Protein AF-A0A8X8ZEY7-F1 (afdb_monomer_lite)

InterPro domains:
  IPR014782 Peptidase M1, membrane alanine aminopeptidase [PF01433] (184-231)
  IPR015211 Peptidase M1, leukotriene A4 hydrolase/aminopeptidase C-terminal [PF09127] (335-440)
  IPR015211 Peptidase M1, leukotriene A4 hydrolase/aminopeptidase C-terminal [SM01263] (309-440)
  IPR016024 Armadillo-type fold [SSF48371] (321-440)
  IPR027268 Peptidase M4/M1, CTD superfamily [G3DSA:1.10.390.10] (186-238)
  IPR034015 Aminopeptidase, leukotriene A4 hydrolase-like [PTHR45726] (267-440)
  IPR038502 Peptidase M1, LTA-4 hydrolase/aminopeptidase, C-terminal domain superfamily [G3DSA:1.25.40.320] (308-440)

Radius of gyration: 26.18 Å; chains: 1; bounding box: 66×63×63 Å

pLDDT: mean 72.23, std 15.52, range [30.25, 96.12]

Organism: Salvia splendens (NCBI:txid180675)

Foldseek 3Di:
DDDLEPQWPWDPPFFDFPDKDKAQPDDPPLVQQKGWIKIKTAGPDWDAFWGKDKDFQKQFPFKFLVVVGHTFDFPHDDPDGDHGIDIRGTGHDPDISHRRMMMTGIIIHRCPDPHDRDDDFDKDWDFLADPPDDDPDPPDDQQAGTEIDGPDVVVNNVNSVVRNCVSVLQVQLCVVQNHQPDSHDHDDALLVVLLSRACNVDNDSYPLLCLSRQQSSLQSSLSSCCVSVNDLVSLLVLLVPPDQPPVVGCCSNNLSVQVCVVVVVADDDLVVRVVRCCVNPPCVVVVDVSCCSSVNPDRDPPGDDRDHPLLVLLLVQLACVVVVDHDDCVSCVPPDQSSLLSNLQSHDLPRAQVSLVVNCVVVVQCVDPPLSSNLSSLLSNLLNVVPVCLVSLLVVLQPDADCVRNVSSLVSLVVSPPDPVSVVSSVVSCVVRVVVYGPD

Sequence (440 aa):
MAPIDPHTYTDSTHPLTTHISLSFYFYFDFPSSTISSSSLLSLSAPHSGPLTLDTRSLSISAAIDPDPLLPLPFPGPHPRPIPHPHPLKPINPPPPLQNGAVRLRPAVAPAASDAQRVPPVRLHPVPGRPRAVHLPLPGHAGRADQVYSEDVPEVLDAAAREFAETEEMIEVGEGLFGPYEWERFHTCIAHELAHSWTGNLITNKSNDHAWLNEGFTTYAERRIVEVVQGKERANLNIGIGVDPDDISSRVPYEKGFQFLWRIERGSINTDMFLDFLKANIPGIEDQIDLNVWTEGTGIPPDAMEPVSDIYTNIVSLANEFKSGRIPNEDEVAQWGGQEWELCLENLPKSVEAPQLVALDKRYRLAESRDYEVKVAFLQRAVVSRCTSYYNEVEKTLKEVGRMKYLRPLYTALVQGAGRDGEKMFTRRIFSEACVGYHPI

Secondary structure (DSSP, 8-state):
--BSSTT--SBTTSPPEEEEEEE--S-EETTTTEEEEEEEEEESS---S-B--EESS-EEEEEEETTTTEEEP-PPPPSS--SS-EEPPPB--SS--TTSEEEEEEEEEES-SS--------EEEEESS-TTS-PPPTT---SS-EEEEES-HHHHHHHHHHTTTHHHHHHHHHHHH----SS------HHHHHTTTBTTTB--SSGGGTHHHHHHHHHHHHHHHHHHH-HHHHHHHHTT---TTSTT-SHHHHHHHHHHHHHTT----HHHHHHHHHHHSTTGGGT--HHHHHTSSS--TTPPPPP-HHHHHHHHHHHHGGGT----TTTTTT--HHHHHHHHHT--TT--HHHHHHHHHHH-GGG-S-HHHHHHHHHHHHHTT-GGGHHHHHHHHHH---HHHHHHHHHHHHHH--SHHHHHHHHHHHHHHGGGS---

Structure (mmCIF, N/CA/C/O backbone):
data_AF-A0A8X8ZEY7-F1
#
_entry.id   AF-A0A8X8ZEY7-F1
#
loop_
_atom_site.group_PDB
_atom_site.id
_atom_site.type_symbol
_atom_site.label_atom_id
_atom_site.label_alt_id
_atom_site.label_comp_id
_atom_site.label_asym_id
_atom_site.label_entity_id
_atom_site.label_seq_id
_atom_site.pdbx_PDB_ins_code
_atom_site.Cartn_x
_atom_site.Cartn_y
_atom_site.Cartn_z
_atom_site.occupancy
_atom_site.B_iso_or_equiv
_atom_site.auth_seq_id
_atom_site.auth_comp_id
_atom_site.auth_asym_id
_atom_site.auth_atom_id
_atom_site.pdbx_PDB_model_num
ATOM 1 N N . MET A 1 1 ? 11.678 12.995 -34.077 1.00 48.09 1 MET A N 1
ATOM 2 C CA . MET A 1 1 ? 12.256 12.737 -32.748 1.00 48.09 1 MET A CA 1
ATOM 3 C C . MET A 1 1 ? 11.151 12.965 -31.741 1.00 48.09 1 MET A C 1
ATOM 5 O O . MET A 1 1 ? 10.835 14.108 -31.440 1.00 48.09 1 MET A O 1
ATOM 9 N N . ALA A 1 2 ? 10.472 11.892 -31.357 1.00 46.69 2 ALA A N 1
ATOM 10 C CA . ALA A 1 2 ? 9.497 11.903 -30.276 1.00 46.69 2 ALA A CA 1
ATOM 11 C C . ALA A 1 2 ? 10.000 10.889 -29.244 1.00 46.69 2 ALA A C 1
ATOM 13 O O . ALA A 1 2 ? 10.453 9.815 -29.657 1.00 46.69 2 ALA A O 1
ATOM 14 N N . PRO A 1 3 ? 10.006 11.220 -27.950 1.00 53.78 3 PRO A N 1
ATOM 15 C CA . PRO A 1 3 ? 10.364 10.244 -26.935 1.00 53.78 3 PRO A CA 1
ATOM 16 C C . PRO A 1 3 ? 9.335 9.098 -26.935 1.00 53.78 3 PRO A C 1
ATOM 18 O O . PRO A 1 3 ? 8.176 9.304 -27.300 1.00 53.78 3 PRO A O 1
ATOM 21 N N . ILE A 1 4 ? 9.770 7.876 -26.598 1.00 56.59 4 ILE A N 1
ATOM 22 C CA . ILE A 1 4 ? 8.880 6.692 -26.523 1.00 56.59 4 ILE A CA 1
ATOM 23 C C . ILE A 1 4 ? 7.788 6.898 -25.461 1.00 56.59 4 ILE A C 1
ATOM 25 O O . ILE A 1 4 ? 6.681 6.379 -25.598 1.00 56.59 4 ILE A O 1
ATOM 29 N N . ASP A 1 5 ? 8.124 7.676 -24.437 1.00 59.47 5 ASP A N 1
ATOM 30 C CA . ASP A 1 5 ? 7.327 8.039 -23.274 1.00 59.47 5 ASP A CA 1
ATOM 31 C C . ASP A 1 5 ? 7.595 9.535 -22.987 1.00 59.47 5 ASP A C 1
ATOM 33 O O . ASP A 1 5 ? 8.754 9.953 -23.026 1.00 59.47 5 ASP A O 1
ATOM 37 N N . PRO A 1 6 ? 6.586 10.384 -22.719 1.00 57.28 6 PRO A N 1
ATOM 38 C CA . PRO A 1 6 ? 6.804 11.788 -22.344 1.00 57.28 6 PRO A CA 1
ATOM 39 C C . PRO A 1 6 ? 7.757 11.997 -21.147 1.00 57.28 6 PRO A C 1
ATOM 41 O O . PRO A 1 6 ? 8.264 13.106 -20.963 1.00 57.28 6 PRO A O 1
ATOM 44 N N . HIS A 1 7 ? 8.017 10.956 -20.352 1.00 62.44 7 HIS A N 1
ATOM 45 C CA . HIS A 1 7 ? 8.914 10.961 -19.199 1.00 62.44 7 HIS A CA 1
ATOM 46 C C . HIS A 1 7 ? 10.345 10.473 -19.483 1.00 62.44 7 HIS A C 1
ATOM 48 O O . HIS A 1 7 ? 11.192 10.592 -18.596 1.00 62.44 7 HIS A O 1
ATOM 54 N N . THR A 1 8 ? 10.646 9.977 -20.690 1.00 65.00 8 THR A N 1
ATOM 55 C CA . THR A 1 8 ? 12.018 9.641 -21.110 1.00 65.00 8 THR A CA 1
ATOM 56 C C . THR A 1 8 ? 12.572 10.693 -22.064 1.00 65.00 8 THR A C 1
ATOM 58 O O . THR A 1 8 ? 11.876 11.211 -22.938 1.00 65.00 8 THR A O 1
ATOM 61 N N . TYR A 1 9 ? 13.859 11.000 -21.933 1.00 67.62 9 TYR A N 1
ATOM 62 C CA . TYR A 1 9 ? 14.598 11.784 -22.917 1.00 67.62 9 TYR A CA 1
ATOM 63 C C . TYR A 1 9 ? 15.397 10.910 -23.896 1.00 67.62 9 TYR A C 1
ATOM 65 O O . TYR A 1 9 ? 16.088 11.439 -24.779 1.00 67.62 9 TYR A O 1
ATOM 73 N N . THR A 1 10 ? 15.335 9.583 -23.760 1.00 69.12 10 THR A N 1
ATOM 74 C CA . THR A 1 10 ? 15.914 8.657 -24.733 1.00 69.12 10 THR A CA 1
ATOM 75 C C . THR A 1 10 ? 15.130 8.726 -26.044 1.00 69.12 10 THR A C 1
ATOM 77 O O . THR A 1 10 ? 13.904 8.600 -26.078 1.00 69.12 10 THR A O 1
ATOM 80 N N . ASP A 1 11 ? 15.846 8.963 -27.147 1.00 71.69 11 ASP A N 1
ATOM 81 C CA . ASP A 1 11 ? 15.233 9.034 -28.473 1.00 71.69 11 ASP A CA 1
ATOM 82 C C . ASP A 1 11 ? 14.722 7.653 -28.906 1.00 71.69 11 ASP A C 1
ATOM 84 O O . ASP A 1 11 ? 15.451 6.662 -28.855 1.00 71.69 11 ASP A O 1
ATOM 88 N N . SER A 1 12 ? 13.477 7.602 -29.382 1.00 69.50 12 SER A N 1
ATOM 89 C CA . SER A 1 12 ? 12.836 6.383 -29.889 1.00 69.50 12 SER A CA 1
ATOM 90 C C . SER A 1 12 ? 13.524 5.761 -31.103 1.00 69.50 12 SER A C 1
ATOM 92 O O . SER A 1 12 ? 13.263 4.607 -31.435 1.00 69.50 12 SER A O 1
ATOM 94 N N . THR A 1 13 ? 14.396 6.510 -31.776 1.00 73.12 13 THR A N 1
ATOM 95 C CA . THR A 1 13 ? 15.186 6.030 -32.915 1.00 73.12 13 THR A CA 1
ATOM 96 C C . THR A 1 13 ? 16.502 5.364 -32.509 1.00 73.12 13 THR A C 1
ATOM 98 O O . THR A 1 13 ? 17.173 4.786 -33.365 1.00 73.12 13 THR A O 1
ATOM 101 N N . HIS A 1 14 ? 16.885 5.419 -31.228 1.00 80.56 14 HIS A N 1
ATOM 102 C CA . HIS A 1 14 ? 18.074 4.731 -30.730 1.00 80.56 14 HIS A CA 1
ATOM 103 C C . HIS A 1 14 ? 17.871 3.208 -30.692 1.00 80.56 14 HIS A C 1
ATOM 105 O O . HIS A 1 14 ? 16.766 2.738 -30.411 1.00 80.56 14 HIS A O 1
ATOM 111 N N . PRO A 1 15 ? 18.928 2.410 -30.939 1.00 79.31 15 PRO A N 1
ATOM 112 C CA . PRO A 1 15 ? 18.849 0.967 -30.749 1.00 79.31 15 PRO A CA 1
ATOM 113 C C . PRO A 1 15 ? 18.578 0.630 -29.278 1.00 79.31 15 PRO A C 1
ATOM 115 O O . PRO A 1 15 ? 19.085 1.290 -28.369 1.00 79.31 15 PRO A O 1
ATOM 118 N N . LEU A 1 16 ? 17.788 -0.419 -29.052 1.00 80.06 16 LEU A N 1
ATOM 119 C CA . LEU A 1 16 ? 17.366 -0.829 -27.715 1.00 80.06 16 LEU A CA 1
ATOM 120 C C . LEU A 1 16 ? 18.543 -1.382 -26.912 1.00 80.06 16 LEU A C 1
ATOM 122 O O . LEU A 1 16 ? 19.371 -2.129 -27.434 1.00 80.06 16 LEU A O 1
ATOM 126 N N . THR A 1 17 ? 18.581 -1.075 -25.618 1.00 80.06 17 THR A N 1
ATOM 127 C CA . THR A 1 17 ? 19.497 -1.741 -24.689 1.00 80.06 17 THR A CA 1
ATOM 128 C C . THR A 1 17 ? 19.018 -3.172 -24.459 1.00 80.06 17 THR A C 1
ATOM 130 O O . THR A 1 17 ? 17.895 -3.386 -24.017 1.00 80.06 17 THR A O 1
ATOM 133 N N . THR A 1 18 ? 19.868 -4.152 -24.753 1.00 80.19 18 THR A N 1
ATOM 134 C CA . THR A 1 18 ? 19.579 -5.584 -24.561 1.00 80.19 18 THR A CA 1
ATOM 135 C C . THR A 1 18 ? 20.146 -6.119 -23.254 1.00 80.19 18 THR A C 1
ATOM 137 O O . THR A 1 18 ? 19.588 -7.049 -22.685 1.00 80.19 18 THR A O 1
ATOM 140 N N . HIS A 1 19 ? 21.255 -5.544 -22.779 1.00 77.06 19 HIS A N 1
ATOM 141 C CA . HIS A 1 19 ? 21.913 -5.960 -21.545 1.00 77.06 19 HIS A CA 1
ATOM 142 C C . HIS A 1 19 ? 22.507 -4.756 -20.817 1.00 77.06 19 HIS A C 1
ATOM 144 O O . HIS A 1 19 ? 23.060 -3.843 -21.438 1.00 77.06 19 HIS A O 1
ATOM 150 N N . ILE A 1 20 ? 22.438 -4.790 -19.486 1.00 78.31 20 ILE A N 1
ATOM 151 C CA . ILE A 1 20 ? 23.094 -3.833 -18.597 1.00 78.31 20 ILE A CA 1
ATOM 152 C C . ILE A 1 20 ? 23.955 -4.624 -17.617 1.00 78.31 20 ILE A C 1
ATOM 154 O O . ILE A 1 20 ? 23.461 -5.500 -16.914 1.00 78.31 20 ILE A O 1
ATOM 158 N N . SER A 1 21 ? 25.246 -4.305 -17.548 1.00 78.31 21 SER A N 1
ATOM 159 C CA . SER A 1 21 ? 26.145 -4.835 -16.522 1.00 78.31 21 SER A CA 1
ATOM 160 C C . SER A 1 21 ? 26.595 -3.708 -15.605 1.00 78.31 21 SER A C 1
ATOM 162 O O . SER A 1 21 ? 27.191 -2.727 -16.055 1.00 78.31 21 SER A O 1
ATOM 164 N N . LEU A 1 22 ? 26.311 -3.853 -14.312 1.00 75.81 22 LEU A N 1
ATOM 165 C CA . LEU A 1 22 ? 26.754 -2.933 -13.272 1.00 75.81 22 LEU A CA 1
ATOM 166 C C . LEU A 1 22 ? 27.962 -3.533 -12.555 1.00 75.81 22 LEU A C 1
ATOM 168 O O . LEU A 1 22 ? 27.894 -4.606 -11.963 1.00 75.81 22 LEU A O 1
ATOM 172 N N . SER A 1 23 ? 29.089 -2.835 -12.620 1.00 72.06 23 SER A N 1
ATOM 173 C CA . SER A 1 23 ? 30.307 -3.170 -11.890 1.00 72.06 23 SER A CA 1
ATOM 174 C C . SER A 1 23 ? 30.497 -2.165 -10.759 1.00 72.06 23 SER A C 1
ATOM 176 O O . SER A 1 23 ? 30.914 -1.021 -10.977 1.00 72.06 23 SER A O 1
ATOM 178 N N . PHE A 1 24 ? 30.191 -2.596 -9.540 1.00 64.62 24 PHE A N 1
ATOM 179 C CA . PHE A 1 24 ? 30.462 -1.836 -8.324 1.00 64.62 24 PHE A CA 1
ATOM 180 C C . PHE A 1 24 ? 31.924 -2.052 -7.959 1.00 64.62 24 PHE A C 1
ATOM 182 O O . PHE A 1 24 ? 32.278 -3.047 -7.334 1.00 64.62 24 PHE A O 1
ATOM 189 N N . TYR A 1 25 ? 32.792 -1.165 -8.445 1.00 52.59 25 TYR A N 1
ATOM 190 C CA . TYR A 1 25 ? 34.224 -1.369 -8.279 1.00 52.59 25 TYR A CA 1
ATOM 191 C C . TYR A 1 25 ? 34.636 -1.229 -6.816 1.00 52.59 25 TYR A C 1
ATOM 193 O O . TYR A 1 25 ? 35.340 -2.108 -6.352 1.00 52.59 25 TYR A O 1
ATOM 201 N N . PHE A 1 26 ? 34.150 -0.232 -6.072 1.00 48.62 26 PHE A N 1
ATOM 202 C CA . PHE A 1 26 ? 34.348 -0.119 -4.624 1.00 48.62 26 PHE A CA 1
ATOM 203 C C . PHE A 1 26 ? 33.326 0.868 -4.025 1.00 48.62 26 PHE A C 1
ATOM 205 O O . PHE A 1 26 ? 33.120 1.942 -4.582 1.00 48.62 26 PHE A O 1
ATOM 212 N N . TYR A 1 27 ? 32.787 0.516 -2.852 1.00 55.97 27 TYR A N 1
ATOM 213 C CA . TYR A 1 27 ? 32.111 1.375 -1.863 1.00 55.97 27 TYR A CA 1
ATOM 214 C C . TYR A 1 27 ? 30.654 1.834 -2.102 1.00 55.97 27 TYR A C 1
ATOM 216 O O . TYR A 1 27 ? 30.353 2.659 -2.961 1.00 55.97 27 TYR A O 1
ATOM 224 N N . PHE A 1 28 ? 29.778 1.401 -1.185 1.00 60.16 28 PHE A N 1
ATOM 225 C CA . PHE A 1 28 ? 28.787 2.298 -0.588 1.00 60.16 28 PHE A CA 1
ATOM 226 C C . PHE A 1 28 ? 29.537 3.189 0.404 1.00 60.16 28 PHE A C 1
ATOM 228 O O . PHE A 1 28 ? 29.973 2.721 1.459 1.00 60.16 28 PHE A O 1
ATOM 235 N N . ASP A 1 29 ? 29.738 4.458 0.072 1.00 65.06 29 ASP A N 1
ATOM 236 C CA . ASP A 1 29 ? 30.292 5.409 1.031 1.00 65.06 29 ASP A CA 1
ATOM 237 C C . ASP A 1 29 ? 29.160 5.909 1.922 1.00 65.06 29 ASP A C 1
ATOM 239 O O . ASP A 1 29 ? 28.493 6.889 1.614 1.00 65.06 29 ASP A O 1
ATOM 243 N N . PHE A 1 30 ? 28.906 5.193 3.019 1.00 66.19 30 PHE A N 1
ATOM 244 C CA . PHE A 1 30 ? 27.883 5.564 3.997 1.00 66.19 30 PHE A CA 1
ATOM 245 C C . PHE A 1 30 ? 28.080 6.985 4.567 1.00 66.19 30 PHE A C 1
ATOM 247 O O . PHE A 1 30 ? 27.086 7.711 4.659 1.00 66.19 30 PHE A O 1
ATOM 254 N N . PRO A 1 31 ? 29.310 7.428 4.918 1.00 68.06 31 PRO A N 1
ATOM 255 C CA . PRO A 1 31 ? 29.575 8.819 5.287 1.00 68.06 31 PRO A CA 1
ATOM 256 C C . PRO A 1 31 ? 29.115 9.859 4.260 1.00 68.06 31 PRO A C 1
ATOM 258 O O . PRO A 1 31 ? 28.473 10.833 4.653 1.00 68.06 31 PRO A O 1
ATOM 261 N N . SER A 1 32 ? 29.419 9.673 2.969 1.00 65.44 32 SER A N 1
ATOM 262 C CA . SER A 1 32 ? 29.000 10.624 1.922 1.00 65.44 32 SER A CA 1
ATOM 263 C C . SER A 1 32 ? 27.638 10.309 1.300 1.00 65.44 32 SER A C 1
ATOM 265 O O . SER A 1 32 ? 27.112 11.117 0.539 1.00 65.44 32 SER A O 1
ATOM 267 N N . SER A 1 33 ? 27.047 9.164 1.651 1.00 67.69 33 SER A N 1
ATOM 268 C CA . SER A 1 33 ? 25.838 8.605 1.043 1.00 67.69 33 SER A CA 1
ATOM 269 C C . SER A 1 33 ? 25.936 8.548 -0.483 1.00 67.69 33 SER A C 1
ATOM 271 O O . SER A 1 33 ? 25.025 8.986 -1.180 1.00 67.69 33 SER A O 1
ATOM 273 N N . THR A 1 34 ? 27.055 8.043 -1.012 1.00 67.12 34 THR A N 1
ATOM 274 C CA . THR A 1 34 ? 27.260 7.913 -2.460 1.00 67.12 34 THR A CA 1
ATOM 275 C C . THR A 1 34 ? 27.511 6.475 -2.889 1.00 67.12 34 THR A C 1
ATOM 277 O O . THR A 1 34 ? 28.138 5.683 -2.180 1.00 67.12 34 THR A O 1
ATOM 280 N N . ILE A 1 35 ? 27.013 6.146 -4.082 1.00 69.06 35 ILE A N 1
ATOM 281 C CA . ILE A 1 35 ? 27.281 4.879 -4.763 1.00 69.06 35 ILE A CA 1
ATOM 282 C C . ILE A 1 35 ? 28.175 5.185 -5.958 1.00 69.06 35 ILE A C 1
ATOM 284 O O . ILE A 1 35 ? 27.822 6.012 -6.800 1.00 69.06 35 ILE A O 1
ATOM 288 N N . SER A 1 36 ? 29.324 4.510 -6.029 1.00 70.56 36 SER A N 1
ATOM 289 C CA . SER A 1 36 ? 30.241 4.589 -7.168 1.00 70.56 36 SER A CA 1
ATOM 290 C C . SER A 1 36 ? 30.167 3.309 -7.993 1.00 70.56 36 SER A C 1
ATOM 292 O O . SER A 1 36 ? 30.508 2.224 -7.520 1.00 70.56 36 SER A O 1
ATOM 294 N N . SER A 1 37 ? 29.742 3.424 -9.251 1.00 72.25 37 SER A N 1
ATOM 295 C CA . SER A 1 37 ? 29.611 2.269 -10.148 1.00 72.25 37 SER A CA 1
ATOM 296 C C . SER A 1 37 ? 30.071 2.574 -11.571 1.00 72.25 37 SER A C 1
ATOM 298 O O . SER A 1 37 ? 30.125 3.729 -12.000 1.00 72.25 37 SER A O 1
ATOM 300 N N . SER A 1 38 ? 30.432 1.524 -12.310 1.00 78.38 38 SER A N 1
ATOM 301 C CA . SER A 1 38 ? 30.568 1.569 -13.765 1.00 78.38 38 SER A CA 1
ATOM 302 C C . SER A 1 38 ? 29.454 0.747 -14.393 1.00 78.38 38 SER A C 1
ATOM 304 O O . SER A 1 38 ? 29.240 -0.396 -13.994 1.00 78.38 38 SER A O 1
ATOM 306 N N . SER A 1 39 ? 28.803 1.310 -15.405 1.00 80.00 39 SER A N 1
ATOM 307 C CA . SER A 1 39 ? 27.713 0.653 -16.128 1.00 80.00 39 SER A CA 1
ATOM 308 C C . SER A 1 39 ? 28.146 0.379 -17.560 1.00 80.00 39 SER A C 1
ATOM 310 O O . SER A 1 39 ? 28.664 1.272 -18.232 1.00 80.00 39 SER A O 1
ATOM 312 N N . LEU A 1 40 ? 27.955 -0.848 -18.030 1.00 82.06 40 LEU A N 1
ATOM 313 C CA . LEU A 1 40 ? 28.111 -1.234 -19.428 1.00 82.06 40 LEU A CA 1
ATOM 314 C C . LEU A 1 40 ? 26.720 -1.476 -20.015 1.00 82.06 40 LEU A C 1
ATOM 316 O O . LEU A 1 40 ? 26.004 -2.351 -19.538 1.00 82.06 40 LEU A O 1
ATOM 320 N N . LEU A 1 41 ? 26.366 -0.699 -21.034 1.00 82.88 41 LEU A N 1
ATOM 321 C CA . LEU A 1 41 ? 25.126 -0.815 -21.795 1.00 82.88 41 LEU A CA 1
ATOM 322 C C . LEU A 1 41 ? 25.437 -1.493 -23.130 1.00 82.88 41 LEU A C 1
ATOM 324 O O . LEU A 1 41 ? 26.279 -0.995 -23.881 1.00 82.88 41 LEU A O 1
ATOM 328 N N . SER A 1 42 ? 24.770 -2.603 -23.430 1.00 82.38 42 SER A N 1
ATOM 329 C CA . SER A 1 42 ? 24.856 -3.291 -24.723 1.00 82.38 42 SER A CA 1
ATOM 330 C C . SER A 1 42 ? 23.598 -3.009 -25.539 1.00 82.38 42 SER A C 1
ATOM 332 O O . SER A 1 42 ? 22.491 -3.295 -25.092 1.00 82.38 42 SER A O 1
ATOM 334 N N . LEU A 1 43 ? 23.766 -2.463 -26.736 1.00 82.88 43 LEU A N 1
ATOM 335 C CA . LEU A 1 43 ? 22.714 -2.076 -27.671 1.00 82.88 43 LEU A CA 1
ATOM 336 C C . LEU A 1 43 ? 22.438 -3.213 -28.662 1.00 82.88 43 LEU A C 1
ATOM 338 O O . LEU A 1 43 ? 23.315 -4.012 -28.982 1.00 82.88 43 LEU A O 1
ATOM 342 N N . SER A 1 44 ? 21.213 -3.274 -29.176 1.00 82.38 44 SER A N 1
ATOM 343 C CA . SER A 1 44 ? 20.767 -4.294 -30.131 1.00 82.38 44 SER A CA 1
ATOM 344 C C . SER A 1 44 ? 21.432 -4.178 -31.506 1.00 82.38 44 SER A C 1
ATOM 346 O O . SER A 1 44 ? 21.426 -5.135 -32.276 1.00 82.38 44 SER A O 1
ATOM 348 N N . ALA A 1 45 ? 21.970 -3.003 -31.834 1.00 80.69 45 ALA A N 1
ATOM 349 C CA . ALA A 1 45 ? 22.681 -2.732 -33.074 1.00 80.69 45 ALA A CA 1
ATOM 350 C C . ALA A 1 45 ? 23.716 -1.608 -32.875 1.00 80.69 45 ALA A C 1
ATOM 352 O O . ALA A 1 45 ? 23.554 -0.777 -31.975 1.00 80.69 45 ALA A O 1
ATOM 353 N N . PRO A 1 46 ? 24.759 -1.541 -33.724 1.00 78.88 46 PRO A N 1
ATOM 354 C CA . PRO A 1 46 ? 25.662 -0.395 -33.787 1.00 78.88 46 PRO A CA 1
ATOM 355 C C . PRO A 1 46 ? 24.904 0.925 -33.976 1.00 78.88 46 PRO A C 1
ATOM 357 O O . PRO A 1 46 ? 24.012 1.017 -34.818 1.00 78.88 46 PRO A O 1
ATOM 360 N N . HIS A 1 47 ? 25.298 1.962 -33.232 1.00 78.50 47 HIS A N 1
ATOM 361 C CA . HIS A 1 47 ? 24.744 3.317 -33.354 1.00 78.50 47 HIS A CA 1
ATOM 362 C C . HIS A 1 47 ? 25.811 4.300 -33.826 1.00 78.50 47 HIS A C 1
ATOM 364 O O . HIS A 1 47 ? 26.996 4.140 -33.527 1.00 78.50 47 HIS A O 1
ATOM 370 N N . SER A 1 48 ? 25.391 5.328 -34.559 1.00 73.31 48 SER A N 1
ATOM 371 C CA . SER A 1 48 ? 26.240 6.442 -34.993 1.00 73.31 48 SER A CA 1
ATOM 372 C C . SER A 1 48 ? 25.518 7.761 -34.763 1.00 73.31 48 SER A C 1
ATOM 374 O O . SER A 1 48 ? 24.325 7.874 -35.033 1.00 73.31 48 SER A O 1
ATOM 376 N N . GLY A 1 49 ? 26.259 8.779 -34.330 1.00 72.75 49 GLY A N 1
ATOM 377 C CA . GLY A 1 49 ? 25.675 10.067 -33.967 1.00 72.75 49 GLY A CA 1
ATOM 378 C C . GLY A 1 49 ? 25.189 10.108 -32.514 1.00 72.75 49 GLY A C 1
ATOM 379 O O . GLY A 1 49 ? 25.459 9.180 -31.754 1.00 72.75 49 GLY A O 1
ATOM 380 N N . PRO A 1 50 ? 24.532 11.206 -32.106 1.00 74.19 50 PRO A N 1
ATOM 381 C CA . PRO A 1 50 ? 24.191 11.468 -30.712 1.00 74.19 50 PRO A CA 1
ATOM 382 C C . PRO A 1 50 ? 23.405 10.314 -30.074 1.00 74.19 50 PRO A C 1
ATOM 384 O O . PRO A 1 50 ? 22.446 9.825 -30.664 1.00 74.19 50 PRO A O 1
ATOM 387 N N . LEU A 1 51 ? 23.796 9.909 -28.863 1.00 76.12 51 LEU A N 1
ATOM 388 C CA . LEU A 1 51 ? 23.059 8.986 -27.996 1.00 76.12 51 LEU A CA 1
ATOM 389 C C . LEU A 1 51 ? 22.593 9.739 -26.743 1.00 76.12 51 LEU A C 1
ATOM 391 O O . LEU A 1 51 ? 23.399 10.390 -26.071 1.00 76.12 51 LEU A O 1
ATOM 395 N N . THR A 1 52 ? 21.303 9.641 -26.426 1.00 75.19 52 THR A N 1
ATOM 396 C CA . THR A 1 52 ? 20.685 10.240 -25.236 1.00 75.19 52 THR A CA 1
ATOM 397 C C . THR A 1 52 ? 20.280 9.153 -24.251 1.00 75.19 52 THR A C 1
ATOM 399 O O . THR A 1 52 ? 19.711 8.125 -24.620 1.00 75.19 52 THR A O 1
ATOM 402 N N . LEU A 1 53 ? 20.602 9.392 -22.985 1.00 75.56 53 LEU A N 1
ATOM 403 C CA . LEU A 1 53 ? 20.333 8.506 -21.860 1.00 75.56 53 LEU A CA 1
ATOM 404 C C . LEU A 1 53 ? 19.727 9.344 -20.732 1.00 75.56 53 LEU A C 1
ATOM 406 O O . LEU A 1 53 ? 20.141 10.490 -20.526 1.00 75.56 53 LEU A O 1
ATOM 410 N N . ASP A 1 54 ? 18.779 8.775 -19.998 1.00 70.94 54 ASP A N 1
ATOM 411 C CA . ASP A 1 54 ? 18.175 9.442 -18.849 1.00 70.94 54 ASP A CA 1
ATOM 412 C C . ASP A 1 54 ? 19.114 9.438 -17.645 1.00 70.94 54 ASP A C 1
ATOM 414 O O . ASP A 1 54 ? 19.732 8.427 -17.305 1.00 70.94 54 ASP A O 1
ATOM 418 N N . THR A 1 55 ? 19.220 10.588 -16.977 1.00 70.25 55 THR A N 1
ATOM 419 C CA . THR A 1 55 ? 19.922 10.692 -15.695 1.00 70.25 55 THR A CA 1
ATOM 420 C C . THR A 1 55 ? 19.199 11.614 -14.734 1.00 70.25 55 THR A C 1
ATOM 422 O O . THR A 1 55 ? 18.532 12.572 -15.130 1.00 70.25 55 THR A O 1
ATOM 425 N N . ARG A 1 56 ? 19.395 11.356 -13.442 1.00 64.50 56 ARG A N 1
ATOM 426 C CA . ARG A 1 56 ? 18.957 12.224 -12.354 1.00 64.50 56 ARG A CA 1
ATOM 427 C C . ARG A 1 56 ? 20.041 12.249 -11.289 1.00 64.50 56 ARG A C 1
ATOM 429 O O . ARG A 1 56 ? 20.453 11.200 -10.814 1.00 64.50 56 ARG A O 1
ATOM 436 N N . SER A 1 57 ? 20.552 13.434 -10.958 1.00 66.06 57 SER A N 1
ATOM 437 C CA . SER A 1 57 ? 21.606 13.608 -9.941 1.00 66.06 57 SER A CA 1
ATOM 438 C C . SER A 1 57 ? 22.882 12.754 -10.126 1.00 66.06 57 SER A C 1
ATOM 440 O O . SER A 1 57 ? 23.645 12.594 -9.179 1.00 66.06 57 SER A O 1
ATOM 442 N N . LEU A 1 58 ? 23.167 12.238 -11.330 1.00 70.31 58 LEU A N 1
ATOM 443 C CA . LEU A 1 58 ? 24.341 11.400 -11.609 1.00 70.31 58 LEU A CA 1
ATOM 444 C C . LEU A 1 58 ? 25.539 12.236 -12.078 1.00 70.31 58 LEU A C 1
ATOM 446 O O . LEU A 1 58 ? 25.443 13.005 -13.033 1.00 70.31 58 LEU A O 1
ATOM 450 N N . SER A 1 59 ? 26.695 12.037 -11.446 1.00 71.50 59 SER A N 1
ATOM 451 C CA . SER A 1 59 ? 27.973 12.610 -11.885 1.00 71.50 59 SER A CA 1
ATOM 452 C C . SER A 1 59 ? 28.760 11.578 -12.682 1.00 71.50 59 SER A C 1
ATOM 454 O O . SER A 1 59 ? 29.307 10.653 -12.093 1.00 71.50 59 SER A O 1
ATOM 456 N N . ILE A 1 60 ? 28.827 11.730 -14.005 1.00 75.00 60 ILE A N 1
ATOM 457 C CA . ILE A 1 60 ? 29.556 10.818 -14.900 1.00 75.00 60 ILE A CA 1
ATOM 458 C C . ILE A 1 60 ? 30.936 11.391 -15.199 1.00 75.00 60 ILE A C 1
ATOM 460 O O . ILE A 1 60 ? 31.053 12.514 -15.691 1.00 75.00 60 ILE A O 1
ATOM 464 N N . SER A 1 61 ? 31.984 10.613 -14.928 1.00 76.25 61 SER A N 1
ATOM 465 C CA . SER A 1 61 ? 33.360 11.055 -15.187 1.00 76.25 61 SER A CA 1
ATOM 466 C C . SER A 1 61 ? 33.869 10.711 -16.592 1.00 76.25 61 SER A C 1
ATOM 468 O O . SER A 1 61 ? 34.715 11.431 -17.116 1.00 76.25 61 SER A O 1
ATOM 470 N N . ALA A 1 62 ? 33.358 9.643 -17.218 1.00 78.19 62 ALA A N 1
ATOM 471 C CA . ALA A 1 62 ? 33.725 9.252 -18.578 1.00 78.19 62 ALA A CA 1
ATOM 472 C C . ALA A 1 62 ? 32.662 8.376 -19.262 1.00 78.19 62 ALA A C 1
ATOM 474 O O . ALA A 1 62 ? 32.032 7.537 -18.615 1.00 78.19 62 ALA A O 1
ATOM 475 N N . ALA A 1 63 ? 32.552 8.514 -20.586 1.00 82.06 63 ALA A N 1
ATOM 476 C CA . ALA A 1 63 ? 31.882 7.576 -21.487 1.00 82.06 63 ALA A CA 1
ATOM 477 C C . ALA A 1 63 ? 32.921 6.967 -22.443 1.00 82.06 63 ALA A C 1
ATOM 479 O O . ALA A 1 63 ? 33.811 7.673 -22.917 1.00 82.06 63 ALA A O 1
ATOM 480 N N . ILE A 1 64 ? 32.858 5.657 -22.680 1.00 82.75 64 ILE A N 1
ATOM 481 C CA . ILE A 1 64 ? 33.885 4.901 -23.409 1.00 82.75 64 ILE A CA 1
ATOM 482 C C . ILE A 1 64 ? 33.207 3.868 -24.315 1.00 82.75 64 ILE A C 1
ATOM 484 O O . ILE A 1 64 ? 32.315 3.152 -23.859 1.00 82.75 64 ILE A O 1
ATOM 488 N N . ASP A 1 65 ? 33.657 3.751 -25.562 1.00 81.44 65 ASP A N 1
ATOM 489 C CA . ASP A 1 65 ? 33.396 2.582 -26.402 1.00 81.44 65 ASP A CA 1
ATOM 490 C C . ASP A 1 65 ? 34.263 1.432 -25.869 1.00 81.44 65 ASP A C 1
ATOM 492 O O . ASP A 1 65 ? 35.487 1.544 -25.929 1.00 81.44 65 ASP A O 1
ATOM 496 N N . PRO A 1 66 ? 33.694 0.367 -25.276 1.00 76.75 66 PRO A N 1
ATOM 497 C CA . PRO A 1 66 ? 34.456 -0.662 -24.576 1.00 76.75 66 PRO A CA 1
ATOM 498 C C . PRO A 1 66 ? 35.415 -1.448 -25.478 1.00 76.75 66 PRO A C 1
ATOM 500 O O . PRO A 1 66 ? 36.305 -2.107 -24.943 1.00 76.75 66 PRO A O 1
ATOM 503 N N . ASP A 1 67 ? 35.261 -1.370 -26.798 1.00 73.69 67 ASP A N 1
ATOM 504 C CA . ASP A 1 67 ? 36.147 -2.011 -27.761 1.00 73.69 67 ASP A CA 1
ATOM 505 C C . ASP A 1 67 ? 36.215 -1.147 -29.037 1.00 73.69 67 ASP A C 1
ATOM 507 O O . ASP A 1 67 ? 35.271 -1.166 -29.826 1.00 73.69 67 ASP A O 1
ATOM 511 N N . PRO A 1 68 ? 37.278 -0.334 -29.224 1.00 70.19 68 PRO A N 1
ATOM 512 C CA . PRO A 1 68 ? 38.631 -0.557 -28.706 1.00 70.19 68 PRO A CA 1
ATOM 513 C C . PRO A 1 68 ? 39.028 0.319 -27.497 1.00 70.19 68 PRO A C 1
ATOM 515 O O . PRO A 1 68 ? 40.169 0.769 -27.413 1.00 70.19 68 PRO A O 1
ATOM 518 N N . LEU A 1 69 ? 38.126 0.566 -26.537 1.00 80.06 69 LEU A N 1
ATOM 519 C CA . LEU A 1 69 ? 38.358 1.435 -25.359 1.00 80.06 69 LEU A CA 1
ATOM 520 C C . LEU A 1 69 ? 38.546 2.921 -25.711 1.00 80.06 69 LEU A C 1
ATOM 522 O O . LEU A 1 69 ? 39.357 3.621 -25.098 1.00 80.06 69 LEU A O 1
ATOM 526 N N . LEU A 1 70 ? 37.779 3.424 -26.681 1.00 79.75 70 LEU A N 1
ATOM 527 C CA . LEU A 1 70 ? 37.871 4.819 -27.115 1.00 79.75 70 LEU A CA 1
ATOM 528 C C . LEU A 1 70 ? 37.031 5.747 -26.230 1.00 79.75 70 LEU A C 1
ATOM 530 O O . LEU A 1 70 ? 35.858 5.460 -25.992 1.00 79.75 70 LEU A O 1
ATOM 534 N N . PRO A 1 71 ? 37.580 6.883 -25.762 1.00 78.56 71 PRO A N 1
ATOM 535 C CA . PRO A 1 71 ? 36.791 7.872 -25.045 1.00 78.56 71 PRO A CA 1
ATOM 536 C C . PRO A 1 71 ? 35.744 8.478 -25.983 1.00 78.56 71 PRO A C 1
ATOM 538 O O . PRO A 1 71 ? 36.070 8.986 -27.058 1.00 78.56 71 PRO A O 1
ATOM 541 N N . LEU A 1 72 ? 34.486 8.449 -25.555 1.00 78.75 72 LEU A N 1
ATOM 542 C CA . LEU A 1 72 ? 33.386 9.068 -26.274 1.00 78.75 72 LEU A CA 1
ATOM 543 C C . LEU A 1 72 ? 33.210 10.498 -25.758 1.00 78.75 72 LEU A C 1
ATOM 545 O O . LEU A 1 72 ? 33.102 10.698 -24.543 1.00 78.75 72 LEU A O 1
ATOM 549 N N . PRO A 1 73 ? 33.175 11.510 -26.641 1.00 73.12 73 PRO A N 1
ATOM 550 C CA . PRO A 1 73 ? 32.904 12.868 -26.221 1.00 73.12 73 PRO A CA 1
ATOM 551 C C . PRO A 1 73 ? 31.474 12.937 -25.687 1.00 73.12 73 PRO A C 1
ATOM 553 O O . PRO A 1 73 ? 30.497 12.693 -26.397 1.00 73.12 73 PRO A O 1
ATOM 556 N N . PHE A 1 74 ? 31.372 13.291 -24.415 1.00 71.81 74 PHE A N 1
ATOM 557 C CA . PHE A 1 74 ? 30.135 13.654 -23.752 1.00 71.81 74 PHE A CA 1
ATOM 558 C C . PHE A 1 74 ? 30.337 15.055 -23.164 1.00 71.81 74 PHE A C 1
ATOM 560 O O . PHE A 1 74 ? 31.454 15.401 -22.761 1.00 71.81 74 PHE A O 1
ATOM 567 N N . PRO A 1 75 ? 29.311 15.912 -23.138 1.00 61.19 75 PRO A N 1
ATOM 568 C CA . PRO A 1 75 ? 29.434 17.211 -22.497 1.00 61.19 75 PRO A CA 1
ATOM 569 C C . PRO A 1 75 ? 29.707 16.984 -21.012 1.00 61.19 75 PRO A C 1
ATOM 571 O O . PRO A 1 75 ? 28.963 16.254 -20.362 1.00 61.19 75 PRO A O 1
ATOM 574 N N . GLY A 1 76 ? 30.798 17.566 -20.505 1.00 51.88 76 GLY A N 1
ATOM 575 C CA . GLY A 1 76 ? 31.240 17.379 -19.122 1.00 51.88 76 GLY A CA 1
ATOM 576 C C . GLY A 1 76 ? 30.137 17.654 -18.087 1.00 51.88 76 GLY A C 1
ATOM 577 O O . GLY A 1 76 ? 29.120 18.278 -18.414 1.00 51.88 76 GLY A O 1
ATOM 578 N N . PRO A 1 77 ? 30.331 17.196 -16.837 1.00 49.41 77 PRO A N 1
ATOM 579 C CA . PRO A 1 77 ? 29.296 17.200 -15.809 1.00 49.41 77 PRO A CA 1
ATOM 580 C C . PRO A 1 77 ? 28.659 18.583 -15.660 1.00 49.41 77 PRO A C 1
ATOM 582 O O . PRO A 1 77 ? 29.345 19.610 -15.651 1.00 49.41 77 PRO A O 1
ATOM 585 N N . HIS A 1 78 ? 27.332 18.619 -15.525 1.00 48.44 78 HIS A N 1
ATOM 586 C CA . HIS A 1 78 ? 26.659 19.842 -15.110 1.00 48.44 78 HIS A CA 1
ATOM 587 C C . HIS A 1 78 ? 27.242 20.277 -13.751 1.00 48.44 78 HIS A C 1
ATOM 589 O O . HIS A 1 78 ? 27.348 19.448 -12.849 1.00 48.44 78 HIS A O 1
ATOM 595 N N . PRO A 1 79 ? 27.612 21.559 -13.561 1.00 41.44 79 PRO A N 1
ATOM 596 C CA . PRO A 1 79 ? 28.304 22.022 -12.352 1.00 41.44 79 PRO A CA 1
ATOM 597 C C . PRO A 1 79 ? 27.467 21.909 -11.065 1.00 41.44 79 PRO A C 1
ATOM 599 O O . PRO A 1 79 ? 27.966 22.212 -9.984 1.00 41.44 79 PRO A O 1
ATOM 602 N N . ARG A 1 80 ? 26.195 21.501 -11.168 1.00 42.28 80 ARG A N 1
ATOM 603 C CA . ARG A 1 80 ? 25.300 21.196 -10.051 1.00 42.28 80 ARG A CA 1
ATOM 604 C C . ARG A 1 80 ? 24.417 19.988 -10.400 1.00 42.28 80 ARG A C 1
ATOM 606 O O . ARG A 1 80 ? 23.965 19.921 -11.546 1.00 42.28 80 ARG A O 1
ATOM 613 N N . PRO A 1 81 ? 24.128 19.090 -9.436 1.00 46.16 81 PRO A N 1
ATOM 614 C CA . PRO A 1 81 ? 23.090 18.073 -9.580 1.00 46.16 81 PRO A CA 1
ATOM 615 C C . PRO A 1 81 ? 21.777 18.743 -9.974 1.00 46.16 81 PRO A C 1
ATOM 617 O O . PRO A 1 81 ? 21.407 19.765 -9.389 1.00 46.16 81 PRO A O 1
ATOM 620 N N . ILE A 1 82 ? 21.094 18.200 -10.978 1.00 50.69 82 ILE A N 1
ATOM 621 C CA . ILE A 1 82 ? 19.804 18.728 -11.404 1.00 50.69 82 ILE A CA 1
ATOM 622 C C . ILE A 1 82 ? 18.700 17.884 -10.739 1.00 50.69 82 ILE A C 1
ATOM 624 O O . ILE A 1 82 ? 18.751 16.659 -10.848 1.00 50.69 82 ILE A O 1
ATOM 628 N N . PRO A 1 83 ? 17.742 18.499 -10.016 1.00 43.41 83 PRO A N 1
ATOM 629 C CA . PRO A 1 83 ? 16.796 17.771 -9.159 1.00 43.41 83 PRO A CA 1
ATOM 630 C C . PRO A 1 83 ? 15.706 16.977 -9.905 1.00 43.41 83 PRO A C 1
ATOM 632 O O . PRO A 1 83 ? 15.079 16.096 -9.307 1.00 43.41 83 PRO A O 1
ATOM 635 N N . HIS A 1 84 ? 15.490 17.250 -11.194 1.00 50.53 84 HIS A N 1
ATOM 636 C CA . HIS A 1 84 ? 14.526 16.545 -12.046 1.00 50.53 84 HIS A CA 1
ATOM 637 C C . HIS A 1 84 ? 15.249 15.606 -13.030 1.00 50.53 84 HIS A C 1
ATOM 639 O O . HIS A 1 84 ? 16.449 15.786 -13.254 1.00 50.53 84 HIS A O 1
ATOM 645 N N . PRO A 1 85 ? 14.570 14.592 -13.601 1.00 50.78 85 PRO A N 1
ATOM 646 C CA . PRO A 1 85 ? 15.117 13.832 -14.720 1.00 50.78 85 PRO A CA 1
ATOM 647 C C . PRO A 1 85 ? 15.501 14.791 -15.846 1.00 50.78 85 PRO A C 1
ATOM 649 O O . PRO A 1 85 ? 14.735 15.697 -16.178 1.00 50.78 85 PRO A O 1
ATOM 652 N N . HIS A 1 86 ? 16.689 14.619 -16.413 1.00 51.19 86 HIS A N 1
ATOM 653 C CA . HIS A 1 86 ? 17.150 15.415 -17.543 1.00 51.19 86 HIS A CA 1
ATOM 654 C C . HIS A 1 86 ? 17.949 14.545 -18.513 1.00 51.19 86 HIS A C 1
ATOM 656 O O . HIS A 1 86 ? 18.606 13.587 -18.085 1.00 51.19 86 HIS A O 1
ATOM 662 N N . PRO A 1 87 ? 17.949 14.894 -19.813 1.00 49.38 87 PRO A N 1
ATOM 663 C CA . PRO A 1 87 ? 18.777 14.189 -20.772 1.00 49.38 87 PRO A CA 1
ATOM 664 C C . PRO A 1 87 ? 20.238 14.342 -20.369 1.00 49.38 87 PRO A C 1
ATOM 666 O O . PRO A 1 87 ? 20.711 15.464 -20.141 1.00 49.38 87 PRO A O 1
ATOM 669 N N . LEU A 1 88 ? 20.997 13.247 -20.402 1.00 53.50 88 LEU A N 1
ATOM 670 C CA . LEU A 1 88 ? 22.412 13.397 -20.701 1.00 53.50 88 LEU A CA 1
ATOM 671 C C . LEU A 1 88 ? 22.512 14.120 -22.035 1.00 53.50 88 LEU A C 1
ATOM 673 O O . LEU A 1 88 ? 21.959 13.675 -23.046 1.00 53.50 88 LEU A O 1
ATOM 677 N N . LYS A 1 89 ? 23.205 15.262 -22.036 1.00 57.16 89 LYS A N 1
ATOM 678 C CA . LYS A 1 89 ? 23.535 15.920 -23.295 1.00 57.16 89 LYS A CA 1
ATOM 679 C C . LYS A 1 89 ? 24.269 14.908 -24.186 1.00 57.16 89 LYS A C 1
ATOM 681 O O . LYS A 1 89 ? 25.033 14.099 -23.655 1.00 57.16 89 LYS A O 1
ATOM 686 N N . PRO A 1 90 ? 24.057 14.948 -25.508 1.00 57.12 90 PRO A N 1
ATOM 687 C CA . PRO A 1 90 ? 24.299 13.784 -26.340 1.00 57.12 90 PRO A CA 1
ATOM 688 C C . PRO A 1 90 ? 25.738 13.281 -26.259 1.00 57.12 90 PRO A C 1
ATOM 690 O O . PRO A 1 90 ? 26.682 14.059 -26.423 1.00 57.12 90 PRO A O 1
ATOM 693 N N . ILE A 1 91 ? 25.897 11.979 -26.027 1.00 58.03 91 ILE A N 1
ATOM 694 C CA . ILE A 1 91 ? 27.175 11.298 -26.229 1.00 58.03 91 ILE A CA 1
ATOM 695 C C . ILE A 1 91 ? 27.355 11.216 -27.742 1.00 58.03 91 ILE A C 1
ATOM 697 O O . ILE A 1 91 ? 26.486 10.679 -28.420 1.00 58.03 91 ILE A O 1
ATOM 701 N N . ASN A 1 92 ? 28.442 11.769 -28.279 1.00 60.16 92 ASN A N 1
ATOM 702 C CA . ASN A 1 92 ? 28.704 11.799 -29.719 1.00 60.16 92 ASN A CA 1
ATOM 703 C C . ASN A 1 92 ? 29.762 10.742 -30.084 1.00 60.16 92 ASN A C 1
ATOM 705 O O . ASN A 1 92 ? 30.932 11.098 -30.224 1.00 60.16 92 ASN A O 1
ATOM 709 N N . PRO A 1 93 ? 29.412 9.451 -30.222 1.00 54.72 93 PRO A N 1
ATOM 710 C CA . PRO A 1 93 ? 30.354 8.431 -30.661 1.00 54.72 93 PRO A CA 1
ATOM 711 C C . PRO A 1 93 ? 30.948 8.794 -32.035 1.00 54.72 93 PRO A C 1
ATOM 713 O O . PRO A 1 93 ? 30.188 9.031 -32.981 1.00 54.72 93 PRO A O 1
ATOM 716 N N . PRO A 1 94 ? 32.285 8.883 -32.174 1.00 52.56 94 PRO A N 1
ATOM 717 C CA . PRO A 1 94 ? 32.938 8.964 -33.470 1.00 52.56 94 PRO A CA 1
ATOM 718 C C . PRO A 1 94 ? 33.272 7.546 -33.978 1.00 52.56 94 PRO A C 1
ATOM 720 O O . PRO A 1 94 ? 33.675 6.687 -33.196 1.00 52.56 94 PRO A O 1
ATOM 723 N N . PRO A 1 95 ? 33.306 7.361 -35.311 1.00 53.34 95 PRO A N 1
ATOM 724 C CA . PRO A 1 95 ? 32.679 6.236 -36.058 1.00 53.34 95 PRO A CA 1
ATOM 725 C C . PRO A 1 95 ? 31.570 5.404 -35.356 1.00 53.34 95 PRO A C 1
ATOM 727 O O . PRO A 1 95 ? 31.231 5.676 -34.209 1.00 53.34 95 PRO A O 1
ATOM 730 N N . PRO A 1 96 ? 30.929 4.420 -36.032 1.00 57.62 96 PRO A N 1
ATOM 731 C CA . PRO A 1 96 ? 29.908 3.592 -35.389 1.00 57.62 96 PRO A CA 1
ATOM 732 C C . PRO A 1 96 ? 30.500 2.861 -34.188 1.00 57.62 96 PRO A C 1
ATOM 734 O O . PRO A 1 96 ? 31.607 2.332 -34.305 1.00 57.62 96 PRO A O 1
ATOM 737 N N . LEU A 1 97 ? 29.743 2.773 -33.089 1.00 59.19 97 LEU A N 1
ATOM 738 C CA . LEU A 1 97 ? 30.051 1.855 -31.988 1.00 59.19 97 LEU A CA 1
ATOM 739 C C . LEU A 1 97 ? 30.128 0.441 -32.576 1.00 59.19 97 LEU A C 1
ATOM 741 O O . LEU A 1 97 ? 29.085 -0.164 -32.828 1.00 59.19 97 LEU A O 1
ATOM 745 N N . GLN A 1 98 ? 31.330 -0.070 -32.861 1.00 53.56 98 GLN A N 1
ATOM 746 C CA . GLN A 1 98 ? 31.492 -1.268 -33.701 1.00 53.56 98 GLN A CA 1
ATOM 747 C C . GLN A 1 98 ? 30.807 -2.494 -33.090 1.00 53.56 98 GLN A C 1
ATOM 749 O O . GLN A 1 98 ? 30.210 -3.287 -33.814 1.00 53.56 98 GLN A O 1
ATOM 754 N N . ASN A 1 99 ? 30.807 -2.578 -31.758 1.00 57.56 99 ASN A N 1
ATOM 755 C CA . ASN A 1 99 ? 30.160 -3.646 -30.997 1.00 57.56 99 ASN A CA 1
ATOM 756 C C . ASN A 1 99 ? 28.832 -3.217 -30.353 1.00 57.56 99 ASN A C 1
ATOM 758 O O . ASN A 1 99 ? 28.290 -3.947 -29.526 1.00 57.56 99 ASN A O 1
ATOM 762 N N . GLY A 1 100 ? 28.323 -2.024 -30.688 1.00 65.50 100 GLY A N 1
ATOM 763 C CA . GLY A 1 100 ? 27.060 -1.514 -30.161 1.00 65.50 100 GLY A CA 1
ATOM 764 C C . GLY A 1 100 ? 27.033 -1.415 -28.636 1.00 65.50 100 GLY A C 1
ATOM 765 O O . GLY A 1 100 ? 26.016 -1.723 -28.042 1.00 65.50 100 GLY A O 1
ATOM 766 N N . ALA A 1 101 ? 28.122 -1.036 -27.967 1.00 73.19 101 ALA A N 1
ATOM 767 C CA . ALA A 1 101 ? 28.147 -0.955 -26.507 1.00 73.19 101 ALA A CA 1
ATOM 768 C C . ALA A 1 101 ? 28.721 0.375 -26.013 1.00 73.19 101 ALA A C 1
ATOM 770 O O . ALA A 1 101 ? 29.575 0.976 -26.657 1.00 73.19 101 ALA A O 1
ATOM 771 N N . VAL A 1 102 ? 28.261 0.831 -24.848 1.00 73.50 102 VAL A N 1
ATOM 772 C CA . VAL A 1 102 ? 28.730 2.063 -24.200 1.00 73.50 102 VAL A CA 1
ATOM 773 C C . VAL A 1 102 ? 29.020 1.777 -22.736 1.00 73.50 102 VAL A C 1
ATOM 775 O O . VAL A 1 102 ? 28.172 1.262 -22.008 1.00 73.50 102 VAL A O 1
ATOM 778 N N . ARG A 1 103 ? 30.220 2.134 -22.275 1.00 76.94 103 ARG A N 1
ATOM 779 C CA . ARG A 1 103 ? 30.607 2.048 -20.866 1.00 76.94 103 ARG A CA 1
ATOM 780 C C . ARG A 1 103 ? 30.661 3.432 -20.228 1.00 76.94 103 ARG A C 1
ATOM 782 O O . ARG A 1 103 ? 31.399 4.300 -20.685 1.00 76.94 103 ARG A O 1
ATOM 789 N N . LEU A 1 104 ? 29.967 3.594 -19.108 1.00 74.75 104 LEU A N 1
ATOM 790 C CA . LEU A 1 104 ? 30.024 4.767 -18.236 1.00 74.75 104 LEU A CA 1
ATOM 791 C C . LEU A 1 104 ? 30.955 4.469 -17.043 1.00 74.75 104 LEU A C 1
ATOM 793 O O . LEU A 1 104 ? 30.856 3.404 -16.424 1.00 74.75 104 LEU A O 1
ATOM 797 N N . ARG A 1 105 ? 31.900 5.369 -16.733 1.00 68.12 105 ARG A N 1
ATOM 798 C CA . ARG A 1 105 ? 32.876 5.234 -15.625 1.00 68.12 105 ARG A CA 1
ATOM 799 C C . ARG A 1 105 ? 32.901 6.472 -14.723 1.00 68.12 105 ARG A C 1
ATOM 801 O O . ARG A 1 105 ? 32.659 7.582 -15.200 1.00 68.12 105 ARG A O 1
ATOM 808 N N . PRO A 1 106 ? 33.256 6.270 -13.441 1.00 59.88 106 PRO A N 1
ATOM 809 C CA . PRO A 1 106 ? 32.306 6.169 -12.340 1.00 59.88 106 PRO A CA 1
ATOM 810 C C . PRO A 1 106 ? 31.158 7.171 -12.446 1.00 59.88 106 PRO A C 1
ATOM 812 O O . PRO A 1 106 ? 31.384 8.371 -12.608 1.00 59.88 106 PRO A O 1
ATOM 815 N N . ALA A 1 107 ? 29.937 6.653 -12.342 1.00 57.19 107 ALA A N 1
ATOM 816 C CA . ALA A 1 107 ? 28.771 7.451 -12.021 1.00 57.19 107 ALA A CA 1
ATOM 817 C C . ALA A 1 107 ? 28.686 7.552 -10.490 1.00 57.19 107 ALA A C 1
ATOM 819 O O . ALA A 1 107 ? 28.570 6.525 -9.821 1.00 57.19 107 ALA A O 1
ATOM 820 N N . VAL A 1 108 ? 28.804 8.765 -9.947 1.00 55.28 108 VAL A N 1
ATOM 821 C CA . VAL A 1 108 ? 28.584 9.049 -8.520 1.00 55.28 108 VAL A CA 1
ATOM 822 C C . VAL A 1 108 ? 27.214 9.697 -8.382 1.00 55.28 108 VAL A C 1
ATOM 824 O O . VAL A 1 108 ? 27.000 10.798 -8.894 1.00 55.28 108 VAL A O 1
ATOM 827 N N . ALA A 1 109 ? 26.289 9.019 -7.711 1.00 53.28 109 ALA A N 1
ATOM 828 C CA . ALA A 1 109 ? 25.017 9.601 -7.294 1.00 53.28 109 ALA A CA 1
ATOM 829 C C . ALA A 1 109 ? 25.095 9.956 -5.801 1.00 53.28 109 ALA A C 1
ATOM 831 O O . ALA A 1 109 ? 25.515 9.095 -5.021 1.00 53.28 109 ALA A O 1
ATOM 832 N N . PRO A 1 110 ? 24.682 11.162 -5.364 1.00 53.66 110 PRO A N 1
ATOM 833 C CA . PRO A 1 110 ? 24.201 11.304 -3.999 1.00 53.66 110 PRO A CA 1
ATOM 834 C C . PRO A 1 110 ? 22.983 10.385 -3.840 1.00 53.66 110 PRO A C 1
ATOM 836 O O . PRO A 1 110 ? 22.182 10.269 -4.767 1.00 53.66 110 PRO A O 1
ATOM 839 N N . ALA A 1 111 ? 22.831 9.740 -2.686 1.00 50.47 111 ALA A N 1
ATOM 840 C CA . ALA A 1 111 ? 21.598 9.060 -2.310 1.00 50.47 111 ALA A CA 1
ATOM 841 C C . ALA A 1 111 ? 20.488 10.120 -2.230 1.00 50.47 111 ALA A C 1
ATOM 843 O O . ALA A 1 111 ? 20.311 10.789 -1.215 1.00 50.47 111 ALA A O 1
ATOM 844 N N . ALA A 1 112 ? 19.823 10.377 -3.349 1.00 46.78 112 ALA A N 1
ATOM 845 C CA . ALA A 1 112 ? 18.777 11.373 -3.483 1.00 46.78 112 ALA A CA 1
ATOM 846 C C . ALA A 1 112 ? 17.617 10.770 -4.279 1.00 46.78 112 ALA A C 1
ATOM 848 O O . ALA A 1 112 ? 17.848 10.062 -5.255 1.00 46.78 112 ALA A O 1
ATOM 849 N N . SER A 1 113 ? 16.406 11.071 -3.795 1.00 44.47 113 SER A N 1
ATOM 850 C CA . SER A 1 113 ? 15.057 10.585 -4.152 1.00 44.47 113 SER A CA 1
ATOM 851 C C . SER A 1 113 ? 14.813 9.075 -4.186 1.00 44.47 113 SER A C 1
ATOM 853 O O . SER A 1 113 ? 13.761 8.656 -3.715 1.00 44.47 113 SER A O 1
ATOM 855 N N . ASP A 1 114 ? 15.758 8.280 -4.682 1.00 45.19 114 ASP A N 1
ATOM 856 C CA . ASP A 1 114 ? 15.513 6.876 -5.051 1.00 45.19 114 ASP A CA 1
ATOM 857 C C . ASP A 1 114 ? 16.201 5.884 -4.088 1.00 45.19 114 ASP A C 1
ATOM 859 O O . ASP A 1 114 ? 16.152 4.673 -4.279 1.00 45.19 114 ASP A O 1
ATOM 863 N N . ALA A 1 115 ? 16.863 6.395 -3.042 1.00 47.91 115 ALA A N 1
ATOM 864 C CA . ALA A 1 115 ? 17.517 5.600 -2.007 1.00 47.91 115 ALA A CA 1
ATOM 865 C C . ALA A 1 115 ? 17.307 6.223 -0.619 1.00 47.91 115 ALA A C 1
ATOM 867 O O . ALA A 1 115 ? 17.548 7.418 -0.423 1.00 47.91 115 ALA A O 1
ATOM 868 N N . GLN A 1 116 ? 16.910 5.402 0.357 1.00 48.62 116 GLN A N 1
ATOM 869 C CA . GLN A 1 116 ? 16.775 5.809 1.755 1.00 48.62 116 GLN A CA 1
ATOM 870 C C . GLN A 1 116 ? 18.057 5.522 2.538 1.00 48.62 116 GLN A C 1
ATOM 872 O O . GLN A 1 116 ? 18.625 4.432 2.470 1.00 48.62 116 GLN A O 1
ATOM 877 N N . ARG A 1 117 ? 18.489 6.491 3.349 1.00 56.03 117 ARG A N 1
ATOM 878 C CA . ARG A 1 117 ? 19.545 6.265 4.335 1.00 56.03 117 ARG A CA 1
ATOM 879 C C . ARG A 1 117 ? 18.970 5.524 5.539 1.00 56.03 117 ARG A C 1
ATOM 881 O O . ARG A 1 117 ? 18.181 6.092 6.287 1.00 56.03 117 ARG A O 1
ATOM 888 N N . VAL A 1 118 ? 19.457 4.313 5.775 1.00 54.25 118 VAL A N 1
ATOM 889 C CA . VAL A 1 118 ? 19.266 3.578 7.032 1.00 54.25 118 VAL A CA 1
ATOM 890 C C . VAL A 1 118 ? 20.632 3.276 7.662 1.00 54.25 118 VAL A C 1
ATOM 892 O O . VAL A 1 118 ? 21.629 3.183 6.936 1.00 54.25 118 VAL A O 1
ATOM 895 N N . PRO A 1 119 ? 20.746 3.184 9.000 1.00 48.56 119 PRO A N 1
ATOM 896 C CA . PRO A 1 119 ? 21.951 2.667 9.646 1.00 48.56 119 PRO A CA 1
ATOM 897 C C . PRO A 1 119 ? 22.324 1.289 9.073 1.00 48.56 119 PRO A C 1
ATOM 899 O O . PRO A 1 119 ? 21.439 0.572 8.617 1.00 48.56 119 PRO A O 1
ATOM 902 N N . PRO A 1 120 ? 23.606 0.889 9.074 1.00 48.97 120 PRO A N 1
ATOM 903 C CA . PRO A 1 120 ? 23.985 -0.436 8.598 1.00 48.97 120 PRO A CA 1
ATOM 904 C C . PRO A 1 120 ? 23.314 -1.517 9.455 1.00 48.97 120 PRO A C 1
ATOM 906 O O . PRO A 1 120 ? 23.627 -1.662 10.636 1.00 48.97 120 PRO A O 1
ATOM 909 N N . VAL A 1 121 ? 22.414 -2.281 8.838 1.00 52.06 121 VAL A N 1
ATOM 910 C CA . VAL A 1 121 ? 21.738 -3.436 9.437 1.00 52.06 121 VAL A CA 1
ATOM 911 C C . VAL A 1 121 ? 22.330 -4.711 8.835 1.00 52.06 121 VAL A C 1
ATOM 913 O O . VAL A 1 121 ? 22.548 -4.794 7.625 1.00 52.06 121 VAL A O 1
ATOM 916 N N . ARG A 1 122 ? 22.602 -5.723 9.668 1.00 46.78 122 ARG A N 1
ATOM 917 C CA . ARG A 1 122 ? 22.825 -7.087 9.171 1.00 46.78 122 ARG A CA 1
ATOM 918 C C . ARG A 1 122 ? 21.477 -7.735 8.892 1.00 46.78 122 ARG A C 1
ATOM 920 O O . ARG A 1 122 ? 20.647 -7.820 9.791 1.00 46.78 122 ARG A O 1
ATOM 927 N N . LEU A 1 123 ? 21.297 -8.202 7.663 1.00 46.53 123 LEU A N 1
ATOM 928 C CA . LEU A 1 123 ? 20.137 -8.993 7.272 1.00 46.53 123 LEU A CA 1
ATOM 929 C C . LEU A 1 123 ? 20.461 -10.477 7.417 1.00 46.53 123 LEU A C 1
ATOM 931 O O . LEU A 1 123 ? 21.534 -10.917 6.994 1.00 46.53 123 LEU A O 1
ATOM 935 N N . HIS A 1 124 ? 19.543 -11.237 8.010 1.00 49.44 124 HIS A N 1
ATOM 936 C CA . HIS A 1 124 ? 19.683 -12.679 8.199 1.00 49.44 124 HIS A CA 1
ATOM 937 C C . HIS A 1 124 ? 18.530 -13.418 7.505 1.00 49.44 124 HIS A C 1
ATOM 939 O O . HIS A 1 124 ? 17.380 -13.007 7.659 1.00 49.44 124 HIS A O 1
ATOM 945 N N . PRO A 1 125 ? 18.813 -14.489 6.742 1.00 48.81 125 PRO A N 1
ATOM 946 C CA . PRO A 1 125 ? 17.772 -15.317 6.148 1.00 48.81 125 PRO A CA 1
ATOM 947 C C . PRO A 1 125 ? 17.165 -16.257 7.194 1.00 48.81 125 PRO A C 1
ATOM 949 O O . PRO A 1 125 ? 17.896 -16.913 7.943 1.00 48.81 125 PRO A O 1
ATOM 952 N N . VAL A 1 126 ? 15.840 -16.400 7.188 1.00 50.19 126 VAL A N 1
ATOM 953 C CA . VAL A 1 126 ? 15.119 -17.452 7.929 1.00 50.19 126 VAL A CA 1
ATOM 954 C C . VAL A 1 126 ? 14.250 -18.254 6.969 1.00 50.19 126 VAL A C 1
ATOM 956 O O . VAL A 1 126 ? 13.684 -17.661 6.048 1.00 50.19 126 VAL A O 1
ATOM 959 N N . PRO A 1 127 ? 14.126 -19.584 7.161 1.00 52.53 127 PRO A N 1
ATOM 960 C CA . PRO A 1 127 ? 13.203 -20.390 6.382 1.00 52.53 127 PRO A CA 1
ATOM 961 C C . PRO A 1 127 ? 11.790 -19.805 6.429 1.00 52.53 127 PRO A C 1
ATOM 963 O O . PRO A 1 127 ? 11.256 -19.606 7.517 1.00 52.53 127 PRO A O 1
ATOM 966 N N . GLY A 1 128 ? 11.161 -19.607 5.270 1.00 47.34 128 GLY A N 1
ATOM 967 C CA . GLY A 1 128 ? 9.765 -19.159 5.164 1.00 47.34 128 GLY A CA 1
ATOM 968 C C . GLY A 1 128 ? 8.737 -20.146 5.737 1.00 47.34 128 GLY A C 1
ATOM 969 O O . GLY A 1 128 ? 7.548 -19.886 5.672 1.00 47.34 128 GLY A O 1
ATOM 970 N N . ARG A 1 129 ? 9.168 -21.287 6.299 1.00 50.25 129 ARG A N 1
ATOM 971 C CA . ARG A 1 129 ? 8.313 -22.264 6.988 1.00 50.25 129 ARG A CA 1
ATOM 972 C C . ARG A 1 129 ? 8.787 -22.471 8.434 1.00 50.25 129 ARG A C 1
ATOM 974 O O . ARG A 1 129 ? 9.985 -22.679 8.652 1.00 50.25 129 ARG A O 1
ATOM 981 N N . PRO A 1 130 ? 7.886 -22.481 9.436 1.00 41.62 130 PRO A N 1
ATOM 982 C CA . PRO A 1 130 ? 8.273 -22.694 10.826 1.00 41.62 130 PRO A CA 1
ATOM 983 C C . PRO A 1 130 ? 8.905 -24.079 11.040 1.00 41.62 130 PRO A C 1
ATOM 985 O O . PRO A 1 130 ? 8.371 -25.094 10.596 1.00 41.62 130 PRO A O 1
ATOM 988 N N . ARG A 1 131 ? 10.004 -24.137 11.813 1.00 35.75 131 ARG A N 1
ATOM 989 C CA . ARG A 1 131 ? 10.776 -25.359 12.162 1.00 35.75 131 ARG A CA 1
ATOM 990 C C . ARG A 1 131 ? 9.954 -26.533 12.729 1.00 35.75 131 ARG A C 1
ATOM 992 O O . ARG A 1 131 ? 10.493 -27.628 12.857 1.00 35.75 131 ARG A O 1
ATOM 999 N N . ALA A 1 132 ? 8.696 -26.317 13.113 1.00 31.05 132 ALA A N 1
ATOM 1000 C CA . ALA A 1 132 ? 7.869 -27.285 13.828 1.00 31.05 132 ALA A CA 1
ATOM 1001 C C . ALA A 1 132 ? 6.860 -28.056 12.954 1.00 31.05 132 ALA A C 1
ATOM 1003 O O . ALA A 1 132 ? 6.267 -29.012 13.453 1.00 31.05 132 ALA A O 1
ATOM 1004 N N . VAL A 1 133 ? 6.662 -27.705 11.676 1.00 34.03 133 VAL A N 1
ATOM 1005 C CA . VAL A 1 133 ? 5.664 -28.378 10.824 1.00 34.03 133 VAL A CA 1
ATOM 1006 C C . VAL A 1 133 ? 6.327 -28.982 9.584 1.00 34.03 133 VAL A C 1
ATOM 1008 O O . VAL A 1 133 ? 6.554 -28.314 8.586 1.00 34.03 133 VAL A O 1
ATOM 1011 N N . HIS A 1 134 ? 6.584 -30.288 9.689 1.00 31.31 134 HIS A N 1
ATOM 1012 C CA . HIS A 1 134 ? 6.951 -31.237 8.630 1.00 31.31 134 HIS A CA 1
ATOM 1013 C C . HIS A 1 134 ? 8.341 -31.128 7.975 1.00 31.31 134 HIS A C 1
ATOM 1015 O O . HIS A 1 134 ? 8.775 -30.092 7.482 1.00 31.31 134 HIS A O 1
ATOM 1021 N N . LEU A 1 135 ? 9.015 -32.288 7.923 1.00 30.25 135 LEU A N 1
ATOM 1022 C CA . LEU A 1 135 ? 10.120 -32.547 7.001 1.00 30.25 135 LEU A CA 1
ATOM 1023 C C . LEU A 1 135 ? 9.658 -32.207 5.572 1.00 30.25 135 LEU A C 1
ATOM 1025 O O . LEU A 1 135 ? 8.575 -32.659 5.188 1.00 30.25 135 LEU A O 1
ATOM 1029 N N . PRO A 1 136 ? 10.463 -31.497 4.762 1.00 34.06 136 PRO A N 1
ATOM 1030 C CA . PRO A 1 136 ? 10.189 -31.407 3.336 1.00 34.06 136 PRO A CA 1
ATOM 1031 C C . PRO A 1 136 ? 10.135 -32.823 2.752 1.00 34.06 136 PRO A C 1
ATOM 1033 O O . PRO A 1 136 ? 10.952 -33.683 3.104 1.00 34.06 136 PRO A O 1
ATOM 1036 N N . LEU A 1 137 ? 9.175 -33.071 1.856 1.00 34.41 137 LEU A N 1
ATOM 1037 C CA . LEU A 1 137 ? 9.226 -34.240 0.982 1.00 34.41 137 LEU A CA 1
ATOM 1038 C C . LEU A 1 137 ? 10.622 -34.276 0.326 1.00 34.41 137 LEU A C 1
ATOM 1040 O O . LEU A 1 137 ? 11.102 -33.227 -0.119 1.00 34.41 137 LEU A O 1
ATOM 1044 N N . PRO A 1 138 ? 11.311 -35.430 0.274 1.00 30.34 138 PRO A N 1
ATOM 1045 C CA . PRO A 1 138 ? 12.656 -35.484 -0.283 1.00 30.34 138 PRO A CA 1
ATOM 1046 C C . PRO A 1 138 ? 12.637 -35.006 -1.744 1.00 30.34 138 PRO A C 1
ATOM 1048 O O . PRO A 1 138 ? 12.010 -35.640 -2.589 1.00 30.34 138 PRO A O 1
ATOM 1051 N N . GLY A 1 139 ? 13.317 -33.891 -2.034 1.00 35.03 139 GLY A N 1
ATOM 1052 C CA . GLY A 1 139 ? 13.548 -33.399 -3.399 1.00 35.03 139 GLY A CA 1
ATOM 1053 C C . GLY A 1 139 ? 12.926 -32.050 -3.779 1.00 35.03 139 GLY A C 1
ATOM 1054 O O . GLY A 1 139 ? 13.162 -31.618 -4.899 1.00 35.03 139 GLY A O 1
ATOM 1055 N N . HIS A 1 140 ? 12.180 -31.373 -2.898 1.00 37.75 140 HIS A N 1
ATOM 1056 C CA . HIS A 1 140 ? 11.637 -30.031 -3.176 1.00 37.75 140 HIS A CA 1
ATOM 1057 C C . HIS A 1 140 ? 12.162 -29.022 -2.145 1.00 37.75 140 HIS A C 1
ATOM 1059 O O . HIS A 1 140 ? 11.724 -29.012 -0.995 1.00 37.75 140 HIS A O 1
ATOM 1065 N N . ALA A 1 141 ? 13.122 -28.181 -2.539 1.00 44.62 141 ALA A N 1
ATOM 1066 C CA . ALA A 1 141 ? 13.332 -26.904 -1.862 1.00 44.62 141 ALA A CA 1
ATOM 1067 C C . ALA A 1 141 ? 12.232 -25.957 -2.370 1.00 44.62 141 ALA A C 1
ATOM 1069 O O . ALA A 1 141 ? 12.128 -25.775 -3.580 1.00 44.62 141 ALA A O 1
ATOM 1070 N N . GLY A 1 142 ? 11.375 -25.442 -1.482 1.00 50.78 142 GLY A N 1
ATOM 1071 C CA . GLY A 1 142 ? 10.304 -24.507 -1.864 1.00 50.78 142 GLY A CA 1
ATOM 1072 C C . GLY A 1 142 ? 10.872 -23.229 -2.489 1.00 50.78 142 GLY A C 1
ATOM 1073 O O . GLY A 1 142 ? 11.996 -22.838 -2.175 1.00 50.78 142 GLY A O 1
ATOM 1074 N N . ARG A 1 143 ? 10.124 -22.592 -3.391 1.00 57.84 143 ARG A N 1
ATOM 1075 C CA . ARG A 1 143 ? 10.559 -21.384 -4.122 1.00 57.84 143 ARG A CA 1
ATOM 1076 C C . ARG A 1 143 ? 10.433 -20.106 -3.287 1.00 57.84 143 ARG A C 1
ATOM 1078 O O . ARG A 1 143 ? 11.115 -19.123 -3.581 1.00 57.84 143 ARG A O 1
ATOM 1085 N N . ALA A 1 144 ? 9.628 -20.143 -2.225 1.00 57.38 144 ALA A N 1
ATOM 1086 C CA . ALA A 1 144 ? 9.537 -19.132 -1.172 1.00 57.38 144 ALA A CA 1
ATOM 1087 C C . ALA A 1 144 ? 10.289 -19.583 0.097 1.00 57.38 144 ALA A C 1
ATOM 1089 O O . ALA A 1 144 ? 9.722 -19.673 1.188 1.00 57.38 144 ALA A O 1
ATOM 1090 N N . ASP A 1 145 ? 11.573 -19.938 -0.028 1.00 57.03 145 ASP A N 1
ATOM 1091 C CA . ASP A 1 145 ? 12.322 -20.536 1.081 1.00 57.03 145 ASP A CA 1
ATOM 1092 C C . ASP A 1 145 ? 12.849 -19.529 2.106 1.00 57.03 145 ASP A C 1
ATOM 1094 O O . ASP A 1 145 ? 13.233 -19.967 3.189 1.00 57.03 145 ASP A O 1
ATOM 1098 N N . GLN A 1 146 ? 12.896 -18.223 1.816 1.00 64.12 146 GLN A N 1
ATOM 1099 C CA . GLN A 1 146 ? 13.633 -17.270 2.654 1.00 64.12 146 GLN A CA 1
ATOM 1100 C C . GLN A 1 146 ? 12.935 -15.926 2.865 1.00 64.12 146 GLN A C 1
ATOM 1102 O O . GLN A 1 146 ? 12.576 -15.226 1.920 1.00 64.12 146 GLN A O 1
ATOM 1107 N N . VAL A 1 147 ? 12.857 -15.541 4.140 1.00 64.06 147 VAL A N 1
ATOM 1108 C CA . VAL A 1 147 ? 12.525 -14.192 4.603 1.00 64.06 147 VAL A CA 1
ATOM 1109 C C . VAL A 1 147 ? 13.801 -13.526 5.107 1.00 64.06 147 VAL A C 1
ATOM 1111 O O . VAL A 1 147 ? 14.557 -14.142 5.862 1.00 64.06 147 VAL A O 1
ATOM 1114 N N . TYR A 1 148 ? 14.030 -12.271 4.721 1.00 63.75 148 TYR A N 1
ATOM 1115 C CA . TYR A 1 148 ? 15.134 -11.461 5.233 1.00 63.75 148 TYR A CA 1
ATOM 1116 C C . TYR A 1 148 ? 14.595 -10.348 6.126 1.00 63.75 148 TYR A C 1
ATOM 1118 O O . TYR A 1 148 ? 13.704 -9.602 5.733 1.00 63.75 148 TYR A O 1
ATOM 1126 N N . SER A 1 149 ? 15.170 -10.209 7.316 1.00 69.19 149 SER A N 1
ATOM 1127 C CA . SER A 1 149 ? 14.914 -9.084 8.216 1.00 69.19 149 SER A CA 1
ATOM 1128 C C . SER A 1 149 ? 16.194 -8.729 8.973 1.00 69.19 149 SER A C 1
ATOM 1130 O O . SER A 1 149 ? 17.200 -9.443 8.879 1.00 69.19 149 SER A O 1
ATOM 1132 N N . GLU A 1 150 ? 16.166 -7.616 9.710 1.00 68.56 150 GLU A N 1
ATOM 1133 C CA . GLU A 1 150 ? 17.193 -7.280 10.698 1.00 68.56 150 GLU A CA 1
ATOM 1134 C C . GLU A 1 150 ? 17.468 -8.478 11.622 1.00 68.56 150 GLU A C 1
ATOM 1136 O O . GLU A 1 150 ? 16.548 -9.246 11.912 1.00 68.56 150 GLU A O 1
ATOM 1141 N N . ASP A 1 151 ? 18.718 -8.623 12.085 1.00 66.69 151 ASP A N 1
ATOM 1142 C CA . ASP A 1 151 ? 19.185 -9.691 12.992 1.00 66.69 151 ASP A CA 1
ATOM 1143 C C . ASP A 1 151 ? 18.581 -9.590 14.407 1.00 66.69 151 ASP A C 1
ATOM 1145 O O . ASP A 1 151 ? 19.267 -9.415 15.416 1.00 66.69 151 ASP A O 1
ATOM 1149 N N . VAL A 1 152 ? 17.256 -9.648 14.475 1.00 74.44 152 VAL A N 1
ATOM 1150 C CA . VAL A 1 152 ? 16.452 -9.642 15.686 1.00 74.44 152 VAL A CA 1
ATOM 1151 C C . VAL A 1 152 ? 15.656 -10.946 15.671 1.00 74.44 152 VAL A C 1
ATOM 1153 O O . VAL A 1 152 ? 14.687 -11.052 14.916 1.00 74.44 152 VAL A O 1
ATOM 1156 N N . PRO A 1 153 ? 16.039 -11.953 16.482 1.00 69.94 153 PRO A N 1
ATOM 1157 C CA . PRO A 1 153 ? 15.435 -13.287 16.439 1.00 69.94 153 PRO A CA 1
ATOM 1158 C C . PRO A 1 153 ? 13.906 -13.285 16.528 1.00 69.94 153 PRO A C 1
ATOM 1160 O O . PRO A 1 153 ? 13.241 -14.020 15.808 1.00 69.94 153 PRO A O 1
ATOM 1163 N N . GLU A 1 154 ? 13.338 -12.407 17.356 1.00 72.75 154 GLU A N 1
ATOM 1164 C CA . GLU A 1 154 ? 11.887 -12.275 17.518 1.00 72.75 154 GLU A CA 1
ATOM 1165 C C . GLU A 1 154 ? 11.190 -11.779 16.241 1.00 72.75 154 GLU A C 1
ATOM 1167 O O . GLU A 1 154 ? 10.099 -12.250 15.921 1.00 72.75 154 GLU A O 1
ATOM 1172 N N . VAL A 1 155 ? 11.822 -10.865 15.495 1.00 74.25 155 VAL A N 1
ATOM 1173 C CA . VAL A 1 155 ? 11.296 -10.336 14.225 1.00 74.25 155 VAL A CA 1
ATOM 1174 C C . VAL A 1 155 ? 11.424 -11.385 13.130 1.00 74.25 155 VAL A C 1
ATOM 1176 O O . VAL A 1 155 ? 10.488 -11.598 12.368 1.00 74.25 155 VAL A O 1
ATOM 1179 N N . LEU A 1 156 ? 12.554 -12.087 13.091 1.00 69.00 156 LEU A N 1
ATOM 1180 C CA . LEU A 1 156 ? 12.813 -13.166 12.146 1.00 69.00 156 LEU A CA 1
ATOM 1181 C C . LEU A 1 156 ? 11.807 -14.324 12.299 1.00 69.00 156 LEU A C 1
ATOM 1183 O O . LEU A 1 156 ? 11.206 -14.756 11.315 1.00 69.00 156 LEU A O 1
ATOM 1187 N N . ASP A 1 157 ? 11.564 -14.782 13.531 1.00 71.88 157 ASP A N 1
ATOM 1188 C CA . ASP A 1 157 ? 10.591 -15.843 13.826 1.00 71.88 157 ASP A CA 1
ATOM 1189 C C . ASP A 1 157 ? 9.135 -15.389 13.627 1.00 71.88 157 ASP A C 1
ATOM 1191 O O . ASP A 1 157 ? 8.254 -16.207 13.345 1.00 71.88 157 ASP A O 1
ATOM 1195 N N . ALA A 1 158 ? 8.840 -14.101 13.827 1.00 75.50 158 ALA A N 1
ATOM 1196 C CA . ALA A 1 158 ? 7.532 -13.535 13.512 1.00 75.50 158 ALA A CA 1
ATOM 1197 C C . ALA A 1 158 ? 7.314 -13.477 11.996 1.00 75.50 158 ALA A C 1
ATOM 1199 O O . ALA A 1 158 ? 6.307 -13.988 11.517 1.00 75.50 158 ALA A O 1
ATOM 1200 N N . ALA A 1 159 ? 8.283 -12.957 11.243 1.00 70.06 159 ALA A N 1
ATOM 1201 C CA . ALA A 1 159 ? 8.196 -12.832 9.794 1.00 70.06 159 ALA A CA 1
ATOM 1202 C C . ALA A 1 159 ? 8.089 -14.205 9.108 1.00 70.06 159 ALA A C 1
ATOM 1204 O O . ALA A 1 159 ? 7.240 -14.400 8.245 1.00 70.06 159 ALA A O 1
ATOM 1205 N N . ALA A 1 160 ? 8.864 -15.201 9.548 1.00 71.19 160 ALA A N 1
ATOM 1206 C CA . ALA A 1 160 ? 8.759 -16.565 9.025 1.00 71.19 160 ALA A CA 1
ATOM 1207 C C . ALA A 1 160 ? 7.380 -17.210 9.257 1.00 71.19 160 ALA A C 1
ATOM 1209 O O . ALA A 1 160 ? 6.946 -18.035 8.458 1.00 71.19 160 ALA A O 1
ATOM 1210 N N . ARG A 1 161 ? 6.690 -16.863 10.352 1.00 74.56 161 ARG A N 1
ATOM 1211 C CA . ARG A 1 161 ? 5.317 -17.327 10.603 1.00 74.56 161 ARG A CA 1
ATOM 1212 C C . ARG A 1 161 ? 4.301 -16.573 9.756 1.00 74.56 161 ARG A C 1
ATOM 1214 O O . ARG A 1 161 ? 3.416 -17.212 9.206 1.00 74.56 161 ARG A O 1
ATOM 1221 N N . GLU A 1 162 ? 4.456 -15.257 9.650 1.00 74.31 162 GLU A N 1
ATOM 1222 C CA . GLU A 1 162 ? 3.556 -14.388 8.887 1.00 74.31 162 GLU A CA 1
ATOM 1223 C C . GLU A 1 162 ? 3.525 -14.760 7.398 1.00 74.31 162 GLU A C 1
ATOM 1225 O O . GLU A 1 162 ? 2.473 -14.755 6.774 1.00 74.31 162 GLU A O 1
ATOM 1230 N N . PHE A 1 163 ? 4.671 -15.149 6.831 1.00 73.81 163 PHE A N 1
ATOM 1231 C CA . PHE A 1 163 ? 4.798 -15.458 5.403 1.00 73.81 163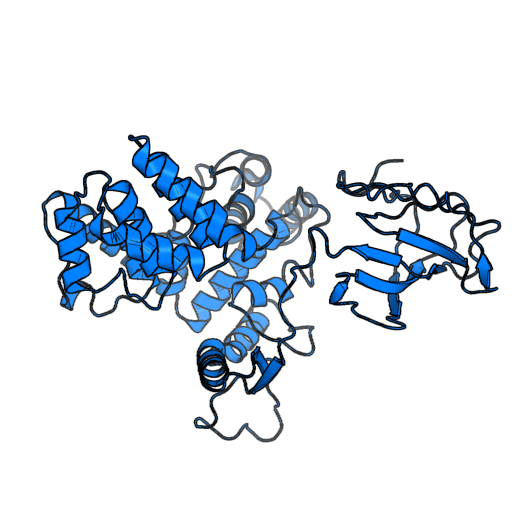 PHE A CA 1
ATOM 1232 C C . PHE A 1 163 ? 4.725 -16.956 5.070 1.00 73.81 163 PHE A C 1
ATOM 1234 O O . PHE A 1 163 ? 5.054 -17.350 3.948 1.00 73.81 163 PHE A O 1
ATOM 1241 N N . ALA A 1 164 ? 4.277 -17.802 6.003 1.00 75.75 164 ALA A N 1
ATOM 1242 C CA . ALA A 1 164 ? 4.269 -19.256 5.825 1.00 75.75 164 ALA A CA 1
ATOM 1243 C C . ALA A 1 164 ? 3.369 -19.753 4.676 1.00 75.75 164 ALA A C 1
ATOM 1245 O O . ALA A 1 164 ? 3.640 -20.808 4.101 1.00 75.75 164 ALA A O 1
ATOM 1246 N N . GLU A 1 165 ? 2.336 -18.986 4.318 1.00 74.06 165 GLU A N 1
ATOM 1247 C CA . GLU A 1 165 ? 1.373 -19.310 3.252 1.00 74.06 165 GLU A CA 1
ATOM 1248 C C . GLU A 1 165 ? 1.876 -18.942 1.841 1.00 74.06 165 GLU A C 1
ATOM 1250 O O . GLU A 1 165 ? 1.237 -19.269 0.844 1.00 74.06 165 GLU A O 1
ATOM 1255 N N . THR A 1 166 ? 3.045 -18.301 1.719 1.00 77.56 166 THR A N 1
ATOM 1256 C CA . THR A 1 166 ? 3.540 -17.770 0.434 1.00 77.56 166 THR A CA 1
ATOM 1257 C C . THR A 1 166 ? 3.744 -18.854 -0.631 1.00 77.56 166 THR A C 1
ATOM 1259 O O . THR A 1 166 ? 3.474 -18.612 -1.802 1.00 77.56 166 THR A O 1
ATOM 1262 N N . GLU A 1 167 ? 4.194 -20.060 -0.261 1.00 79.75 167 GLU A N 1
ATOM 1263 C CA . GLU A 1 167 ? 4.372 -21.139 -1.251 1.00 79.75 167 GLU A CA 1
ATOM 1264 C C . GLU A 1 167 ? 3.030 -21.601 -1.835 1.00 79.75 167 GLU A C 1
ATOM 1266 O O . GLU A 1 167 ? 2.933 -21.811 -3.039 1.00 79.75 167 GLU A O 1
ATOM 1271 N N . GLU A 1 168 ? 1.989 -21.709 -1.005 1.00 82.12 168 GLU A N 1
ATOM 1272 C CA . GLU A 1 168 ? 0.644 -22.063 -1.471 1.00 82.12 168 GLU A CA 1
ATOM 1273 C C . GLU A 1 168 ? 0.104 -20.989 -2.424 1.00 82.12 168 GLU A C 1
ATOM 1275 O O . GLU A 1 168 ? -0.449 -21.307 -3.475 1.00 82.12 168 GLU A O 1
ATOM 1280 N N . MET A 1 169 ? 0.351 -19.711 -2.118 1.00 81.44 169 MET A N 1
ATOM 1281 C CA . MET A 1 169 ? -0.001 -18.609 -3.015 1.00 81.44 169 MET A CA 1
ATOM 1282 C C . MET A 1 169 ? 0.729 -18.694 -4.365 1.00 81.44 169 MET A C 1
ATOM 1284 O O . MET A 1 169 ? 0.120 -18.392 -5.391 1.00 81.44 169 MET A O 1
ATOM 1288 N N . ILE A 1 170 ? 1.999 -19.123 -4.393 1.00 79.69 170 ILE A N 1
ATOM 1289 C CA . ILE A 1 170 ? 2.746 -19.349 -5.645 1.00 79.69 170 ILE A CA 1
ATOM 1290 C C . ILE A 1 170 ? 2.112 -20.490 -6.440 1.00 79.69 170 ILE A C 1
ATOM 1292 O O . ILE A 1 170 ? 1.829 -20.307 -7.619 1.00 79.69 170 ILE A O 1
ATOM 1296 N N . GLU A 1 171 ? 1.852 -21.640 -5.812 1.00 82.81 171 GLU A N 1
ATOM 1297 C CA . GLU A 1 171 ? 1.237 -22.801 -6.475 1.00 82.81 171 GLU A CA 1
ATOM 1298 C C . GLU A 1 171 ? -0.136 -22.452 -7.077 1.00 82.81 171 GLU A C 1
ATOM 1300 O O . GLU A 1 171 ? -0.439 -22.812 -8.219 1.00 82.81 171 GLU A O 1
ATOM 1305 N N . VAL A 1 172 ? -0.950 -21.693 -6.339 1.00 80.44 172 VAL A N 1
ATOM 1306 C CA . VAL A 1 172 ? -2.233 -21.167 -6.822 1.00 80.44 172 VAL A CA 1
ATOM 1307 C C . VAL A 1 172 ? -2.031 -20.183 -7.973 1.00 80.44 172 VAL A C 1
ATOM 1309 O O . VAL A 1 172 ? -2.706 -20.300 -8.998 1.00 80.44 172 VAL A O 1
ATOM 1312 N N . GLY A 1 173 ? -1.104 -19.233 -7.832 1.00 76.50 173 GLY A N 1
ATOM 1313 C CA . GLY A 1 173 ? -0.776 -18.263 -8.874 1.00 76.50 173 GLY A CA 1
ATOM 1314 C C . GLY A 1 173 ? -0.344 -18.940 -10.174 1.00 76.50 173 GLY A C 1
ATOM 1315 O O . GLY A 1 173 ? -0.820 -18.569 -11.243 1.00 76.50 173 GLY A O 1
ATOM 1316 N N . GLU A 1 174 ? 0.455 -20.004 -10.092 1.00 80.81 174 GLU A N 1
ATOM 1317 C CA . GLU A 1 174 ? 0.858 -20.792 -11.258 1.00 80.81 174 GLU A CA 1
ATOM 1318 C C . GLU A 1 174 ? -0.309 -21.500 -11.940 1.00 80.81 174 GLU A C 1
ATOM 1320 O O . GLU A 1 174 ? -0.404 -21.513 -13.170 1.00 80.81 174 GLU A O 1
ATOM 1325 N N . GLY A 1 175 ? -1.214 -22.076 -11.143 1.00 71.38 175 GLY A N 1
ATOM 1326 C CA . GLY A 1 175 ? -2.422 -22.716 -11.653 1.00 71.38 175 GLY A CA 1
ATOM 1327 C C . GLY A 1 175 ? -3.357 -21.743 -12.376 1.00 71.38 175 GLY A C 1
ATOM 1328 O O . GLY A 1 175 ? -4.055 -22.146 -13.307 1.00 71.38 175 GLY A O 1
ATOM 1329 N N . LEU A 1 176 ? -3.363 -20.471 -11.969 1.00 74.19 176 LEU A N 1
ATOM 1330 C CA . LEU A 1 176 ? -4.229 -19.433 -12.530 1.00 74.19 176 LEU A CA 1
ATOM 1331 C C . LEU A 1 176 ? -3.597 -18.687 -13.712 1.00 74.19 176 LEU A C 1
ATOM 1333 O O . LEU A 1 176 ? -4.289 -18.398 -14.687 1.00 74.19 176 LEU A O 1
ATOM 1337 N N . PHE A 1 177 ? -2.305 -18.365 -13.632 1.00 76.12 177 PHE A N 1
ATOM 1338 C CA . PHE A 1 177 ? -1.650 -17.403 -14.527 1.00 76.12 177 PHE A CA 1
ATOM 1339 C C . PHE A 1 177 ? -0.506 -17.999 -15.355 1.00 76.12 177 PHE A C 1
ATOM 1341 O O . PHE A 1 177 ? 0.068 -17.307 -16.195 1.00 76.12 177 PHE A O 1
ATOM 1348 N N . GLY A 1 178 ? -0.217 -19.291 -15.183 1.00 74.25 178 GLY A N 1
ATOM 1349 C CA . GLY A 1 178 ? 0.878 -19.978 -15.861 1.00 74.25 178 GLY A CA 1
ATOM 1350 C C . GLY A 1 178 ? 2.163 -20.009 -15.028 1.00 74.25 178 GLY A C 1
ATOM 1351 O O . GLY A 1 178 ? 2.206 -19.445 -13.936 1.00 74.25 178 GLY A O 1
ATOM 1352 N N . PRO A 1 179 ? 3.211 -20.690 -15.523 1.00 77.69 179 PRO A N 1
ATOM 1353 C CA . PRO A 1 179 ? 4.401 -21.008 -14.737 1.00 77.69 179 PRO A CA 1
ATOM 1354 C C . PRO A 1 179 ? 5.052 -19.765 -14.122 1.00 77.69 179 PRO A C 1
ATOM 1356 O O . PRO A 1 179 ? 5.106 -18.698 -14.735 1.00 77.69 179 PRO A O 1
ATOM 1359 N N . TYR A 1 180 ? 5.569 -19.915 -12.904 1.00 76.50 180 TYR A N 1
ATOM 1360 C CA . TYR A 1 180 ? 6.341 -18.874 -12.243 1.00 76.50 180 TYR A CA 1
ATOM 1361 C C . TYR A 1 180 ? 7.770 -18.887 -12.804 1.00 76.50 180 TYR A C 1
ATOM 1363 O O . TYR A 1 180 ? 8.572 -19.760 -12.476 1.00 76.50 180 TYR A O 1
ATOM 1371 N N . GLU A 1 181 ? 8.081 -17.925 -13.675 1.00 74.75 181 GLU A N 1
ATOM 1372 C CA . GLU A 1 181 ? 9.338 -17.872 -14.447 1.00 74.75 181 GLU A CA 1
ATOM 1373 C C . GLU A 1 181 ? 10.570 -17.435 -13.626 1.00 74.75 181 GLU A C 1
ATOM 1375 O O . GLU A 1 181 ? 11.688 -17.390 -14.142 1.00 74.75 181 GLU A O 1
ATOM 1380 N N . TRP A 1 182 ? 10.397 -17.101 -12.343 1.00 73.06 182 TRP A N 1
ATOM 1381 C CA . TRP A 1 182 ? 11.477 -16.605 -11.487 1.00 73.06 182 TRP A CA 1
ATOM 1382 C C . TRP A 1 182 ? 12.026 -17.713 -10.580 1.00 73.06 182 TRP A C 1
ATOM 1384 O O . TRP A 1 182 ? 11.284 -18.527 -10.039 1.00 73.06 182 TRP A O 1
ATOM 1394 N N . GLU A 1 183 ? 13.344 -17.735 -10.357 1.00 56.28 183 GLU A N 1
ATOM 1395 C CA . GLU A 1 183 ? 13.987 -18.816 -9.589 1.00 56.28 183 GLU A CA 1
ATOM 1396 C C . GLU A 1 183 ? 13.588 -18.839 -8.103 1.00 56.28 183 GLU A C 1
ATOM 1398 O O . GLU A 1 183 ? 13.552 -19.908 -7.490 1.00 56.28 183 GLU A O 1
ATOM 1403 N N . ARG A 1 184 ? 13.325 -17.668 -7.504 1.00 58.81 184 ARG A N 1
ATOM 1404 C CA . ARG A 1 184 ? 12.983 -17.506 -6.081 1.00 58.81 184 ARG A CA 1
ATOM 1405 C C . ARG A 1 184 ? 12.067 -16.307 -5.857 1.00 58.81 184 ARG A C 1
ATOM 1407 O O . ARG A 1 184 ? 12.169 -15.313 -6.575 1.00 58.81 184 ARG A O 1
ATOM 1414 N N . PHE A 1 185 ? 11.241 -16.373 -4.815 1.00 52.19 185 PHE A N 1
ATOM 1415 C CA . PHE A 1 185 ? 10.465 -15.240 -4.311 1.00 52.19 185 PHE A CA 1
ATOM 1416 C C . PHE A 1 185 ? 10.881 -14.926 -2.871 1.00 52.19 185 PHE A C 1
ATOM 1418 O O . PHE A 1 185 ? 10.753 -15.762 -1.978 1.00 52.19 185 PHE A O 1
ATOM 1425 N N . HIS A 1 186 ? 11.389 -13.715 -2.644 1.00 47.84 186 HIS A N 1
ATOM 14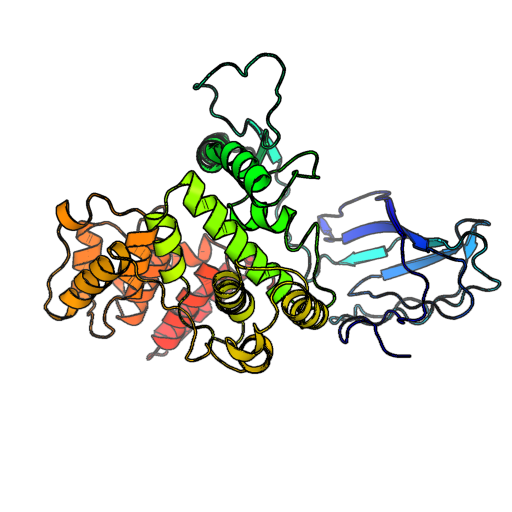26 C CA . HIS A 1 186 ? 11.864 -13.265 -1.336 1.00 47.84 186 HIS A CA 1
ATOM 1427 C C . HIS A 1 186 ? 10.908 -12.190 -0.800 1.00 47.84 186 HIS A C 1
ATOM 1429 O O . HIS A 1 186 ? 11.204 -11.002 -0.870 1.00 47.84 186 HIS A O 1
ATOM 1435 N N . THR A 1 187 ? 9.756 -12.646 -0.295 1.00 50.16 187 THR A N 1
ATOM 1436 C CA . THR A 1 187 ? 8.723 -11.908 0.468 1.00 50.16 187 THR A CA 1
ATOM 1437 C C . THR A 1 187 ? 8.117 -10.635 -0.129 1.00 50.16 187 THR A C 1
ATOM 1439 O O . THR A 1 187 ? 8.774 -9.605 -0.197 1.00 50.16 187 THR A O 1
ATOM 1442 N N . CYS A 1 188 ? 6.801 -10.662 -0.355 1.00 53.62 188 CYS A N 1
ATOM 1443 C CA . CYS A 1 188 ? 5.803 -9.817 0.318 1.00 53.62 188 CYS A CA 1
ATOM 1444 C C . CYS A 1 188 ? 4.384 -10.323 -0.043 1.00 53.62 188 CYS A C 1
ATOM 1446 O O . CYS A 1 188 ? 4.257 -11.315 -0.755 1.00 53.62 188 CYS A O 1
ATOM 1448 N N . ILE A 1 189 ? 3.353 -9.646 0.478 1.00 66.75 189 ILE A N 1
ATOM 1449 C CA . ILE A 1 189 ? 1.891 -9.854 0.330 1.00 66.75 189 ILE A CA 1
ATOM 1450 C C . ILE A 1 189 ? 1.478 -10.343 -1.079 1.00 66.75 189 ILE A C 1
ATOM 1452 O O . ILE A 1 189 ? 2.133 -10.004 -2.059 1.00 66.75 189 ILE A O 1
ATOM 1456 N N . ALA A 1 190 ? 0.361 -11.077 -1.199 1.00 71.19 190 ALA A N 1
ATOM 1457 C CA . ALA A 1 190 ? -0.187 -11.609 -2.461 1.00 71.19 190 ALA A CA 1
ATOM 1458 C C . ALA A 1 190 ? -0.172 -10.620 -3.652 1.00 71.19 190 ALA A C 1
ATOM 1460 O O . ALA A 1 190 ? 0.014 -11.045 -4.789 1.00 71.19 190 ALA A O 1
ATOM 1461 N N . HIS A 1 191 ? -0.300 -9.315 -3.392 1.00 78.25 191 HIS A N 1
ATOM 1462 C CA . HIS A 1 191 ? -0.127 -8.243 -4.376 1.00 78.25 191 HIS A CA 1
ATOM 1463 C C . HIS A 1 191 ? 1.269 -8.221 -5.028 1.00 78.25 191 HIS A C 1
ATOM 1465 O O . HIS A 1 191 ? 1.399 -8.252 -6.247 1.00 78.25 191 HIS A O 1
ATOM 1471 N N . GLU A 1 192 ? 2.335 -8.247 -4.230 1.00 78.25 192 GLU A N 1
ATOM 1472 C CA . GLU A 1 192 ? 3.713 -8.249 -4.739 1.00 78.25 192 GLU A CA 1
ATOM 1473 C C . GLU A 1 192 ? 4.053 -9.568 -5.442 1.00 78.25 192 GLU A C 1
ATOM 1475 O O . GLU A 1 192 ? 4.808 -9.593 -6.414 1.00 78.25 192 GLU A O 1
ATOM 1480 N N . LEU A 1 193 ? 3.454 -10.676 -4.991 1.00 79.62 193 LEU A N 1
ATOM 1481 C CA . LEU A 1 193 ? 3.536 -11.939 -5.717 1.00 79.62 193 LEU A CA 1
ATOM 1482 C C . LEU A 1 193 ? 2.865 -11.818 -7.093 1.00 79.62 193 LEU A C 1
ATOM 1484 O O . LEU A 1 193 ? 3.473 -12.198 -8.093 1.00 79.62 193 LEU A O 1
ATOM 1488 N N . ALA A 1 194 ? 1.655 -11.261 -7.163 1.00 80.25 194 ALA A N 1
ATOM 1489 C CA . ALA A 1 194 ? 0.923 -11.066 -8.412 1.00 80.25 194 ALA A CA 1
ATOM 1490 C C . ALA A 1 194 ? 1.704 -10.214 -9.432 1.00 80.25 194 ALA A C 1
ATOM 1492 O O . ALA A 1 194 ? 1.689 -10.531 -10.626 1.00 80.25 194 ALA A O 1
ATOM 1493 N N . HIS A 1 195 ? 2.492 -9.231 -8.974 1.00 79.94 195 HIS A N 1
ATOM 1494 C CA . HIS A 1 195 ? 3.371 -8.450 -9.852 1.00 79.94 195 HIS A CA 1
ATOM 1495 C C . HIS A 1 195 ? 4.359 -9.298 -10.663 1.00 79.94 195 HIS A C 1
ATOM 1497 O O . HIS A 1 195 ? 4.771 -8.895 -11.754 1.00 79.94 195 HIS A O 1
ATOM 1503 N N . SER A 1 196 ? 4.697 -10.499 -10.186 1.00 76.31 196 SER A N 1
ATOM 1504 C CA . SER A 1 196 ? 5.557 -11.451 -10.898 1.00 76.31 196 SER A CA 1
ATOM 1505 C C . SER A 1 196 ? 5.040 -11.790 -12.295 1.00 76.31 196 SER A C 1
ATOM 1507 O O . SER A 1 196 ? 5.854 -11.991 -13.197 1.00 76.31 196 SER A O 1
ATOM 1509 N N . TRP A 1 197 ? 3.717 -11.801 -12.490 1.00 75.38 197 TRP A N 1
ATOM 1510 C CA . TRP A 1 197 ? 3.084 -11.933 -13.805 1.00 75.38 197 TRP A CA 1
ATOM 1511 C C . TRP A 1 197 ? 2.749 -10.561 -14.408 1.00 75.38 197 TRP A C 1
ATOM 1513 O O . TRP A 1 197 ? 2.988 -10.332 -15.595 1.00 75.38 197 TRP A O 1
ATOM 1523 N N . THR A 1 198 ? 2.225 -9.629 -13.606 1.00 72.38 198 THR A N 1
ATOM 1524 C CA . THR A 1 198 ? 1.637 -8.369 -14.092 1.00 72.38 198 THR A CA 1
ATOM 1525 C C . THR A 1 198 ? 2.398 -7.157 -13.553 1.00 72.38 198 THR A C 1
ATOM 1527 O O . THR A 1 198 ? 2.227 -6.720 -12.423 1.00 72.38 198 THR A O 1
ATOM 1530 N N . GLY A 1 199 ? 3.288 -6.604 -14.367 1.00 63.69 199 GLY A N 1
ATOM 1531 C CA . GLY A 1 199 ? 4.220 -5.538 -13.995 1.00 63.69 199 GLY A CA 1
ATOM 1532 C C . GLY A 1 199 ? 5.683 -5.955 -14.111 1.00 63.69 199 GLY A C 1
ATOM 1533 O O . GLY A 1 199 ? 6.486 -5.149 -14.578 1.00 63.69 199 GLY A O 1
ATOM 1534 N N . ASN A 1 200 ? 6.017 -7.220 -13.817 1.00 72.69 200 ASN A N 1
ATOM 1535 C CA . ASN A 1 200 ? 7.372 -7.755 -14.008 1.00 72.69 200 ASN A CA 1
ATOM 1536 C C . ASN A 1 200 ? 7.521 -8.511 -15.335 1.00 72.69 200 ASN A C 1
ATOM 1538 O O . ASN A 1 200 ? 8.398 -8.181 -16.130 1.00 72.69 200 ASN A O 1
ATOM 1542 N N . LEU A 1 201 ? 6.683 -9.528 -15.584 1.00 66.56 201 LEU A N 1
ATOM 1543 C CA . LEU A 1 201 ? 6.744 -10.311 -16.827 1.00 66.56 201 LEU A CA 1
ATOM 1544 C C . LEU A 1 201 ? 6.121 -9.548 -18.004 1.00 66.56 201 LEU A C 1
ATOM 1546 O O . LEU A 1 201 ? 6.675 -9.525 -19.103 1.00 66.56 201 LEU A O 1
ATOM 1550 N N . ILE A 1 202 ? 4.976 -8.905 -17.766 1.00 64.31 202 ILE A N 1
ATOM 1551 C CA . ILE A 1 202 ? 4.325 -7.996 -18.713 1.00 64.31 202 ILE A CA 1
ATOM 1552 C C . ILE A 1 202 ? 4.264 -6.617 -18.065 1.00 64.31 202 ILE A C 1
ATOM 1554 O O . ILE A 1 202 ? 3.484 -6.409 -17.141 1.00 64.31 202 ILE A O 1
ATOM 1558 N N . THR A 1 203 ? 5.079 -5.683 -18.548 1.00 62.22 203 THR A N 1
ATOM 1559 C CA . THR A 1 203 ? 5.184 -4.326 -17.994 1.00 62.22 203 THR A CA 1
ATOM 1560 C C . THR A 1 203 ? 4.517 -3.304 -18.914 1.00 62.22 203 THR A C 1
ATOM 1562 O O . THR A 1 203 ? 4.643 -3.369 -20.142 1.00 62.22 203 THR A O 1
ATOM 1565 N N . ASN A 1 204 ? 3.820 -2.332 -18.329 1.00 54.88 204 ASN A N 1
ATOM 1566 C CA . ASN A 1 204 ? 3.293 -1.165 -19.027 1.00 54.88 204 ASN A CA 1
ATOM 1567 C C . ASN A 1 204 ? 4.395 -0.387 -19.773 1.00 54.88 204 ASN A C 1
ATOM 1569 O O . ASN A 1 204 ? 5.515 -0.221 -19.300 1.00 54.88 204 ASN A O 1
ATOM 1573 N N . LYS A 1 205 ? 4.056 0.139 -20.954 1.00 60.84 205 LYS A N 1
ATOM 1574 C CA . LYS A 1 205 ? 5.002 0.872 -21.811 1.00 60.84 205 LYS A CA 1
ATOM 1575 C C . LYS A 1 205 ? 5.380 2.259 -21.267 1.00 60.84 205 LYS A C 1
ATOM 1577 O O . LYS A 1 205 ? 6.482 2.729 -21.529 1.00 60.84 205 LYS A O 1
ATOM 1582 N N . SER A 1 206 ? 4.455 2.917 -20.573 1.00 59.91 206 SER A N 1
ATOM 1583 C CA . SER A 1 206 ? 4.625 4.237 -19.955 1.00 59.91 206 SER A CA 1
ATOM 1584 C C . SER A 1 206 ? 3.701 4.370 -18.743 1.00 59.91 206 SER A C 1
ATOM 1586 O O . SER A 1 206 ? 2.754 3.589 -18.581 1.00 59.91 206 SER A O 1
ATOM 1588 N N . ASN A 1 207 ? 3.943 5.379 -17.904 1.00 63.66 207 ASN A N 1
ATOM 1589 C CA . ASN A 1 207 ? 3.138 5.633 -16.702 1.00 63.66 207 ASN A CA 1
ATOM 1590 C C . ASN A 1 207 ? 1.672 5.986 -17.001 1.00 63.66 207 ASN A C 1
ATOM 1592 O O . ASN A 1 207 ? 0.809 5.697 -16.175 1.00 63.66 207 ASN A O 1
ATOM 1596 N N . ASP A 1 208 ? 1.367 6.506 -18.192 1.00 64.75 208 ASP A N 1
ATOM 1597 C CA . ASP A 1 208 ? -0.015 6.729 -18.649 1.00 64.75 208 ASP A CA 1
ATOM 1598 C C . ASP A 1 208 ? -0.825 5.418 -18.706 1.00 64.75 208 ASP A C 1
ATOM 1600 O O . ASP A 1 208 ? -2.051 5.415 -18.631 1.00 64.75 208 ASP A O 1
ATOM 1604 N N . HIS A 1 209 ? -0.132 4.278 -18.782 1.00 64.62 209 HIS A N 1
ATOM 1605 C CA . HIS A 1 209 ? -0.716 2.941 -18.798 1.00 64.62 209 HIS A CA 1
ATOM 1606 C C . HIS A 1 209 ? -0.486 2.167 -17.491 1.00 64.62 209 HIS A C 1
ATOM 1608 O O . HIS A 1 209 ? -0.561 0.940 -17.495 1.00 64.62 209 HIS A O 1
ATOM 1614 N N . ALA A 1 210 ? -0.207 2.846 -16.372 1.00 66.56 210 ALA A N 1
ATOM 1615 C CA . ALA A 1 210 ? 0.071 2.197 -15.083 1.00 66.56 210 ALA A CA 1
ATOM 1616 C C . ALA A 1 210 ? -1.051 1.250 -14.611 1.00 66.56 210 ALA A C 1
ATOM 1618 O O . ALA A 1 210 ? -0.773 0.271 -13.923 1.00 66.56 210 ALA A O 1
ATOM 1619 N N . TRP A 1 211 ? -2.302 1.479 -15.031 1.00 72.25 211 TRP A N 1
ATOM 1620 C CA . TRP A 1 211 ? -3.427 0.584 -14.733 1.00 72.25 211 TRP A CA 1
ATOM 1621 C C . TRP A 1 211 ? -3.239 -0.838 -15.291 1.00 72.25 211 TRP A C 1
ATOM 1623 O O . TRP A 1 211 ? -3.778 -1.783 -14.720 1.00 72.25 211 TRP A O 1
ATOM 1633 N N . LEU A 1 212 ? -2.453 -1.016 -16.363 1.00 66.00 212 LEU A N 1
ATOM 1634 C CA . LEU A 1 212 ? -2.124 -2.343 -16.897 1.00 66.00 212 LEU A CA 1
ATOM 1635 C C . LEU A 1 212 ? -1.249 -3.158 -15.945 1.00 66.00 212 LEU A C 1
ATOM 1637 O O . LEU A 1 212 ? -1.307 -4.381 -15.988 1.00 66.00 212 LEU A O 1
ATOM 1641 N N . ASN A 1 213 ? -0.455 -2.501 -15.100 1.00 74.19 213 ASN A N 1
ATOM 1642 C CA . ASN A 1 213 ? 0.252 -3.185 -14.027 1.00 74.19 213 ASN A CA 1
ATOM 1643 C C . ASN A 1 213 ? -0.687 -3.314 -12.831 1.00 74.19 213 ASN A C 1
ATOM 1645 O O . ASN A 1 213 ? -1.156 -4.404 -12.532 1.00 74.19 213 ASN A O 1
ATOM 1649 N N . GLU A 1 214 ? -1.026 -2.190 -12.201 1.00 79.06 214 GLU A N 1
ATOM 1650 C CA . GLU A 1 214 ? -1.678 -2.177 -10.888 1.00 79.06 214 GLU A CA 1
ATOM 1651 C C . GLU A 1 214 ? -3.083 -2.788 -10.898 1.00 79.06 214 GLU A C 1
ATOM 1653 O O . GLU A 1 214 ? -3.477 -3.479 -9.959 1.00 79.06 214 GLU A O 1
ATOM 1658 N N . GLY A 1 215 ? -3.841 -2.593 -11.977 1.00 76.12 215 GLY A N 1
ATOM 1659 C CA . GLY A 1 215 ? -5.175 -3.165 -12.134 1.00 76.12 215 GLY A CA 1
ATOM 1660 C C . GLY A 1 215 ? -5.139 -4.679 -12.312 1.00 76.12 215 GLY A C 1
ATOM 1661 O O . GLY A 1 215 ? -5.902 -5.396 -11.662 1.00 76.12 215 GLY A O 1
ATOM 1662 N N . PHE A 1 216 ? -4.223 -5.176 -13.151 1.00 79.56 216 PHE A N 1
ATOM 1663 C CA . PHE A 1 216 ? -4.015 -6.613 -13.345 1.00 79.56 216 PHE A CA 1
ATOM 1664 C C . PHE A 1 216 ? -3.442 -7.279 -12.097 1.00 79.56 216 PHE A C 1
ATOM 1666 O O . PHE A 1 216 ? -3.893 -8.367 -11.745 1.00 79.56 216 PHE A O 1
ATOM 1673 N N . THR A 1 217 ? -2.526 -6.616 -11.392 1.00 80.06 217 THR A N 1
ATOM 1674 C CA . THR A 1 217 ? -1.984 -7.106 -10.123 1.00 80.06 217 THR A CA 1
ATOM 1675 C C . THR A 1 217 ? -3.063 -7.197 -9.061 1.00 80.06 217 THR A C 1
ATOM 1677 O O . THR A 1 217 ? -3.206 -8.244 -8.440 1.00 80.06 217 THR A O 1
ATOM 1680 N N . THR A 1 218 ? -3.885 -6.157 -8.901 1.00 79.75 218 THR A N 1
ATOM 1681 C CA . THR A 1 218 ? -5.007 -6.163 -7.946 1.00 79.75 218 THR A CA 1
ATOM 1682 C C . THR A 1 218 ? -6.018 -7.266 -8.280 1.00 79.75 218 THR A C 1
ATOM 1684 O O . THR A 1 218 ? -6.556 -7.931 -7.394 1.00 79.75 218 THR A O 1
ATOM 1687 N N . TYR A 1 219 ? -6.268 -7.509 -9.569 1.00 79.56 219 TYR A N 1
ATOM 1688 C CA . TYR A 1 219 ? -7.086 -8.633 -10.023 1.00 79.56 219 TYR A CA 1
ATOM 1689 C C . TYR A 1 219 ? -6.459 -9.989 -9.691 1.00 79.56 219 TYR A C 1
ATOM 1691 O O . TYR A 1 219 ? -7.118 -10.829 -9.075 1.00 79.56 219 TYR A O 1
ATOM 1699 N N . ALA A 1 220 ? -5.190 -10.196 -10.032 1.00 82.06 220 ALA A N 1
ATOM 1700 C CA . ALA A 1 220 ? -4.495 -11.445 -9.765 1.00 82.06 220 ALA A CA 1
ATOM 1701 C C . ALA A 1 220 ? -4.370 -11.729 -8.259 1.00 82.06 220 ALA A C 1
ATOM 1703 O O . ALA A 1 220 ? -4.654 -12.845 -7.825 1.00 82.06 220 ALA A O 1
ATOM 1704 N N . GLU A 1 221 ? -4.064 -10.711 -7.452 1.00 82.19 221 GLU A N 1
ATOM 1705 C CA . GLU A 1 221 ? -4.082 -10.766 -5.989 1.00 82.19 221 GLU A CA 1
ATOM 1706 C C . GLU A 1 221 ? -5.421 -11.302 -5.474 1.00 82.19 221 GLU A C 1
ATOM 1708 O O . GLU A 1 221 ? -5.455 -12.281 -4.729 1.00 82.19 221 GLU A O 1
ATOM 1713 N N . ARG A 1 222 ? -6.539 -10.693 -5.890 1.00 79.94 222 ARG A N 1
ATOM 1714 C CA . ARG A 1 222 ? -7.879 -11.068 -5.412 1.00 79.94 222 ARG A CA 1
ATOM 1715 C C . ARG A 1 222 ? -8.260 -12.490 -5.814 1.00 79.94 222 ARG A C 1
ATOM 1717 O O . ARG A 1 222 ? -8.897 -13.180 -5.023 1.00 79.94 222 ARG A O 1
ATOM 1724 N N . ARG A 1 223 ? -7.827 -12.962 -6.987 1.00 80.25 223 ARG A N 1
ATOM 1725 C CA . ARG A 1 223 ? -8.023 -14.356 -7.420 1.00 80.25 223 ARG A CA 1
ATOM 1726 C C . ARG A 1 223 ? -7.187 -15.349 -6.618 1.00 80.25 223 ARG A C 1
ATOM 1728 O O . ARG A 1 223 ? -7.694 -16.416 -6.279 1.00 80.25 223 ARG A O 1
ATOM 1735 N N . ILE A 1 224 ? -5.943 -15.003 -6.288 1.00 79.31 224 ILE A N 1
ATOM 1736 C CA . ILE A 1 224 ? -5.093 -15.826 -5.415 1.00 79.31 224 ILE A CA 1
ATOM 1737 C C . ILE A 1 224 ? -5.724 -15.909 -4.019 1.00 79.31 224 ILE A C 1
ATOM 1739 O O . ILE A 1 224 ? -5.910 -17.006 -3.495 1.00 79.31 224 ILE A O 1
ATOM 1743 N N . VAL A 1 225 ? -6.142 -14.772 -3.452 1.00 78.25 225 VAL A N 1
ATOM 1744 C CA . VAL A 1 225 ? -6.833 -14.719 -2.154 1.00 78.25 225 VAL A CA 1
ATOM 1745 C C . VAL A 1 225 ? -8.149 -15.502 -2.179 1.00 78.25 225 VAL A C 1
ATOM 1747 O O . VAL A 1 225 ? -8.439 -16.205 -1.219 1.00 78.25 225 VAL A O 1
ATOM 1750 N N . GLU A 1 226 ? -8.934 -15.444 -3.260 1.00 79.88 226 GLU A N 1
ATOM 1751 C CA . GLU A 1 226 ? -10.185 -16.211 -3.386 1.00 79.88 226 GLU A CA 1
ATOM 1752 C C . GLU A 1 226 ? -9.952 -17.720 -3.274 1.00 79.88 226 GLU A C 1
ATOM 1754 O O . GLU A 1 226 ? -10.727 -18.412 -2.612 1.00 79.88 226 GLU A O 1
ATOM 1759 N N . VAL A 1 227 ? -8.893 -18.233 -3.901 1.00 78.62 227 VAL A N 1
ATOM 1760 C CA . VAL A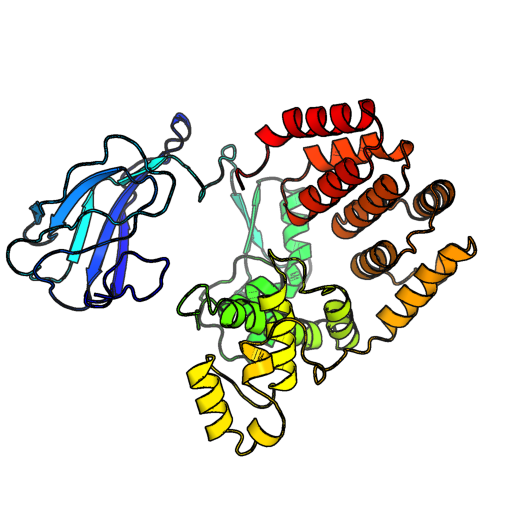 1 227 ? -8.583 -19.667 -3.884 1.00 78.62 227 VAL A CA 1
ATOM 1761 C C . VAL A 1 227 ? -7.974 -20.093 -2.546 1.00 78.62 227 VAL A C 1
ATOM 1763 O O . VAL A 1 227 ? -8.363 -21.135 -2.025 1.00 78.62 227 VAL A O 1
ATOM 1766 N N . VAL A 1 228 ? -7.066 -19.292 -1.977 1.00 77.44 228 VAL A N 1
ATOM 1767 C CA . VAL A 1 228 ? -6.352 -19.626 -0.727 1.00 77.44 228 VAL A CA 1
ATOM 1768 C C . VAL A 1 228 ? -7.224 -19.384 0.510 1.00 77.44 228 VAL A C 1
ATOM 1770 O O . VAL A 1 228 ? -7.331 -20.236 1.386 1.00 77.44 228 VAL A O 1
ATOM 1773 N N . GLN A 1 229 ? -7.871 -18.221 0.589 1.00 77.56 229 GLN A N 1
ATOM 1774 C CA . GLN A 1 229 ? -8.594 -17.751 1.780 1.00 77.56 229 GLN A CA 1
ATOM 1775 C C . GLN A 1 229 ? -10.121 -17.776 1.615 1.00 77.56 229 GLN A C 1
ATOM 1777 O O . GLN A 1 229 ? -10.857 -17.522 2.572 1.00 77.56 229 GLN A O 1
ATOM 1782 N N . GLY A 1 230 ? -10.617 -18.103 0.422 1.00 77.12 230 GLY A N 1
ATOM 1783 C CA . GLY A 1 230 ? -12.038 -18.239 0.130 1.00 77.12 230 GLY A CA 1
ATOM 1784 C C . GLY A 1 230 ? -12.690 -16.976 -0.437 1.00 77.12 230 GLY A C 1
ATOM 1785 O O . GLY A 1 230 ? -12.256 -15.839 -0.238 1.00 77.12 230 GLY A O 1
ATOM 1786 N N . LYS A 1 231 ? -13.812 -17.193 -1.128 1.00 76.12 231 LYS A N 1
ATOM 1787 C CA . LYS A 1 231 ? -14.553 -16.157 -1.859 1.00 76.12 231 LYS A CA 1
ATOM 1788 C C . LYS A 1 231 ? -15.059 -15.009 -0.989 1.00 76.12 231 LYS A C 1
ATOM 1790 O O . LYS A 1 231 ? -14.986 -13.857 -1.399 1.00 76.12 231 LYS A O 1
ATOM 1795 N N . GLU A 1 232 ? -15.532 -15.301 0.219 1.00 76.25 232 GLU A N 1
ATOM 1796 C CA . GLU A 1 232 ? -16.012 -14.262 1.140 1.00 76.25 232 GLU A CA 1
ATOM 1797 C C . GLU A 1 232 ? -14.893 -13.298 1.553 1.00 76.25 232 GLU A C 1
ATOM 1799 O O . GLU A 1 232 ? -15.114 -12.088 1.617 1.00 76.25 232 GLU A O 1
ATOM 1804 N N . ARG A 1 233 ? -13.671 -13.812 1.755 1.00 77.31 233 ARG A N 1
ATOM 1805 C CA . ARG A 1 233 ? -12.497 -12.994 2.083 1.00 77.31 233 ARG A CA 1
ATOM 1806 C C . ARG A 1 233 ? -12.065 -12.138 0.895 1.00 77.31 233 ARG A C 1
ATOM 1808 O O . ARG A 1 233 ? -11.845 -10.942 1.055 1.00 77.31 233 ARG A O 1
ATOM 1815 N N . ALA A 1 234 ? -12.029 -12.718 -0.304 1.00 70.69 234 ALA A N 1
ATOM 1816 C CA . ALA A 1 234 ? -11.737 -11.969 -1.525 1.00 70.69 234 ALA A CA 1
ATOM 1817 C C . ALA A 1 234 ? -12.764 -10.856 -1.789 1.00 70.69 234 ALA A C 1
ATOM 1819 O O . ALA A 1 234 ? -12.374 -9.732 -2.098 1.00 70.69 234 ALA A O 1
ATOM 1820 N N . ASN A 1 235 ? -14.059 -11.127 -1.589 1.00 72.31 235 ASN A N 1
ATOM 1821 C CA . ASN A 1 235 ? -15.120 -10.124 -1.710 1.00 72.31 235 ASN A CA 1
ATOM 1822 C C . ASN A 1 235 ? -14.975 -9.001 -0.670 1.00 72.31 235 ASN A C 1
ATOM 1824 O O . ASN A 1 235 ? -15.195 -7.834 -0.994 1.00 72.31 235 ASN A O 1
ATOM 1828 N N . LEU A 1 236 ? -14.586 -9.334 0.568 1.00 70.94 236 LEU A N 1
ATOM 1829 C CA . LEU A 1 236 ? -14.339 -8.350 1.625 1.00 70.94 236 LEU A CA 1
ATOM 1830 C C . LEU A 1 236 ? -13.185 -7.396 1.269 1.00 70.94 236 LEU A C 1
ATOM 1832 O O . LEU A 1 236 ? -13.284 -6.200 1.543 1.00 70.94 236 LEU A O 1
ATOM 1836 N N . ASN A 1 237 ? -12.127 -7.887 0.610 1.00 68.38 237 ASN A N 1
ATOM 1837 C CA . ASN A 1 237 ? -10.989 -7.062 0.171 1.00 68.38 237 ASN A CA 1
ATOM 1838 C C . ASN A 1 237 ? -11.391 -5.972 -0.833 1.00 68.38 237 ASN A C 1
ATOM 1840 O O . ASN A 1 237 ? -10.726 -4.941 -0.907 1.00 68.38 237 ASN A O 1
ATOM 1844 N N . ILE A 1 238 ? -12.488 -6.158 -1.572 1.00 63.84 238 ILE A N 1
ATOM 1845 C CA . ILE A 1 238 ? -12.991 -5.147 -2.511 1.00 63.84 238 ILE A CA 1
ATOM 1846 C C . ILE A 1 238 ? -13.588 -3.946 -1.751 1.00 63.84 238 ILE A C 1
ATOM 1848 O O . ILE A 1 238 ? -13.484 -2.811 -2.207 1.00 63.84 238 ILE A O 1
ATOM 1852 N N . GLY A 1 239 ? -14.147 -4.168 -0.555 1.00 53.81 239 GLY A N 1
ATOM 1853 C CA . GLY A 1 239 ? -14.758 -3.122 0.275 1.00 53.81 239 GLY A CA 1
ATOM 1854 C C . GLY A 1 239 ? -13.775 -2.119 0.898 1.00 53.81 239 GLY A C 1
ATOM 1855 O O . GLY A 1 239 ? -14.206 -1.053 1.323 1.00 53.81 239 GLY A O 1
ATOM 1856 N N . ILE A 1 240 ? -12.469 -2.424 0.934 1.00 56.62 240 ILE A N 1
ATOM 1857 C CA . ILE A 1 240 ? -11.410 -1.497 1.398 1.00 56.62 240 ILE A CA 1
ATOM 1858 C C . ILE A 1 240 ? -11.068 -0.455 0.310 1.00 56.62 240 ILE A C 1
ATOM 1860 O O . ILE A 1 240 ? -10.530 0.624 0.582 1.00 56.62 240 ILE A O 1
ATOM 1864 N N . GLY A 1 241 ? -11.392 -0.751 -0.950 1.00 48.84 241 GLY A N 1
ATOM 1865 C CA . GLY A 1 241 ? -11.154 0.116 -2.099 1.00 48.84 241 GLY A CA 1
ATOM 1866 C C . GLY A 1 241 ? -12.206 1.219 -2.237 1.00 48.84 241 GLY A C 1
ATOM 1867 O O . GLY A 1 241 ? -12.960 1.207 -3.203 1.00 48.84 241 GLY A O 1
ATOM 1868 N N . VAL A 1 242 ? -12.296 2.170 -1.295 1.00 42.78 242 VAL A N 1
ATOM 1869 C CA . VAL A 1 242 ? -13.262 3.285 -1.404 1.00 42.78 242 VAL A CA 1
ATOM 1870 C C . VAL A 1 242 ? -12.615 4.599 -1.864 1.00 42.78 242 VAL A C 1
ATOM 1872 O O . VAL A 1 242 ? -11.585 5.025 -1.347 1.00 42.78 242 VAL A O 1
ATOM 1875 N N . ASP A 1 243 ? -13.319 5.200 -2.828 1.00 41.09 243 ASP A N 1
ATOM 1876 C CA . ASP A 1 243 ? -13.176 6.460 -3.573 1.00 41.09 243 ASP A CA 1
ATOM 1877 C C . ASP A 1 243 ? -11.933 6.632 -4.485 1.00 41.09 243 ASP A C 1
ATOM 1879 O O . ASP A 1 243 ? -10.881 7.115 -4.054 1.00 41.09 243 ASP A O 1
ATOM 1883 N N . PRO A 1 244 ? -12.049 6.278 -5.782 1.00 43.41 244 PRO A N 1
ATOM 1884 C CA . PRO A 1 244 ? -11.031 6.571 -6.786 1.00 43.41 244 PRO A CA 1
ATOM 1885 C C . PRO A 1 244 ? -10.815 8.074 -7.056 1.00 43.41 244 PRO A C 1
ATOM 1887 O O . PRO A 1 244 ? -9.803 8.417 -7.663 1.00 43.41 244 PRO A O 1
ATOM 1890 N N . ASP A 1 245 ? -11.685 8.984 -6.607 1.00 40.41 245 ASP A N 1
ATOM 1891 C CA . ASP A 1 245 ? -11.556 10.419 -6.910 1.00 40.41 245 ASP A CA 1
ATOM 1892 C C . ASP A 1 245 ? -10.479 11.145 -6.067 1.00 40.41 245 ASP A C 1
ATOM 1894 O O . ASP A 1 245 ? -10.207 12.330 -6.290 1.00 40.41 245 ASP A O 1
ATOM 1898 N N . ASP A 1 246 ? -9.787 10.457 -5.146 1.00 41.47 246 ASP A N 1
ATOM 1899 C CA . ASP A 1 246 ? -8.621 11.017 -4.448 1.00 41.47 246 ASP A CA 1
ATOM 1900 C C . ASP A 1 246 ? -7.371 10.943 -5.343 1.00 41.47 246 ASP A C 1
ATOM 1902 O O . ASP A 1 246 ? -6.610 9.982 -5.317 1.00 41.47 246 ASP A O 1
ATOM 1906 N N . ILE A 1 247 ? -7.229 11.980 -6.170 1.00 37.09 247 ILE A N 1
ATOM 1907 C CA . ILE A 1 247 ? -6.261 12.419 -7.204 1.00 37.09 247 ILE A CA 1
ATOM 1908 C C . ILE A 1 247 ? -4.750 12.072 -7.080 1.00 37.09 247 ILE A C 1
ATOM 1910 O O . ILE A 1 247 ? -3.924 12.683 -7.760 1.00 37.09 247 ILE A O 1
ATOM 1914 N N . SER A 1 248 ? -4.347 11.076 -6.283 1.00 45.19 248 SER A N 1
ATOM 1915 C CA . SER A 1 248 ? -2.975 10.548 -6.248 1.00 45.19 248 SER A CA 1
ATOM 1916 C C . SER A 1 248 ? -2.750 9.055 -6.563 1.00 45.19 248 SER A C 1
ATOM 1918 O O . SER A 1 248 ? -1.637 8.587 -6.363 1.00 45.19 248 SER A O 1
ATOM 1920 N N . SER A 1 249 ? -3.629 8.265 -7.186 1.00 59.22 249 SER A N 1
ATOM 1921 C CA . SER A 1 249 ? -5.019 7.921 -6.862 1.00 59.22 249 SER A CA 1
ATOM 1922 C C . SER A 1 249 ? -5.095 6.390 -6.870 1.00 59.22 249 SER A C 1
ATOM 1924 O O . SER A 1 249 ? -4.303 5.755 -7.561 1.00 59.22 249 SER A O 1
ATOM 1926 N N . ARG A 1 250 ? -6.010 5.762 -6.124 1.00 61.09 250 ARG A N 1
ATOM 1927 C CA . ARG A 1 250 ? -6.225 4.297 -6.194 1.00 61.09 250 ARG A CA 1
ATOM 1928 C C . ARG A 1 250 ? -6.868 3.856 -7.522 1.00 61.09 250 ARG A C 1
ATOM 1930 O O . ARG A 1 250 ? -7.105 2.671 -7.719 1.00 61.09 250 ARG A O 1
ATOM 1937 N N . VAL A 1 251 ? -7.131 4.787 -8.446 1.00 68.19 251 VAL A N 1
ATOM 1938 C CA . VAL A 1 251 ? -7.775 4.549 -9.750 1.00 68.19 251 VAL A CA 1
ATOM 1939 C C . VAL A 1 251 ? -7.129 3.415 -10.552 1.00 68.19 251 VAL A C 1
ATOM 1941 O O . VAL A 1 251 ? -7.866 2.494 -10.897 1.00 68.19 251 VAL A O 1
ATOM 1944 N N . PRO A 1 252 ? -5.812 3.411 -10.857 1.00 64.12 252 PRO A N 1
ATOM 1945 C CA . PRO A 1 252 ? -5.228 2.352 -11.678 1.00 64.12 252 PRO A CA 1
ATOM 1946 C C . PRO A 1 252 ? -5.364 0.966 -11.033 1.00 64.12 252 PRO A C 1
ATOM 1948 O O . PRO A 1 252 ? -5.485 -0.010 -11.763 1.00 64.12 252 PRO A O 1
ATOM 1951 N N . TYR A 1 253 ? -5.428 0.896 -9.700 1.00 71.12 253 TYR A N 1
ATOM 1952 C CA . TYR A 1 253 ? -5.645 -0.331 -8.933 1.00 71.12 253 TYR A CA 1
ATOM 1953 C C . TYR A 1 253 ? -7.114 -0.771 -9.010 1.00 71.12 253 TYR A C 1
ATOM 1955 O O . TYR A 1 253 ? -7.435 -1.813 -9.574 1.00 71.12 253 TYR A O 1
ATOM 1963 N N . GLU A 1 254 ? -8.034 0.050 -8.495 1.00 72.75 254 GLU A N 1
ATOM 1964 C CA . GLU A 1 254 ? -9.434 -0.346 -8.299 1.00 72.75 254 GLU A CA 1
ATOM 1965 C C . GLU A 1 254 ? -10.258 -0.291 -9.585 1.00 72.75 254 GLU A C 1
ATOM 1967 O O . GLU A 1 254 ? -10.998 -1.226 -9.889 1.00 72.75 254 GLU A O 1
ATOM 1972 N N . LYS A 1 255 ? -10.116 0.772 -10.386 1.00 72.75 255 LYS A N 1
ATOM 1973 C CA . LYS A 1 255 ? -10.814 0.875 -11.676 1.00 72.75 255 LYS A CA 1
ATOM 1974 C C . LYS A 1 255 ? -10.251 -0.141 -12.671 1.00 72.75 255 LYS A C 1
ATOM 1976 O O . LYS A 1 255 ? -11.024 -0.762 -13.398 1.00 72.75 255 LYS A O 1
ATOM 1981 N N . GLY A 1 256 ? -8.932 -0.352 -12.652 1.00 68.12 256 GLY A N 1
ATOM 1982 C CA . GLY A 1 256 ? -8.269 -1.394 -13.436 1.00 68.12 256 GLY A CA 1
ATOM 1983 C C . GLY A 1 256 ? -8.747 -2.799 -13.057 1.00 68.12 256 GLY A C 1
ATOM 1984 O O . GLY A 1 256 ? -9.152 -3.555 -13.938 1.00 68.12 256 GLY A O 1
ATOM 1985 N N . PHE A 1 257 ? -8.812 -3.121 -11.760 1.00 75.06 257 PHE A N 1
ATOM 1986 C CA . PHE A 1 257 ? -9.423 -4.363 -11.277 1.00 75.06 257 PHE A CA 1
ATOM 1987 C C . PHE A 1 257 ? -10.862 -4.523 -11.771 1.00 75.06 257 PHE A C 1
ATOM 1989 O O . PHE A 1 257 ? -11.193 -5.561 -12.334 1.00 75.06 257 PHE A O 1
ATOM 1996 N N . GLN A 1 258 ? -11.721 -3.517 -11.568 1.00 69.38 258 GLN A N 1
ATOM 1997 C CA . GLN A 1 258 ? -13.141 -3.599 -11.928 1.00 69.38 258 GLN A CA 1
ATOM 1998 C C . GLN A 1 258 ? -13.328 -3.842 -13.427 1.00 69.38 258 GLN A C 1
ATOM 2000 O O . GLN A 1 258 ? -14.182 -4.630 -13.837 1.00 69.38 258 GLN A O 1
ATOM 2005 N N . PHE A 1 259 ? -12.488 -3.207 -14.246 1.00 69.88 259 PHE A N 1
ATOM 2006 C CA . PHE A 1 259 ? -12.469 -3.415 -15.686 1.00 69.88 259 PHE A CA 1
ATOM 2007 C C . PHE A 1 259 ? -12.100 -4.860 -16.034 1.00 69.88 259 PHE A C 1
ATOM 2009 O O . PHE A 1 259 ? -12.812 -5.512 -16.791 1.00 69.88 259 PHE A O 1
ATOM 2016 N N . LEU A 1 260 ? -11.040 -5.399 -15.432 1.00 71.88 260 LEU A N 1
ATOM 2017 C CA . LEU A 1 260 ? -10.593 -6.770 -15.684 1.00 71.88 260 LEU A CA 1
ATOM 2018 C C . LEU A 1 260 ? -11.515 -7.822 -15.107 1.00 71.88 260 LEU A C 1
ATOM 2020 O O . LEU A 1 260 ? -11.682 -8.858 -15.724 1.00 71.88 260 LEU A O 1
ATOM 2024 N N . TRP A 1 261 ? -12.149 -7.568 -13.973 1.00 68.69 261 TRP A N 1
ATOM 2025 C CA . TRP A 1 261 ? -13.132 -8.473 -13.400 1.00 68.69 261 TRP A CA 1
ATOM 2026 C C . TRP A 1 261 ? -14.387 -8.545 -14.275 1.00 68.69 261 TRP A C 1
ATOM 2028 O O . TRP A 1 261 ? -14.909 -9.625 -14.548 1.00 68.69 261 TRP A O 1
ATOM 2038 N N . ARG A 1 262 ? -14.809 -7.404 -14.832 1.00 64.50 262 ARG A N 1
ATOM 2039 C CA . ARG A 1 262 ? -15.842 -7.356 -15.874 1.00 64.50 262 ARG A CA 1
ATOM 2040 C C . ARG A 1 262 ? -15.403 -8.094 -17.144 1.00 64.50 262 ARG A C 1
ATOM 2042 O O . ARG A 1 262 ? -16.221 -8.749 -17.791 1.00 64.50 262 ARG A O 1
ATOM 2049 N N . ILE A 1 263 ? -14.120 -7.993 -17.485 1.00 63.19 263 ILE A N 1
ATOM 2050 C CA . ILE A 1 263 ? -13.506 -8.587 -18.672 1.00 63.19 263 ILE A CA 1
ATOM 2051 C C . ILE A 1 263 ? -12.864 -9.951 -18.398 1.00 63.19 263 ILE A C 1
ATOM 2053 O O . ILE A 1 263 ? -12.319 -10.503 -19.329 1.00 63.19 263 ILE A O 1
ATOM 2057 N N . GLU A 1 264 ? -12.984 -10.608 -17.237 1.00 56.56 264 GLU A N 1
ATOM 2058 C CA . GLU A 1 264 ? -12.392 -11.939 -16.915 1.00 56.56 264 GLU A CA 1
ATOM 2059 C C . GLU A 1 264 ? -12.859 -13.070 -17.877 1.00 56.56 264 GLU A C 1
ATOM 2061 O O . GLU A 1 264 ? -12.518 -14.246 -17.810 1.00 56.56 264 GLU A O 1
ATOM 2066 N N . ARG A 1 265 ? -13.590 -12.661 -18.897 1.00 55.19 265 ARG A N 1
ATOM 2067 C CA . ARG A 1 265 ? -13.738 -13.251 -20.211 1.00 55.19 265 ARG A CA 1
ATOM 2068 C C . ARG A 1 265 ? -12.627 -12.943 -21.291 1.00 55.19 265 ARG A C 1
ATOM 2070 O O . ARG A 1 265 ? -12.868 -13.380 -22.409 1.00 55.19 265 ARG A O 1
ATOM 2077 N N . GLY A 1 266 ? -11.441 -12.314 -21.059 1.00 39.19 266 GLY A N 1
ATOM 2078 C CA . GLY A 1 266 ? -10.295 -12.113 -22.027 1.00 39.19 266 GLY A CA 1
ATOM 2079 C C . GLY A 1 266 ? -9.177 -11.062 -21.661 1.00 39.19 266 GLY A C 1
ATOM 2080 O O . GLY A 1 266 ? -9.375 -10.329 -20.713 1.00 39.19 266 GLY A O 1
ATOM 2081 N N . SER A 1 267 ? -7.995 -10.958 -22.343 1.00 42.84 267 SER A N 1
ATOM 2082 C CA . SER A 1 267 ? -6.718 -10.279 -21.863 1.00 42.84 267 SER A CA 1
ATOM 2083 C C . SER A 1 267 ? -5.920 -9.352 -22.866 1.00 42.84 267 SER A C 1
ATOM 2085 O O . SER A 1 267 ? -6.202 -9.435 -24.047 1.00 42.84 267 SER A O 1
ATOM 2087 N N . ILE A 1 268 ? -4.914 -8.544 -22.397 1.00 45.75 268 ILE A N 1
ATOM 2088 C CA . ILE A 1 268 ? -3.728 -7.782 -22.997 1.00 45.75 268 ILE A CA 1
ATOM 2089 C C . ILE A 1 268 ? -3.724 -6.308 -23.557 1.00 45.75 268 ILE A C 1
ATOM 2091 O O . ILE A 1 268 ? -4.055 -6.138 -24.701 1.00 45.75 268 ILE A O 1
ATOM 2095 N N . ASN A 1 269 ? -3.103 -5.294 -22.890 1.00 49.16 269 ASN A N 1
ATOM 2096 C CA . ASN A 1 269 ? -2.726 -3.857 -23.241 1.00 49.16 269 ASN A CA 1
ATOM 2097 C C . ASN A 1 269 ? -3.727 -2.876 -23.904 1.00 49.16 269 ASN A C 1
ATOM 2099 O O . ASN A 1 269 ? -4.156 -3.193 -24.971 1.00 49.16 269 ASN A O 1
ATOM 2103 N N . THR A 1 270 ? -4.054 -1.662 -23.413 1.00 53.50 270 THR A N 1
ATOM 2104 C CA . THR A 1 270 ? -5.276 -0.917 -23.856 1.00 53.50 270 THR A CA 1
ATOM 2105 C C . THR A 1 270 ? -5.645 -1.032 -25.341 1.00 53.50 270 THR A C 1
ATOM 2107 O O . THR A 1 270 ? -6.618 -1.702 -25.624 1.00 53.50 270 THR A O 1
ATOM 2110 N N . ASP A 1 271 ? -4.897 -0.493 -26.306 1.00 58.16 271 ASP A N 1
ATOM 2111 C CA . ASP A 1 271 ? -5.310 -0.604 -27.717 1.00 58.16 271 ASP A CA 1
ATOM 2112 C C . ASP A 1 271 ? -5.202 -2.032 -28.265 1.00 58.16 271 ASP A C 1
ATOM 2114 O O . ASP A 1 271 ? -6.137 -2.500 -28.909 1.00 58.16 271 ASP A O 1
ATOM 2118 N N . MET A 1 272 ? -4.129 -2.778 -27.959 1.00 56.75 272 MET A N 1
ATOM 2119 C CA . MET A 1 272 ? -4.044 -4.188 -28.371 1.00 56.75 272 MET A CA 1
ATOM 2120 C C . MET A 1 272 ? -4.983 -5.091 -27.562 1.00 56.75 272 MET A C 1
ATOM 2122 O O . MET A 1 272 ? -5.170 -6.230 -27.951 1.00 56.75 272 MET A O 1
ATOM 2126 N N . PHE A 1 273 ? -5.588 -4.590 -26.489 1.00 61.78 273 PHE A N 1
ATOM 2127 C CA . PHE A 1 273 ? -6.497 -5.227 -25.538 1.00 61.78 273 PHE A CA 1
ATOM 2128 C C . PHE A 1 273 ? -7.857 -5.017 -26.070 1.00 61.78 273 PHE A C 1
ATOM 2130 O O . PHE A 1 273 ? -8.579 -5.973 -26.225 1.00 61.78 273 PHE A O 1
ATOM 2137 N N . LEU A 1 274 ? -8.188 -3.783 -26.421 1.00 62.66 274 LEU A N 1
ATOM 2138 C CA . LEU A 1 274 ? -9.397 -3.477 -27.133 1.00 62.66 274 LEU A CA 1
ATOM 2139 C C . LEU A 1 274 ? -9.383 -4.265 -28.449 1.00 62.66 274 LEU A C 1
ATOM 2141 O O . LEU A 1 274 ? -10.362 -4.942 -28.733 1.00 62.66 274 LEU A O 1
ATOM 2145 N N . ASP A 1 275 ? -8.276 -4.296 -29.195 1.00 66.81 275 ASP A N 1
ATOM 2146 C CA . ASP A 1 275 ? -8.163 -5.084 -30.429 1.00 66.81 275 ASP A CA 1
ATOM 2147 C C . ASP A 1 275 ? -8.175 -6.601 -30.173 1.00 66.81 275 ASP A C 1
ATOM 2149 O O . ASP A 1 275 ? -8.881 -7.332 -30.868 1.00 66.81 275 ASP A O 1
ATOM 2153 N N . PHE A 1 276 ? -7.458 -7.105 -29.162 1.00 63.56 276 PHE A N 1
ATOM 2154 C CA . PHE A 1 276 ? -7.489 -8.519 -28.775 1.00 63.56 276 PHE A CA 1
ATOM 2155 C C . PHE A 1 276 ? -8.876 -8.928 -28.288 1.00 63.56 276 PHE A C 1
ATOM 2157 O O . PHE A 1 276 ? -9.351 -9.997 -28.656 1.00 63.56 276 PHE A O 1
ATOM 2164 N N . LEU A 1 277 ? -9.542 -8.105 -27.484 1.00 64.25 277 LEU A N 1
ATOM 2165 C CA . LEU A 1 277 ? -10.888 -8.331 -26.971 1.00 64.25 277 LEU A CA 1
ATOM 2166 C C . LEU A 1 277 ? -11.886 -8.325 -28.114 1.00 64.25 277 LEU A C 1
ATOM 2168 O O . LEU A 1 277 ? -12.698 -9.236 -28.190 1.00 64.25 277 LEU A O 1
ATOM 2172 N N . LYS A 1 278 ? -11.794 -7.376 -29.048 1.00 64.75 278 LYS A N 1
ATOM 2173 C CA . LYS A 1 278 ? -12.614 -7.377 -30.268 1.00 64.75 278 LYS A CA 1
ATOM 2174 C C . LYS A 1 278 ? -12.387 -8.644 -31.094 1.00 64.75 278 LYS A C 1
ATOM 2176 O O . LYS A 1 278 ? -13.343 -9.206 -31.623 1.00 64.75 278 LYS A O 1
ATOM 2181 N N . ALA A 1 279 ? -11.140 -9.110 -31.186 1.00 66.44 279 ALA A N 1
ATOM 2182 C CA . ALA A 1 279 ? -10.777 -10.297 -31.954 1.00 66.44 279 ALA A CA 1
ATOM 2183 C C . ALA A 1 279 ? -11.173 -11.625 -31.277 1.00 66.44 279 ALA A C 1
ATOM 2185 O O . ALA A 1 279 ? -11.551 -12.566 -31.972 1.00 66.44 279 ALA A O 1
ATOM 2186 N N . ASN A 1 280 ? -11.095 -11.719 -29.946 1.00 63.25 280 ASN A N 1
ATOM 2187 C CA . ASN A 1 280 ? -11.303 -12.959 -29.182 1.00 63.25 280 ASN A CA 1
ATOM 2188 C C . ASN A 1 280 ? -12.671 -13.026 -28.482 1.00 63.25 280 ASN A C 1
ATOM 2190 O O . ASN A 1 280 ? -13.136 -14.117 -28.158 1.00 63.25 280 ASN A O 1
ATOM 2194 N N . ILE A 1 281 ? -13.343 -11.887 -28.303 1.00 68.75 281 ILE A N 1
ATOM 2195 C CA . ILE A 1 281 ? -14.715 -11.754 -27.796 1.00 68.75 281 ILE A CA 1
ATOM 2196 C C . ILE A 1 281 ? -15.526 -10.875 -28.773 1.00 68.75 281 ILE A C 1
ATOM 2198 O O . ILE A 1 281 ? -15.803 -9.702 -28.497 1.00 68.75 281 ILE A O 1
ATOM 2202 N N . PRO A 1 282 ? -15.923 -11.410 -29.942 1.00 69.69 282 PRO A N 1
ATOM 2203 C CA . PRO A 1 282 ? -16.688 -10.643 -30.923 1.00 69.69 282 PRO A CA 1
ATOM 2204 C C . PRO A 1 282 ? -17.987 -10.094 -30.311 1.00 69.69 282 PRO A C 1
ATOM 2206 O O . PRO A 1 282 ? -18.769 -10.851 -29.735 1.00 69.69 282 PRO A O 1
ATOM 2209 N N . GLY A 1 283 ? -18.221 -8.784 -30.440 1.00 68.75 283 GLY A N 1
ATOM 2210 C CA . GLY A 1 283 ? -19.402 -8.104 -29.883 1.00 68.75 283 GLY A CA 1
ATOM 2211 C C . GLY A 1 283 ? -19.250 -7.609 -28.438 1.00 68.75 283 GLY A C 1
ATOM 2212 O O . GLY A 1 283 ? -20.243 -7.255 -27.805 1.00 68.75 283 GLY A O 1
ATOM 2213 N N . ILE A 1 284 ? -18.031 -7.576 -27.884 1.00 71.81 284 ILE A N 1
ATOM 2214 C CA . ILE A 1 284 ? -17.779 -6.965 -26.566 1.00 71.81 284 ILE A CA 1
ATOM 2215 C C . ILE A 1 284 ? -18.091 -5.460 -26.548 1.00 71.81 284 ILE A C 1
ATOM 2217 O O . ILE A 1 284 ? -18.587 -4.953 -25.547 1.00 71.81 284 ILE A O 1
ATOM 2221 N N . GLU A 1 285 ? -17.884 -4.767 -27.673 1.00 75.69 285 GLU A N 1
ATOM 2222 C CA . GLU A 1 285 ? -18.195 -3.336 -27.838 1.00 75.69 285 GLU A CA 1
ATOM 2223 C C . GLU A 1 285 ? -19.702 -3.045 -27.762 1.00 75.69 285 GLU A C 1
ATOM 2225 O O . GLU A 1 285 ? -20.096 -1.937 -27.412 1.00 75.69 285 GLU A O 1
ATOM 2230 N N . ASP A 1 286 ? -20.549 -4.046 -28.024 1.00 76.69 286 ASP A N 1
ATOM 2231 C CA . ASP A 1 286 ? -22.003 -3.927 -27.870 1.00 76.69 286 ASP A CA 1
ATOM 2232 C C . ASP A 1 286 ? -22.444 -4.081 -26.401 1.00 76.69 286 ASP A C 1
ATOM 2234 O O . ASP A 1 286 ? -23.587 -3.782 -26.053 1.00 76.69 286 ASP A O 1
ATOM 2238 N N . GLN A 1 287 ? -21.554 -4.584 -25.539 1.00 68.62 287 GLN A N 1
ATOM 2239 C CA . GLN A 1 287 ? -21.827 -4.895 -24.132 1.00 68.62 287 GLN A CA 1
ATOM 2240 C C . GLN A 1 287 ? -21.142 -3.925 -23.164 1.00 68.62 287 GLN A C 1
ATOM 2242 O O . GLN A 1 287 ? -21.646 -3.716 -22.060 1.00 68.62 287 GLN A O 1
ATOM 2247 N N . ILE A 1 288 ? -19.992 -3.363 -23.547 1.00 77.19 288 ILE A N 1
ATOM 2248 C CA . ILE A 1 288 ? -19.159 -2.506 -22.700 1.00 77.19 288 ILE A CA 1
ATOM 2249 C C . ILE A 1 288 ? -18.650 -1.325 -23.524 1.00 77.19 288 ILE A C 1
ATOM 2251 O O . ILE A 1 288 ? -18.036 -1.511 -24.575 1.00 77.19 288 ILE A O 1
ATOM 2255 N N . ASP A 1 289 ? -18.830 -0.111 -23.004 1.00 80.75 289 ASP A N 1
ATOM 2256 C CA . ASP A 1 289 ? -18.201 1.082 -23.573 1.00 80.75 289 ASP A CA 1
ATOM 2257 C C . ASP A 1 289 ? -16.723 1.140 -23.164 1.00 80.75 289 ASP A C 1
ATOM 2259 O O . ASP A 1 289 ? -16.356 1.631 -22.093 1.00 80.75 289 ASP A O 1
ATOM 2263 N N . LEU A 1 290 ? -15.864 0.601 -24.028 1.00 79.25 290 LEU A N 1
ATOM 2264 C CA . LEU A 1 290 ? -14.427 0.505 -23.778 1.00 79.25 290 LEU A CA 1
ATOM 2265 C C . LEU A 1 290 ? -13.779 1.881 -23.557 1.00 79.25 290 LEU A C 1
ATOM 2267 O O . LEU A 1 290 ? -12.851 1.981 -22.763 1.00 79.25 290 LEU A O 1
ATOM 2271 N N . ASN A 1 291 ? -14.285 2.944 -24.194 1.00 80.69 291 ASN A N 1
ATOM 2272 C CA . ASN A 1 291 ? -13.724 4.287 -24.051 1.00 80.69 291 ASN A CA 1
ATOM 2273 C C . ASN A 1 291 ? -14.039 4.877 -22.670 1.00 80.69 291 ASN A C 1
ATOM 2275 O O . ASN A 1 291 ? -13.155 5.416 -22.007 1.00 80.69 291 ASN A O 1
ATOM 2279 N N . VAL A 1 292 ? -15.275 4.714 -22.191 1.00 81.62 292 VAL A N 1
ATOM 2280 C CA . VAL A 1 292 ? -15.672 5.161 -20.844 1.00 81.62 292 VAL A CA 1
ATOM 2281 C C . VAL A 1 292 ? -14.869 4.439 -19.756 1.00 81.62 292 VAL A C 1
ATOM 2283 O O . VAL A 1 292 ? -14.487 5.045 -18.747 1.00 81.62 292 VAL A O 1
ATOM 2286 N N . TRP A 1 293 ? -14.575 3.156 -19.960 1.00 73.19 293 TRP A N 1
ATOM 2287 C CA . TRP A 1 293 ? -13.793 2.367 -19.013 1.00 73.19 293 TRP A CA 1
ATOM 2288 C C . TRP A 1 293 ? -12.301 2.713 -18.995 1.00 73.19 293 TRP A C 1
ATOM 2290 O O . TRP A 1 293 ? -11.719 2.693 -17.912 1.00 73.19 293 TRP A O 1
ATOM 2300 N N . THR A 1 294 ? -11.684 3.062 -20.126 1.00 72.25 294 THR A N 1
ATOM 2301 C CA . THR A 1 294 ? -10.234 3.328 -20.182 1.00 72.25 294 THR A CA 1
ATOM 2302 C C . THR A 1 294 ? -9.890 4.812 -20.065 1.00 72.25 294 THR A C 1
ATOM 2304 O O . THR A 1 294 ? -8.998 5.166 -19.301 1.00 72.25 294 THR A O 1
ATOM 2307 N N . GLU A 1 295 ? -10.628 5.681 -20.758 1.00 75.75 295 GLU A N 1
ATOM 2308 C CA . GLU A 1 295 ? -10.355 7.126 -20.852 1.00 75.75 295 GLU A CA 1
ATOM 2309 C C . GLU A 1 295 ? -11.326 7.980 -20.024 1.00 75.75 295 GLU A C 1
ATOM 2311 O O . GLU A 1 295 ? -11.052 9.142 -19.718 1.00 75.75 295 GLU A O 1
ATOM 2316 N N . GLY A 1 296 ? -12.489 7.430 -19.665 1.00 72.38 296 GLY A N 1
ATOM 2317 C CA . GLY A 1 296 ? -13.495 8.143 -18.883 1.00 72.38 296 GLY A CA 1
ATOM 2318 C C . GLY A 1 296 ? -13.042 8.442 -17.450 1.00 72.38 296 GLY A C 1
ATOM 2319 O O . GLY A 1 296 ? -12.263 7.708 -16.841 1.00 72.38 296 GLY A O 1
ATOM 2320 N N . THR A 1 297 ? -13.580 9.509 -16.864 1.00 75.62 297 THR A N 1
ATOM 2321 C CA . THR A 1 297 ? -13.361 9.864 -15.452 1.00 75.62 297 THR A CA 1
ATOM 2322 C C . THR A 1 297 ? -14.350 9.146 -14.531 1.00 75.62 297 THR A C 1
ATOM 2324 O O . THR A 1 297 ? -15.511 8.978 -14.902 1.00 75.62 297 THR A O 1
ATOM 2327 N N . GLY A 1 298 ? -13.924 8.788 -13.316 1.00 71.25 298 GLY A N 1
ATOM 2328 C CA . GLY A 1 298 ? -14.769 8.115 -12.320 1.00 71.25 298 GLY A CA 1
ATOM 2329 C C . GLY A 1 298 ? -15.053 6.636 -12.628 1.00 71.25 298 GLY A C 1
ATOM 2330 O O . GLY A 1 298 ? -14.510 6.068 -13.584 1.00 71.25 298 GLY A O 1
ATOM 2331 N N . ILE A 1 299 ? -15.890 6.004 -11.795 1.00 71.31 299 ILE A N 1
ATOM 2332 C CA . ILE A 1 299 ? -16.366 4.623 -11.986 1.00 71.31 299 ILE A CA 1
ATOM 2333 C C . ILE A 1 299 ? -17.533 4.626 -12.991 1.00 71.31 299 ILE A C 1
ATOM 2335 O O . ILE A 1 299 ? -18.505 5.356 -12.778 1.00 71.31 299 ILE A O 1
ATOM 2339 N N . PRO A 1 300 ? -17.473 3.832 -14.076 1.00 78.56 300 PRO A N 1
ATOM 2340 C CA . PRO A 1 300 ? -18.562 3.752 -15.047 1.00 78.56 300 PRO A CA 1
ATOM 2341 C C . PRO A 1 300 ? -19.887 3.259 -14.432 1.00 78.56 300 PRO A C 1
ATOM 2343 O O . PRO A 1 300 ? -19.860 2.391 -13.560 1.00 78.56 300 PRO A O 1
ATOM 2346 N N . PRO A 1 301 ? -21.059 3.745 -14.891 1.00 76.81 301 PRO A N 1
ATOM 2347 C CA . PRO A 1 301 ? -22.361 3.350 -14.333 1.00 76.81 301 PRO A CA 1
ATOM 2348 C C . PRO A 1 301 ? -22.699 1.861 -14.468 1.00 76.81 301 PRO A C 1
ATOM 2350 O O . PRO A 1 301 ? -23.588 1.366 -13.783 1.00 76.81 301 PRO A O 1
ATOM 2353 N N . ASP A 1 302 ? -22.039 1.160 -15.389 1.00 74.62 302 ASP A N 1
ATOM 2354 C CA . ASP A 1 302 ? -22.202 -0.270 -15.624 1.00 74.62 302 ASP A CA 1
ATOM 2355 C C . ASP A 1 302 ? -21.196 -1.126 -14.834 1.00 74.62 302 ASP A C 1
ATOM 2357 O O . ASP A 1 302 ? -21.177 -2.347 -15.015 1.00 74.62 302 ASP A O 1
ATOM 2361 N N . ALA A 1 303 ? -20.368 -0.521 -13.972 1.00 70.12 303 ALA A N 1
ATOM 2362 C CA . ALA A 1 303 ? -19.457 -1.232 -13.081 1.00 70.12 303 ALA A CA 1
ATOM 2363 C C . ALA A 1 303 ? -20.203 -2.187 -12.146 1.00 70.12 303 ALA A C 1
ATOM 2365 O O . ALA A 1 303 ? -21.300 -1.903 -11.667 1.00 70.12 303 ALA A O 1
ATOM 2366 N N . MET A 1 304 ? -19.599 -3.348 -11.897 1.00 65.81 304 MET A N 1
ATOM 2367 C CA . MET A 1 304 ? -20.166 -4.323 -10.976 1.00 65.81 304 MET A CA 1
ATOM 2368 C C . MET A 1 304 ? -19.920 -3.862 -9.542 1.00 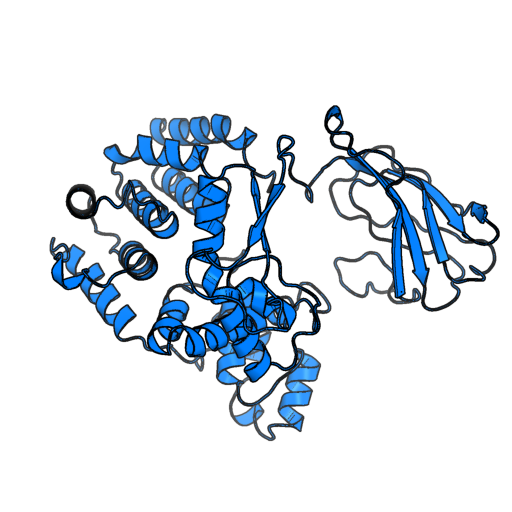65.81 304 MET A C 1
ATOM 2370 O O . MET A 1 304 ? -18.774 -3.730 -9.116 1.00 65.81 304 MET A O 1
ATOM 2374 N N . GLU A 1 305 ? -20.991 -3.649 -8.781 1.00 63.94 305 GLU A N 1
ATOM 2375 C CA . GLU A 1 305 ? -20.865 -3.425 -7.345 1.00 63.94 305 GLU A CA 1
ATOM 2376 C C . GLU A 1 305 ? -20.649 -4.774 -6.639 1.00 63.94 305 GLU A C 1
ATOM 2378 O O . GLU A 1 305 ? -21.501 -5.666 -6.729 1.00 63.94 305 GLU A O 1
ATOM 2383 N N . PRO A 1 306 ? -19.508 -4.970 -5.958 1.00 62.28 306 PRO A N 1
ATOM 2384 C CA . PRO A 1 306 ? -19.271 -6.172 -5.174 1.00 62.28 306 PRO A CA 1
ATOM 2385 C C . PRO A 1 306 ? -20.259 -6.214 -4.001 1.00 62.28 306 PRO A C 1
ATOM 2387 O O . PRO A 1 306 ? -20.391 -5.252 -3.246 1.00 62.28 306 PRO A O 1
ATOM 2390 N N . VAL A 1 307 ? -20.937 -7.347 -3.814 1.00 66.94 307 VAL A N 1
ATOM 2391 C CA . VAL A 1 307 ? -21.797 -7.572 -2.645 1.00 66.94 307 VAL A CA 1
ATOM 2392 C C . VAL A 1 307 ? -21.052 -8.479 -1.673 1.00 66.94 307 VAL A C 1
ATOM 2394 O O . VAL A 1 307 ? -20.682 -9.597 -2.025 1.00 66.94 307 VAL A O 1
ATOM 2397 N N . SER A 1 308 ? -20.829 -7.992 -0.453 1.00 77.62 308 SER A N 1
ATOM 2398 C CA . SER A 1 308 ? -20.273 -8.772 0.654 1.00 77.62 308 SER A CA 1
ATOM 2399 C C . SER A 1 308 ? -21.228 -8.707 1.842 1.00 77.62 308 SER A C 1
ATOM 2401 O O . SER A 1 308 ? -21.523 -7.626 2.364 1.00 77.62 308 SER A O 1
ATOM 2403 N N . ASP A 1 309 ? -21.704 -9.873 2.279 1.00 83.56 309 ASP A N 1
ATOM 2404 C CA . ASP A 1 309 ? -22.583 -9.991 3.447 1.00 83.56 309 ASP A CA 1
ATOM 2405 C C . ASP A 1 309 ? -21.841 -9.575 4.725 1.00 83.56 309 ASP A C 1
ATOM 2407 O O . ASP A 1 309 ? -22.397 -8.883 5.581 1.00 83.56 309 ASP A O 1
ATOM 2411 N N . ILE A 1 310 ? -20.550 -9.920 4.812 1.00 83.25 310 ILE A N 1
ATOM 2412 C CA . ILE A 1 310 ? -19.658 -9.517 5.905 1.00 83.25 310 ILE A CA 1
ATOM 2413 C C . ILE A 1 310 ? -19.544 -7.990 5.954 1.00 83.25 310 ILE A C 1
ATOM 2415 O O . ILE A 1 310 ? -19.797 -7.391 7.000 1.00 83.25 310 ILE A O 1
ATOM 2419 N N . TYR A 1 311 ? -19.226 -7.348 4.825 1.00 82.94 311 TYR A N 1
ATOM 2420 C CA . TYR A 1 311 ? -19.128 -5.888 4.748 1.00 82.94 311 TYR A CA 1
ATOM 2421 C C . TYR A 1 311 ? -20.455 -5.210 5.104 1.00 82.94 311 TYR A C 1
ATOM 2423 O O . TYR A 1 311 ? -20.483 -4.281 5.910 1.00 82.94 311 TYR A O 1
ATOM 2431 N N . THR A 1 312 ? -21.570 -5.712 4.569 1.00 85.81 312 THR A N 1
ATOM 2432 C CA . THR A 1 312 ? -22.911 -5.180 4.852 1.00 85.81 312 THR A CA 1
ATOM 2433 C C . THR A 1 312 ? -23.229 -5.242 6.347 1.00 85.81 312 THR A C 1
ATOM 2435 O O . THR A 1 312 ? -23.734 -4.271 6.917 1.00 85.81 312 THR A O 1
ATOM 2438 N N . ASN A 1 313 ? -22.882 -6.348 7.011 1.00 89.56 313 ASN A N 1
ATOM 2439 C CA . ASN A 1 313 ? -23.040 -6.492 8.456 1.00 89.56 313 ASN A CA 1
ATOM 2440 C C . ASN A 1 313 ? -22.153 -5.501 9.234 1.00 89.56 313 ASN A C 1
ATOM 2442 O O . ASN A 1 313 ? -22.637 -4.813 10.133 1.00 89.56 313 ASN A O 1
ATOM 2446 N N . ILE A 1 314 ? -20.881 -5.356 8.849 1.00 90.00 314 ILE A N 1
ATOM 2447 C CA . ILE A 1 314 ? -19.950 -4.396 9.467 1.00 90.00 314 ILE A CA 1
ATOM 2448 C C . ILE A 1 314 ? -20.480 -2.964 9.351 1.00 90.00 314 ILE A C 1
ATOM 2450 O O . ILE A 1 314 ? -20.538 -2.244 10.348 1.00 90.00 314 ILE A O 1
ATOM 2454 N N . VAL A 1 315 ? -20.921 -2.552 8.160 1.00 88.38 315 VAL A N 1
ATOM 2455 C CA . VAL A 1 315 ? -21.486 -1.215 7.924 1.00 88.38 315 VAL A CA 1
ATOM 2456 C C . VAL A 1 315 ? -22.774 -1.010 8.720 1.00 88.38 315 VAL A C 1
ATOM 2458 O O . VAL A 1 315 ? -23.012 0.085 9.241 1.00 88.38 315 VAL A O 1
ATOM 2461 N N . SER A 1 316 ? -23.605 -2.048 8.854 1.00 90.81 316 SER A N 1
ATOM 2462 C CA . SER A 1 316 ? -24.793 -2.004 9.709 1.00 90.81 316 SER A CA 1
ATOM 2463 C C . SER A 1 316 ? -24.405 -1.725 11.164 1.00 90.81 316 SER A C 1
ATOM 2465 O O . SER A 1 316 ? -24.880 -0.747 11.742 1.00 90.81 316 SER A O 1
ATOM 2467 N N . LEU A 1 317 ? -23.476 -2.504 11.727 1.00 91.75 317 LEU A N 1
ATOM 2468 C CA . LEU A 1 317 ? -22.982 -2.334 13.098 1.00 91.75 317 LEU A CA 1
ATOM 2469 C C . LEU A 1 317 ? -22.313 -0.968 13.317 1.00 91.75 317 LEU A C 1
ATOM 2471 O O . LEU A 1 317 ? -22.577 -0.307 14.322 1.00 91.75 317 LEU A O 1
ATOM 2475 N N . ALA A 1 318 ? -21.509 -0.491 12.363 1.00 90.44 318 ALA A N 1
ATOM 2476 C CA . ALA A 1 318 ? -20.887 0.831 12.422 1.00 90.44 318 ALA A CA 1
ATOM 2477 C C . ALA A 1 318 ? -21.937 1.958 12.466 1.00 90.44 318 ALA A C 1
ATOM 2479 O O . ALA A 1 318 ? -21.794 2.934 13.207 1.00 90.44 318 ALA A O 1
ATOM 2480 N N . ASN A 1 319 ? -23.042 1.821 11.728 1.00 89.94 319 ASN A N 1
ATOM 2481 C CA . ASN A 1 319 ? -24.122 2.807 11.736 1.00 89.94 319 ASN A CA 1
ATOM 2482 C C . ASN A 1 319 ? -24.891 2.865 13.062 1.00 89.94 319 ASN A C 1
ATOM 2484 O O . ASN A 1 319 ? -25.404 3.934 13.416 1.00 89.94 319 ASN A O 1
ATOM 2488 N N . GLU A 1 320 ? -24.944 1.771 13.824 1.00 90.88 320 GLU A N 1
ATOM 2489 C CA . GLU A 1 320 ? -25.619 1.738 15.125 1.00 90.88 320 GLU A CA 1
ATOM 2490 C C . GLU A 1 320 ? -24.955 2.644 16.171 1.00 90.88 320 GLU A C 1
ATOM 2492 O O . GLU A 1 320 ? -25.631 3.092 17.104 1.00 90.88 320 GLU A O 1
ATOM 2497 N N . PHE A 1 321 ? -23.695 3.046 15.966 1.00 89.00 321 PHE A N 1
ATOM 2498 C CA . PHE A 1 321 ? -23.034 4.042 16.812 1.00 89.00 321 PHE A CA 1
ATOM 2499 C C . PHE A 1 321 ? -23.785 5.380 16.840 1.00 89.00 321 PHE A C 1
ATOM 2501 O O . PHE A 1 321 ? -23.704 6.091 17.840 1.00 89.00 321 PHE A O 1
ATOM 2508 N N . LYS A 1 322 ? -24.592 5.720 15.819 1.00 86.12 322 LYS A N 1
ATOM 2509 C CA . LYS A 1 322 ? -25.480 6.907 15.859 1.00 86.12 322 LYS A CA 1
ATOM 2510 C C . LYS A 1 322 ? -26.444 6.875 17.0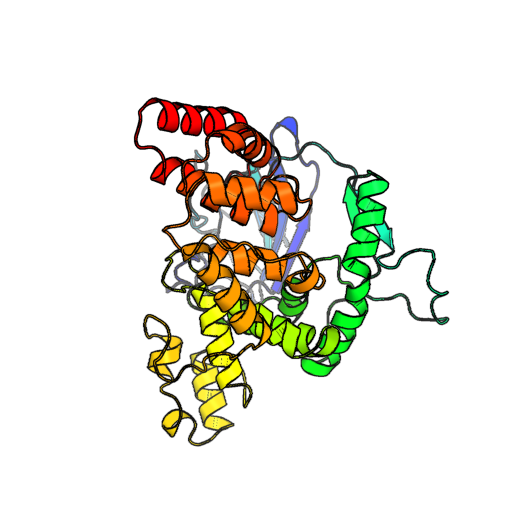47 1.00 86.12 322 LYS A C 1
ATOM 2512 O O . LYS A 1 322 ? -26.827 7.923 17.553 1.00 86.12 322 LYS A O 1
ATOM 2517 N N . SER A 1 323 ? -26.834 5.678 17.481 1.00 85.31 323 SER A N 1
ATOM 2518 C CA . SER A 1 323 ? -27.753 5.455 18.600 1.00 85.31 323 SER A CA 1
ATOM 2519 C C . SER A 1 323 ? -27.050 5.274 19.951 1.00 85.31 323 SER A C 1
ATOM 2521 O O . SER A 1 323 ? -27.711 5.055 20.962 1.00 85.31 323 SER A O 1
ATOM 2523 N N . GLY A 1 324 ? -25.715 5.357 19.990 1.00 83.25 324 GLY A N 1
ATOM 2524 C CA . GLY A 1 324 ? -24.929 5.112 21.201 1.00 83.25 324 GLY A CA 1
ATOM 2525 C C . GLY A 1 324 ? -24.612 3.639 21.470 1.00 83.25 324 GLY A C 1
ATOM 2526 O O . GLY A 1 324 ? -23.900 3.353 22.432 1.00 83.25 324 GLY A O 1
ATOM 2527 N N . ARG A 1 325 ? -25.101 2.708 20.640 1.00 89.75 325 ARG A N 1
ATOM 2528 C CA . ARG A 1 325 ? -24.787 1.281 20.758 1.00 89.75 325 ARG A CA 1
ATOM 2529 C C . ARG A 1 325 ? -23.370 1.001 20.255 1.00 89.75 325 ARG A C 1
ATOM 2531 O O . ARG A 1 325 ? -22.972 1.480 19.200 1.00 89.75 325 ARG A O 1
ATOM 2538 N N . ILE A 1 326 ? -22.630 0.220 21.036 1.00 88.88 326 ILE A N 1
ATOM 2539 C CA . ILE A 1 326 ? -21.303 -0.304 20.698 1.00 88.88 326 ILE A CA 1
ATOM 2540 C C . ILE A 1 326 ? -21.463 -1.818 20.507 1.00 88.88 326 ILE A C 1
ATOM 2542 O O . ILE A 1 326 ? -22.118 -2.430 21.362 1.00 88.88 326 ILE A O 1
ATOM 2546 N N . PRO A 1 327 ? -20.881 -2.423 19.451 1.00 90.56 327 PRO A N 1
ATOM 2547 C CA . PRO A 1 327 ? -20.920 -3.867 19.241 1.00 90.56 327 PRO A CA 1
ATOM 2548 C C . PRO A 1 327 ? -20.464 -4.626 20.486 1.00 90.56 327 PRO A C 1
ATOM 2550 O O . PRO A 1 327 ? -19.604 -4.145 21.240 1.00 90.56 327 PRO A O 1
ATOM 2553 N N . ASN A 1 328 ? -21.056 -5.788 20.734 1.00 91.81 328 ASN A N 1
ATOM 2554 C CA . ASN A 1 328 ? -20.666 -6.679 21.817 1.00 91.81 328 ASN A CA 1
ATOM 2555 C C . ASN A 1 328 ? -19.593 -7.691 21.391 1.00 91.81 328 ASN A C 1
ATOM 2557 O O . ASN A 1 328 ? -19.308 -7.844 20.211 1.00 91.81 328 ASN A O 1
ATOM 2561 N N . GLU A 1 329 ? -18.959 -8.332 22.376 1.00 90.00 329 GLU A N 1
ATOM 2562 C CA . GLU A 1 329 ? -17.839 -9.252 22.134 1.00 90.00 329 GLU A CA 1
ATOM 2563 C C . GLU A 1 329 ? -18.228 -10.433 21.249 1.00 90.00 329 GLU A C 1
ATOM 2565 O O . GLU A 1 329 ? -17.422 -10.836 20.422 1.00 90.00 329 GLU A O 1
ATOM 2570 N N . ASP A 1 330 ? -19.458 -10.937 21.366 1.00 91.25 330 ASP A N 1
ATOM 2571 C CA . ASP A 1 330 ? -19.940 -12.050 20.546 1.00 91.25 330 ASP A CA 1
ATOM 2572 C C . ASP A 1 330 ? -20.130 -11.632 19.075 1.00 91.25 330 ASP A C 1
ATOM 2574 O O . ASP A 1 330 ? -19.795 -12.393 18.169 1.00 91.25 330 ASP A O 1
ATOM 2578 N N . GLU A 1 331 ? -20.614 -10.408 18.825 1.00 90.19 331 GLU A N 1
ATOM 2579 C CA . GLU A 1 331 ? -20.801 -9.840 17.479 1.00 90.19 331 GLU A CA 1
ATOM 2580 C C . GLU A 1 331 ? -19.478 -9.650 16.726 1.00 90.19 331 GLU A C 1
ATOM 2582 O O . GLU A 1 331 ? -19.450 -9.752 15.499 1.00 90.19 331 GLU A O 1
ATOM 2587 N N . VAL A 1 332 ? -18.388 -9.386 17.453 1.00 91.75 332 VAL A N 1
ATOM 2588 C CA . VAL A 1 332 ? -17.056 -9.118 16.881 1.00 91.75 332 VAL A CA 1
ATOM 2589 C C . VAL A 1 332 ? -16.043 -10.228 17.171 1.00 91.75 332 VAL A C 1
ATOM 2591 O O . VAL A 1 332 ? -14.859 -10.070 16.887 1.00 91.75 332 VAL A O 1
ATOM 2594 N N . ALA A 1 333 ? -16.480 -11.370 17.711 1.00 87.88 333 ALA A N 1
ATOM 2595 C CA . ALA A 1 333 ? -15.592 -12.454 18.142 1.00 87.88 333 ALA A CA 1
ATOM 2596 C C . ALA A 1 333 ? -14.739 -13.032 17.001 1.00 87.88 333 ALA A C 1
ATOM 2598 O O . ALA A 1 333 ? -13.644 -13.537 17.235 1.00 87.88 333 ALA A O 1
ATOM 2599 N N . GLN A 1 334 ? -15.256 -12.971 15.772 1.00 86.69 334 GLN A N 1
ATOM 2600 C CA . GLN A 1 334 ? -14.590 -13.469 14.566 1.00 86.69 334 GLN A CA 1
ATOM 2601 C C . GLN A 1 334 ? -13.868 -12.370 13.777 1.00 86.69 334 GLN A C 1
ATOM 2603 O O . GLN A 1 334 ? -13.331 -12.652 12.710 1.00 86.69 334 GLN A O 1
ATOM 2608 N N . TRP A 1 335 ? -13.874 -11.123 14.255 1.00 89.38 335 TRP A N 1
ATOM 2609 C CA . TRP A 1 335 ? -13.261 -10.016 13.525 1.00 89.38 335 TRP A CA 1
ATOM 2610 C C . TRP A 1 335 ? -11.738 -10.082 13.603 1.00 89.38 335 TRP A C 1
ATOM 2612 O O . TRP A 1 335 ? -11.159 -10.155 14.689 1.00 89.38 335 TRP A O 1
ATOM 2622 N N . GLY A 1 336 ? -11.097 -10.006 12.438 1.00 86.62 336 GLY A N 1
ATOM 2623 C CA . GLY A 1 336 ? -9.678 -9.722 12.307 1.00 86.62 336 GLY A CA 1
ATOM 2624 C C . GLY A 1 336 ? -9.421 -8.222 12.155 1.00 86.62 336 GLY A C 1
ATOM 2625 O O . GLY A 1 336 ? -10.300 -7.385 12.371 1.00 86.62 336 GLY A O 1
ATOM 2626 N N . GLY A 1 337 ? -8.191 -7.877 11.774 1.00 85.06 337 GLY A N 1
ATOM 2627 C CA . GLY A 1 337 ? -7.788 -6.484 11.577 1.00 85.06 337 GLY A CA 1
ATOM 2628 C C . GLY A 1 337 ? -8.615 -5.756 10.521 1.00 85.06 337 GLY A C 1
ATOM 2629 O O . GLY A 1 337 ? -9.082 -4.644 10.745 1.00 85.06 337 GLY A O 1
ATOM 2630 N N . GLN A 1 338 ? -8.884 -6.434 9.410 1.00 81.25 338 GLN A N 1
ATOM 2631 C CA . GLN A 1 338 ? -9.643 -5.897 8.284 1.00 81.25 338 GLN A CA 1
ATOM 2632 C C . GLN A 1 338 ? -11.091 -5.545 8.645 1.00 81.25 338 GLN A C 1
ATOM 2634 O O . GLN A 1 338 ? -11.585 -4.480 8.283 1.00 81.25 338 GLN A O 1
ATOM 2639 N N . GLU A 1 339 ? -11.790 -6.419 9.369 1.00 89.12 339 GLU A N 1
ATOM 2640 C CA . GLU A 1 339 ? -13.162 -6.155 9.799 1.00 89.12 339 GLU A CA 1
ATOM 2641 C C . GLU A 1 339 ? -13.223 -4.946 10.746 1.00 89.12 339 GLU A C 1
ATOM 2643 O O . GLU A 1 339 ? -14.122 -4.106 10.637 1.00 89.12 339 GLU A O 1
ATOM 2648 N N . TRP A 1 340 ? -12.230 -4.816 11.633 1.00 92.50 340 TRP A N 1
ATOM 2649 C CA . TRP A 1 340 ? -12.084 -3.654 12.507 1.00 92.50 340 TRP A CA 1
ATOM 2650 C C . TRP A 1 340 ? -11.768 -2.368 11.742 1.00 92.50 340 TRP A C 1
ATOM 2652 O O . TRP A 1 340 ? -12.400 -1.348 12.018 1.00 92.50 340 TRP A O 1
ATOM 2662 N N . GLU A 1 341 ? -10.833 -2.404 10.792 1.00 88.88 341 GLU A N 1
ATOM 2663 C CA . GLU A 1 341 ? -10.497 -1.272 9.918 1.00 88.88 341 GLU A CA 1
ATOM 2664 C C . GLU A 1 341 ? -11.756 -0.772 9.196 1.00 88.88 341 GLU A C 1
ATOM 2666 O O . GLU A 1 341 ? -12.146 0.385 9.364 1.00 88.88 341 GLU A O 1
ATOM 2671 N N . LEU A 1 342 ? -12.475 -1.672 8.517 1.00 85.62 342 LEU A N 1
ATOM 2672 C CA . LEU A 1 342 ? -13.711 -1.3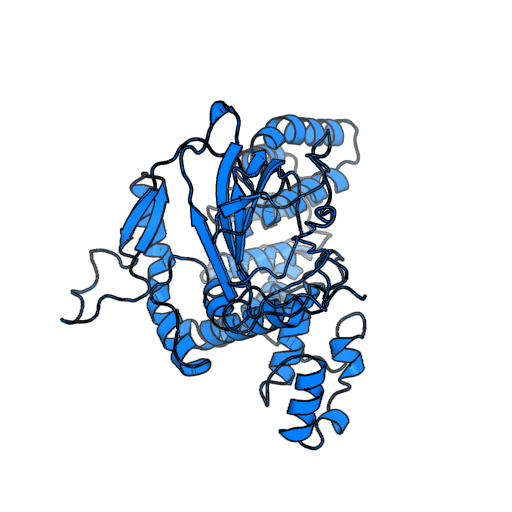52 7.800 1.00 85.62 342 LEU A CA 1
ATOM 2673 C C . LEU A 1 342 ? -14.784 -0.766 8.723 1.00 85.62 342 LEU A C 1
ATOM 2675 O O . LEU A 1 342 ? -15.446 0.208 8.359 1.00 85.62 342 LEU A O 1
ATOM 2679 N N . CYS A 1 343 ? -14.957 -1.317 9.926 1.00 91.25 343 CYS A N 1
ATOM 2680 C CA . CYS A 1 343 ? -15.894 -0.772 10.907 1.00 91.25 343 CYS A CA 1
ATOM 2681 C C . CYS A 1 343 ? -15.536 0.671 11.285 1.00 91.25 343 CYS A C 1
ATOM 2683 O O . CYS A 1 343 ? -16.402 1.549 11.281 1.00 91.25 343 CYS A O 1
ATOM 2685 N N . LEU A 1 344 ? -14.257 0.924 11.578 1.00 91.81 344 LEU A N 1
ATOM 2686 C CA . LEU A 1 344 ? -13.743 2.224 12.007 1.00 91.81 344 LEU A CA 1
ATOM 2687 C C . LEU A 1 344 ? -13.838 3.281 10.902 1.00 91.81 344 LEU A C 1
ATOM 2689 O O . LEU A 1 344 ? -14.224 4.421 11.179 1.00 91.81 344 LEU A O 1
ATOM 2693 N N . GLU A 1 345 ? -13.533 2.912 9.660 1.00 87.88 345 GLU A N 1
ATOM 2694 C CA . GLU A 1 345 ? -13.647 3.791 8.493 1.00 87.88 345 GLU A CA 1
ATOM 2695 C C . GLU A 1 345 ? -15.103 4.155 8.182 1.00 87.88 345 GLU A C 1
ATOM 2697 O O . GLU A 1 345 ? -15.399 5.301 7.834 1.00 87.88 345 GLU A O 1
ATOM 2702 N N . ASN A 1 346 ? -16.028 3.214 8.394 1.00 89.62 346 ASN A N 1
ATOM 2703 C CA . ASN A 1 346 ? -17.460 3.415 8.172 1.00 89.62 346 ASN A CA 1
ATOM 2704 C C . ASN A 1 346 ? -18.192 4.009 9.388 1.00 89.62 346 ASN A C 1
ATOM 2706 O O . ASN A 1 346 ? -19.418 4.167 9.359 1.00 89.62 346 ASN A O 1
ATOM 2710 N N . LEU A 1 347 ? -17.470 4.395 10.450 1.00 90.88 347 LEU A N 1
ATOM 2711 C CA . LEU A 1 347 ? -18.086 5.074 11.583 1.00 90.88 347 LEU A CA 1
ATOM 2712 C C . LEU A 1 347 ? -18.726 6.407 11.149 1.00 90.88 347 LEU A C 1
ATOM 2714 O O . LEU A 1 347 ? -18.088 7.241 10.493 1.00 90.88 347 LEU A O 1
ATOM 2718 N N . PRO A 1 348 ? -19.964 6.685 11.591 1.00 89.12 348 PRO A N 1
ATOM 2719 C CA . PRO A 1 348 ? -20.643 7.938 11.310 1.00 89.12 348 PRO A CA 1
ATOM 2720 C C . PRO A 1 348 ? -19.819 9.166 11.713 1.00 89.12 348 PRO A C 1
ATOM 2722 O O . PRO A 1 348 ? -19.183 9.212 12.767 1.00 89.12 348 PRO A O 1
ATOM 2725 N N . LYS A 1 349 ? -19.917 10.243 10.926 1.00 84.75 349 LYS A N 1
ATOM 2726 C CA . LYS A 1 349 ? -19.291 11.535 11.270 1.00 84.75 349 LYS A CA 1
ATOM 2727 C C . LYS A 1 349 ? -19.814 12.137 12.582 1.00 84.75 349 LYS A C 1
ATOM 2729 O O . LYS A 1 349 ? -19.121 12.950 13.171 1.00 84.75 349 LYS A O 1
ATOM 2734 N N . SER A 1 350 ? -21.002 11.728 13.031 1.00 85.25 350 SER A N 1
ATOM 2735 C CA . SER A 1 350 ? -21.627 12.158 14.288 1.00 85.25 350 SER A CA 1
ATOM 2736 C C . SER A 1 350 ? -21.118 11.424 15.534 1.00 85.25 350 SER A C 1
ATOM 2738 O O . SER A 1 350 ? -21.673 11.630 16.606 1.00 85.25 350 SER A O 1
ATOM 2740 N N . VAL A 1 351 ? -20.151 10.508 15.408 1.00 87.69 351 VAL A N 1
ATOM 2741 C CA . VAL A 1 351 ? -19.605 9.786 16.565 1.00 87.69 351 VAL A CA 1
ATOM 2742 C C . VAL A 1 351 ? -18.770 10.731 17.428 1.00 87.69 351 VAL A C 1
ATOM 2744 O O . VAL A 1 351 ? -17.789 11.322 16.968 1.00 87.69 351 VAL A O 1
ATOM 2747 N N . GLU A 1 352 ? -19.149 10.830 18.699 1.00 86.81 352 GLU A N 1
ATOM 2748 C CA . GLU A 1 352 ? -18.554 11.747 19.670 1.00 86.81 352 GLU A CA 1
ATOM 2749 C C . GLU A 1 352 ? -17.447 11.086 20.503 1.00 86.81 352 GLU A C 1
ATOM 2751 O O . GLU A 1 352 ? -17.388 9.863 20.670 1.00 86.81 352 GLU A O 1
ATOM 2756 N N . ALA A 1 353 ? -16.593 11.916 21.106 1.00 90.44 353 ALA A N 1
ATOM 2757 C CA . ALA A 1 353 ? -15.436 11.459 21.873 1.00 90.44 353 ALA A CA 1
ATOM 2758 C C . ALA A 1 353 ? -15.729 10.405 22.964 1.00 90.44 353 ALA A C 1
ATOM 2760 O O . ALA A 1 353 ? -14.990 9.421 23.047 1.00 90.44 353 ALA A O 1
ATOM 2761 N N . PRO A 1 354 ? -16.803 10.518 23.775 1.00 92.25 354 PRO A N 1
ATOM 2762 C CA . PRO A 1 354 ? -17.104 9.513 24.796 1.00 92.25 354 PRO A CA 1
ATOM 2763 C C . PRO A 1 354 ? -17.386 8.118 24.224 1.00 92.25 354 PRO A C 1
ATOM 2765 O O . PRO A 1 354 ? -17.096 7.121 24.883 1.00 92.25 354 PRO A O 1
ATOM 2768 N N . GLN A 1 355 ? -17.928 8.034 23.005 1.00 91.44 355 GLN A N 1
ATOM 2769 C CA . GLN A 1 355 ? -18.233 6.758 22.357 1.00 91.44 355 GLN A CA 1
ATOM 2770 C C . GLN A 1 355 ? -16.956 6.052 21.903 1.00 91.44 355 GLN A C 1
ATOM 2772 O O . GLN A 1 355 ? -16.826 4.848 22.103 1.00 91.44 355 GLN A O 1
ATOM 2777 N N . LEU A 1 356 ? -15.992 6.802 21.362 1.00 93.44 356 LEU A N 1
ATOM 2778 C CA . LEU A 1 356 ? -14.685 6.260 20.982 1.00 93.44 356 LEU A CA 1
ATOM 2779 C C . LEU A 1 356 ? -13.883 5.810 22.205 1.00 93.44 356 LEU A C 1
ATOM 2781 O O . LEU A 1 356 ? -13.277 4.744 22.176 1.00 93.44 356 LEU A O 1
ATOM 2785 N N . VAL A 1 357 ? -13.946 6.565 23.306 1.00 94.44 357 VAL A N 1
ATOM 2786 C CA . VAL A 1 357 ? -13.327 6.162 24.580 1.00 94.44 357 VAL A CA 1
ATOM 2787 C C . VAL A 1 357 ? -13.960 4.879 25.122 1.00 94.44 357 VAL A C 1
ATOM 2789 O O . VAL A 1 357 ? -13.255 3.999 25.611 1.00 94.44 357 VAL A O 1
ATOM 2792 N N . ALA A 1 358 ? -15.285 4.743 25.043 1.00 93.31 358 ALA A N 1
ATOM 2793 C CA . ALA A 1 358 ? -15.970 3.527 25.472 1.00 93.31 358 ALA A CA 1
ATOM 2794 C C . ALA A 1 358 ? -15.634 2.322 24.576 1.00 93.31 358 ALA A C 1
ATOM 2796 O O . ALA A 1 358 ? -15.440 1.222 25.094 1.00 93.31 358 ALA A O 1
ATOM 2797 N N . LEU A 1 359 ? -15.523 2.538 23.261 1.00 94.38 359 LEU A N 1
ATOM 2798 C CA . LEU A 1 359 ? -15.119 1.518 22.295 1.00 94.38 359 LEU A CA 1
ATOM 2799 C C . LEU A 1 359 ? -13.706 1.006 22.593 1.00 94.38 359 LEU A C 1
ATOM 2801 O O . LEU A 1 359 ? -13.489 -0.194 22.739 1.00 94.38 359 LEU A O 1
ATOM 2805 N N . ASP A 1 360 ? -12.756 1.920 22.749 1.00 96.12 360 ASP A N 1
ATOM 2806 C CA . ASP A 1 360 ? -11.362 1.584 23.022 1.00 96.12 360 ASP A CA 1
ATOM 2807 C C . ASP A 1 360 ? -11.159 0.982 24.412 1.00 96.12 360 ASP A C 1
ATOM 2809 O O . ASP A 1 360 ? -10.400 0.034 24.574 1.00 96.12 360 ASP A O 1
ATOM 2813 N N . LYS A 1 361 ? -11.916 1.427 25.419 1.00 95.00 361 LYS A N 1
ATOM 2814 C CA . LYS A 1 361 ? -11.907 0.774 26.734 1.00 95.00 361 LYS A CA 1
ATOM 2815 C C . LYS A 1 361 ? -12.281 -0.709 26.643 1.00 95.00 361 LYS A C 1
ATOM 2817 O O . LYS A 1 361 ? -11.808 -1.499 27.458 1.00 95.00 361 LYS A O 1
ATOM 2822 N N . ARG A 1 362 ? -13.144 -1.075 25.691 1.00 94.31 362 ARG A N 1
ATOM 2823 C CA . ARG A 1 362 ? -13.587 -2.456 25.488 1.00 94.31 362 ARG A CA 1
ATOM 2824 C C . ARG A 1 362 ? -12.605 -3.271 24.649 1.00 94.31 362 ARG A C 1
ATOM 2826 O O . ARG A 1 362 ? -12.299 -4.394 25.028 1.00 94.31 362 ARG A O 1
ATOM 2833 N N . TYR A 1 363 ? -12.111 -2.705 23.549 1.00 94.81 363 TYR A N 1
ATOM 2834 C CA . TYR A 1 363 ? -11.366 -3.457 22.530 1.00 94.81 363 TYR A CA 1
ATOM 2835 C C . TYR A 1 363 ? -9.882 -3.089 22.406 1.00 94.81 363 TYR A C 1
ATOM 2837 O O . TYR A 1 363 ? -9.153 -3.756 21.681 1.00 94.81 363 TYR A O 1
ATOM 2845 N N . ARG A 1 364 ? -9.414 -2.066 23.132 1.00 94.81 364 ARG A N 1
ATOM 2846 C CA . ARG A 1 364 ? -8.018 -1.589 23.170 1.00 94.81 364 ARG A CA 1
ATOM 2847 C C . ARG A 1 364 ? -7.428 -1.320 21.782 1.00 94.81 364 ARG A C 1
ATOM 2849 O O . ARG A 1 364 ? -6.281 -1.663 21.501 1.00 94.81 364 ARG A O 1
ATOM 2856 N N . LEU A 1 365 ? -8.218 -0.690 20.916 1.00 95.38 365 LEU A N 1
ATOM 2857 C CA . LEU A 1 365 ? -7.881 -0.426 19.515 1.00 95.38 365 LEU A CA 1
ATOM 2858 C C . LEU A 1 365 ? -6.695 0.540 19.379 1.00 95.38 365 LEU A C 1
ATOM 2860 O O . LEU A 1 365 ? -5.868 0.378 18.483 1.00 95.38 365 LEU A O 1
ATOM 2864 N N . ALA A 1 366 ? -6.556 1.501 20.299 1.00 94.62 366 ALA A N 1
ATOM 2865 C CA . ALA A 1 366 ? -5.433 2.437 20.329 1.00 94.62 366 ALA A CA 1
ATOM 2866 C C . ALA A 1 366 ? -4.080 1.754 20.587 1.00 94.62 366 ALA A C 1
ATOM 2868 O O . ALA A 1 366 ? -3.040 2.301 20.234 1.00 94.62 366 ALA A O 1
ATOM 2869 N N . GLU A 1 367 ? -4.081 0.567 21.194 1.00 92.44 367 GLU A N 1
ATOM 2870 C CA . GLU A 1 367 ? -2.881 -0.213 21.517 1.00 92.44 367 GLU A CA 1
ATOM 2871 C C . GLU A 1 367 ? -2.731 -1.446 20.613 1.00 92.44 367 GLU A C 1
ATOM 2873 O O . GLU A 1 367 ? -1.907 -2.323 20.888 1.00 92.44 367 GLU A O 1
ATOM 2878 N N . SER A 1 368 ? -3.526 -1.523 19.539 1.00 92.50 368 SER A N 1
ATOM 2879 C CA . SER A 1 368 ? -3.471 -2.627 18.586 1.00 92.50 368 SER A CA 1
ATOM 2880 C C . SER A 1 368 ? -2.065 -2.784 18.000 1.00 92.50 368 SER A C 1
ATOM 2882 O O . SER A 1 368 ? -1.377 -1.805 17.704 1.00 92.50 368 SER A O 1
ATOM 2884 N N . ARG A 1 369 ? -1.645 -4.041 17.826 1.00 88.81 369 ARG A N 1
ATOM 2885 C CA . ARG A 1 369 ? -0.420 -4.392 17.088 1.00 88.81 369 ARG A CA 1
ATOM 2886 C C . ARG A 1 369 ? -0.626 -4.349 15.577 1.00 88.81 369 ARG A C 1
ATOM 2888 O O . ARG A 1 369 ? 0.346 -4.243 14.840 1.00 88.81 369 ARG A O 1
ATOM 2895 N N . ASP A 1 370 ? -1.880 -4.418 15.143 1.00 87.81 370 ASP A N 1
ATOM 2896 C CA . ASP A 1 370 ? -2.267 -4.169 13.766 1.00 87.81 370 ASP A CA 1
ATOM 2897 C C . ASP A 1 370 ? -2.367 -2.655 13.550 1.00 87.81 370 ASP A C 1
ATOM 2899 O O . ASP A 1 370 ? -3.225 -1.980 14.137 1.00 87.81 370 ASP A O 1
ATOM 2903 N N . TYR A 1 371 ? -1.454 -2.123 12.737 1.00 89.12 371 TYR A N 1
ATOM 2904 C CA . TYR A 1 371 ? -1.385 -0.694 12.462 1.00 89.12 371 TYR A CA 1
ATOM 2905 C C . TYR A 1 371 ? -2.521 -0.199 11.570 1.00 89.12 371 TYR A C 1
ATOM 2907 O O . TYR A 1 371 ? -2.841 0.981 11.673 1.00 89.12 371 TYR A O 1
ATOM 2915 N N . GLU A 1 372 ? -3.166 -1.055 10.774 1.00 86.06 372 GLU A N 1
ATOM 2916 C CA . GLU A 1 372 ? -4.352 -0.669 10.000 1.00 86.06 372 GLU A CA 1
ATOM 2917 C C . GLU A 1 372 ? -5.489 -0.311 10.968 1.00 86.06 372 GLU A C 1
ATOM 2919 O O . GLU A 1 372 ? -6.019 0.802 10.952 1.00 86.06 372 GLU A O 1
ATOM 2924 N N . VAL A 1 373 ? -5.742 -1.185 11.951 1.00 92.25 373 VAL A N 1
ATOM 2925 C CA . VAL A 1 373 ? -6.722 -0.941 13.024 1.00 92.25 373 VAL A CA 1
ATOM 2926 C C . VAL A 1 373 ? -6.334 0.259 13.882 1.00 92.25 373 VAL A C 1
ATOM 2928 O O . VAL A 1 373 ? -7.159 1.140 14.146 1.00 92.25 373 VAL A O 1
ATOM 2931 N N . LYS A 1 374 ? -5.075 0.303 14.339 1.00 94.88 374 LYS A N 1
ATOM 2932 C CA . LYS A 1 374 ? -4.589 1.363 15.228 1.00 94.88 374 LYS A CA 1
ATOM 2933 C C . LYS A 1 374 ? -4.729 2.730 14.567 1.00 94.88 374 LYS A C 1
ATOM 2935 O O . LYS A 1 374 ? -5.244 3.664 15.181 1.00 94.88 374 LYS A O 1
ATOM 2940 N N . VAL A 1 375 ? -4.279 2.860 13.321 1.00 93.75 375 VAL A N 1
ATOM 2941 C CA . VAL A 1 375 ? -4.309 4.123 12.580 1.00 93.75 375 VAL A CA 1
ATOM 2942 C C . VAL A 1 375 ? -5.742 4.530 12.267 1.00 93.75 375 VAL A C 1
ATOM 2944 O O . VAL A 1 375 ? -6.079 5.687 12.526 1.00 93.75 375 VAL A O 1
ATOM 2947 N N . ALA A 1 376 ? -6.593 3.606 11.807 1.00 92.31 376 ALA A N 1
ATOM 2948 C CA . ALA A 1 376 ? -8.007 3.890 11.566 1.00 92.31 376 ALA A CA 1
ATOM 2949 C C . ALA A 1 376 ? -8.686 4.424 12.840 1.00 92.31 376 ALA A C 1
ATOM 2951 O O . ALA A 1 376 ? -9.342 5.470 12.815 1.00 92.31 376 ALA A O 1
ATOM 2952 N N . PHE A 1 377 ? -8.450 3.786 13.993 1.00 96.12 377 PHE A N 1
ATOM 2953 C CA . PHE A 1 377 ? -8.997 4.242 15.271 1.00 96.12 377 PHE A CA 1
ATOM 2954 C C . PHE A 1 377 ? -8.463 5.625 15.670 1.00 96.12 377 PHE A C 1
ATOM 2956 O O . PHE A 1 377 ? -9.242 6.527 15.990 1.00 96.12 377 PHE A O 1
ATOM 2963 N N . LEU A 1 378 ? -7.141 5.820 15.636 1.00 95.25 378 LEU A N 1
ATOM 2964 C CA . LEU A 1 378 ? -6.511 7.084 16.020 1.00 95.25 378 LEU A CA 1
ATOM 2965 C C . LEU A 1 378 ? -6.943 8.238 15.106 1.00 95.25 378 LEU A C 1
ATOM 2967 O O . LEU A 1 378 ? -7.191 9.344 15.591 1.00 95.25 378 LEU A O 1
ATOM 2971 N N . GLN A 1 379 ? -7.108 7.987 13.807 1.00 93.19 379 GLN A N 1
ATOM 2972 C CA . GLN A 1 379 ? -7.643 8.963 12.862 1.00 93.19 379 GLN A CA 1
ATOM 2973 C C . GLN A 1 379 ? -9.059 9.390 13.263 1.00 93.19 379 GLN A C 1
ATOM 2975 O O . GLN A 1 379 ? -9.332 10.590 13.364 1.00 93.19 379 GLN A O 1
ATOM 2980 N N . ARG A 1 380 ? -9.950 8.432 13.560 1.00 92.00 380 ARG A N 1
ATOM 2981 C CA . ARG A 1 380 ? -11.305 8.725 14.057 1.00 92.00 380 ARG A CA 1
ATOM 2982 C C . ARG A 1 380 ? -11.273 9.507 15.370 1.00 92.00 380 ARG A C 1
ATOM 2984 O O . ARG A 1 380 ? -11.989 10.498 15.500 1.00 92.00 380 ARG A O 1
ATOM 2991 N N . ALA A 1 381 ? -10.407 9.127 16.307 1.00 92.44 381 ALA A N 1
ATOM 2992 C CA . ALA A 1 381 ? -10.245 9.812 17.586 1.00 92.44 381 ALA A CA 1
ATOM 2993 C C . ALA A 1 381 ? -9.828 11.282 17.415 1.00 92.44 381 ALA A C 1
ATOM 2995 O O . ALA A 1 381 ? -10.392 12.160 18.074 1.00 92.44 381 ALA A O 1
ATOM 2996 N N . VAL A 1 382 ? -8.892 11.567 16.505 1.00 90.69 382 VAL A N 1
ATOM 2997 C CA . VAL A 1 382 ? -8.447 12.935 16.196 1.00 90.69 382 VAL A CA 1
ATOM 2998 C C . VAL A 1 382 ? -9.561 13.750 15.538 1.00 90.69 382 VAL A C 1
ATOM 3000 O O . VAL A 1 382 ? -9.815 14.877 15.966 1.00 90.69 382 VAL A O 1
ATOM 3003 N N . VAL A 1 383 ? -10.268 13.184 14.553 1.00 88.69 383 VAL A N 1
ATOM 3004 C CA . VAL A 1 383 ? -11.398 13.857 13.882 1.00 88.69 383 VAL A CA 1
ATOM 3005 C C . VAL A 1 383 ? -12.506 14.209 14.881 1.00 88.69 383 VAL A C 1
ATOM 3007 O O . VAL A 1 383 ? -13.025 15.325 14.852 1.00 88.69 383 VAL A O 1
ATOM 3010 N N . SER A 1 384 ? -12.803 13.312 15.825 1.00 88.12 384 SER A N 1
ATOM 3011 C CA . SER A 1 384 ? -13.756 13.542 16.923 1.00 88.12 384 SER A CA 1
ATOM 3012 C C . SER A 1 384 ? -13.166 14.328 18.109 1.00 88.12 384 SER A C 1
ATOM 3014 O O . SER A 1 384 ? -13.803 14.436 19.154 1.00 88.12 384 SER A O 1
ATOM 3016 N N . ARG A 1 385 ? -11.960 14.903 17.970 1.00 87.06 385 ARG A N 1
ATOM 3017 C CA . ARG A 1 385 ? -11.289 15.775 18.959 1.00 87.06 385 ARG A CA 1
ATOM 3018 C C . ARG A 1 385 ? -11.043 15.130 20.329 1.00 87.06 385 ARG A C 1
ATOM 3020 O O . ARG A 1 385 ? -11.071 15.800 21.364 1.00 87.06 385 ARG A O 1
ATOM 3027 N N . CYS A 1 386 ? -10.752 13.834 20.347 1.00 89.81 386 CYS A N 1
ATOM 3028 C CA . CYS A 1 386 ? -10.409 13.093 21.559 1.00 89.81 386 CYS A CA 1
ATOM 3029 C C . CYS A 1 386 ? -8.952 13.357 21.962 1.00 89.81 386 CYS A C 1
ATOM 3031 O O . CYS A 1 386 ? -8.040 12.620 21.584 1.00 89.81 386 CYS A O 1
ATOM 3033 N N . THR A 1 387 ? -8.717 14.398 22.760 1.00 88.25 387 THR A N 1
ATOM 3034 C CA . THR A 1 387 ? -7.356 14.789 23.171 1.00 88.25 387 THR A CA 1
ATOM 3035 C C . THR A 1 387 ? -6.634 13.738 24.017 1.00 88.25 387 THR A C 1
ATOM 3037 O O . THR A 1 387 ? -5.406 13.740 24.061 1.00 88.25 387 THR A O 1
ATOM 3040 N N . SER A 1 388 ? -7.361 12.803 24.639 1.00 91.50 388 SER A N 1
ATOM 3041 C CA . SER A 1 388 ? -6.794 11.675 25.392 1.00 91.50 388 SER A CA 1
ATOM 3042 C C . SER A 1 388 ? -5.857 10.795 24.559 1.00 91.50 388 SER A C 1
ATOM 3044 O O . SER A 1 388 ? -4.942 10.198 25.117 1.00 91.50 388 SER A O 1
ATOM 3046 N N . TYR A 1 389 ? -6.047 10.749 23.237 1.00 94.12 389 TYR A N 1
ATOM 3047 C CA . TYR A 1 389 ? -5.265 9.904 22.330 1.00 94.12 389 TYR A CA 1
ATOM 3048 C C . TYR A 1 389 ? -4.098 10.626 21.654 1.00 94.12 389 TYR A C 1
ATOM 3050 O O . TYR A 1 389 ? -3.328 9.998 20.936 1.00 94.12 389 TYR A O 1
ATOM 3058 N N . TYR A 1 390 ? -3.911 11.929 21.888 1.00 91.69 390 TYR A N 1
ATOM 3059 C CA . TYR A 1 390 ? -2.888 12.711 21.178 1.00 91.69 390 TYR A CA 1
ATOM 3060 C C . TYR A 1 390 ? -1.465 12.222 21.468 1.00 91.69 390 TYR A C 1
ATOM 3062 O O . TYR A 1 390 ? -0.620 12.244 20.576 1.00 91.69 390 TYR A O 1
ATOM 3070 N N . ASN A 1 391 ? -1.211 11.727 22.681 1.00 93.69 391 ASN A N 1
ATOM 3071 C CA . ASN A 1 391 ? 0.077 11.123 23.022 1.00 93.69 391 ASN A CA 1
ATOM 3072 C C . ASN A 1 391 ? 0.330 9.834 22.225 1.00 93.69 391 ASN A C 1
ATOM 3074 O O . ASN A 1 391 ? 1.448 9.613 21.765 1.00 93.69 391 ASN A O 1
ATOM 3078 N N . GLU A 1 392 ? -0.700 9.007 22.025 1.00 95.75 392 GLU A N 1
ATOM 3079 C CA . GLU A 1 392 ? -0.572 7.771 21.246 1.00 95.75 392 GLU A CA 1
ATOM 3080 C C . GLU A 1 392 ? -0.422 8.071 19.748 1.00 95.75 392 GLU A C 1
ATOM 3082 O O . GLU A 1 392 ? 0.358 7.411 19.065 1.00 95.75 392 GLU A O 1
ATOM 3087 N N . VAL A 1 393 ? -1.079 9.124 19.245 1.00 94.75 393 VAL A N 1
ATOM 3088 C CA . VAL A 1 393 ? -0.861 9.644 17.883 1.00 94.75 393 VAL A CA 1
ATOM 3089 C C . VAL A 1 393 ? 0.586 10.104 17.701 1.00 94.75 393 VAL A C 1
ATOM 3091 O O . VAL A 1 393 ? 1.232 9.708 16.736 1.00 94.75 393 VAL A O 1
ATOM 3094 N N . GLU A 1 394 ? 1.121 10.905 18.629 1.00 94.94 394 GLU A N 1
ATOM 3095 C CA . GLU A 1 394 ? 2.515 11.366 18.579 1.00 94.94 394 GLU A CA 1
ATOM 3096 C C . GLU A 1 394 ? 3.499 10.194 18.595 1.00 94.94 394 GLU A C 1
ATOM 3098 O O . GLU A 1 394 ? 4.432 10.168 17.792 1.00 94.94 394 GLU A O 1
ATOM 3103 N N . LYS A 1 395 ? 3.277 9.216 19.479 1.00 94.56 395 LYS A N 1
ATOM 3104 C CA . LYS A 1 395 ? 4.093 8.003 19.554 1.00 94.56 395 LYS A CA 1
ATOM 3105 C C . LYS A 1 395 ? 4.055 7.228 18.237 1.00 94.56 395 LYS A C 1
ATOM 3107 O O . LYS A 1 395 ? 5.107 6.908 17.702 1.00 94.56 395 LYS A O 1
ATOM 3112 N N . THR A 1 396 ? 2.858 7.001 17.698 1.00 94.81 396 THR A N 1
ATOM 3113 C CA . THR A 1 396 ? 2.648 6.268 16.440 1.00 94.81 396 THR A CA 1
ATOM 3114 C C . THR A 1 396 ? 3.368 6.946 15.280 1.00 94.81 396 THR A C 1
ATOM 3116 O O . THR A 1 396 ? 4.116 6.289 14.567 1.00 94.81 396 THR A O 1
ATOM 3119 N N . LEU A 1 397 ? 3.210 8.266 15.127 1.00 94.50 397 LEU A N 1
ATOM 3120 C CA . LEU A 1 397 ? 3.879 9.039 14.075 1.00 94.50 397 LEU A CA 1
ATOM 3121 C C . LEU A 1 397 ? 5.408 8.964 14.182 1.00 94.50 397 LEU A C 1
ATOM 3123 O O . LEU A 1 397 ? 6.085 8.920 13.169 1.00 94.50 397 LEU A O 1
ATOM 3127 N N . LYS A 1 398 ? 5.967 8.910 15.392 1.00 93.00 398 LYS A N 1
ATOM 3128 C CA . LYS A 1 398 ? 7.421 8.789 15.593 1.00 93.00 398 LYS A CA 1
ATOM 3129 C C . LYS A 1 398 ? 7.963 7.371 15.389 1.00 93.00 398 LYS A C 1
ATOM 3131 O O . LYS A 1 398 ? 9.172 7.215 15.256 1.00 93.00 398 LYS A O 1
ATOM 3136 N N . GLU A 1 399 ? 7.100 6.361 15.409 1.00 90.88 399 GLU A N 1
ATOM 3137 C CA . GLU A 1 399 ? 7.477 4.945 15.346 1.00 90.88 399 GLU A CA 1
ATOM 3138 C C . GLU A 1 399 ? 7.425 4.381 13.919 1.00 90.88 399 GLU A C 1
ATOM 3140 O O . GLU A 1 399 ? 8.207 3.494 13.586 1.00 90.88 399 GLU A O 1
ATOM 3145 N N . VAL A 1 400 ? 6.542 4.903 13.059 1.00 89.25 400 VAL A N 1
ATOM 3146 C CA . VAL A 1 400 ? 6.343 4.388 11.694 1.00 89.25 400 VAL A CA 1
ATOM 3147 C C . VAL A 1 400 ? 6.776 5.376 10.615 1.00 89.25 400 VAL A C 1
ATOM 3149 O O . VAL A 1 400 ? 6.724 6.585 10.802 1.00 89.25 400 VAL A O 1
ATOM 3152 N N . GLY A 1 401 ? 7.152 4.854 9.443 1.00 85.38 401 GLY A N 1
ATOM 3153 C CA . GLY A 1 401 ? 7.525 5.654 8.266 1.00 85.38 401 GLY A CA 1
ATOM 3154 C C . GLY A 1 401 ? 6.590 5.513 7.058 1.00 85.38 401 GLY A C 1
ATOM 3155 O O . GLY A 1 401 ? 6.788 6.187 6.050 1.00 85.38 401 GLY A O 1
ATOM 3156 N N . ARG A 1 402 ? 5.582 4.630 7.112 1.00 83.94 402 ARG A N 1
ATOM 3157 C CA . ARG A 1 402 ? 4.739 4.303 5.948 1.00 83.94 402 ARG A CA 1
ATOM 3158 C C . ARG A 1 402 ? 3.758 5.440 5.658 1.00 83.94 402 ARG A C 1
ATOM 3160 O O . ARG A 1 402 ? 2.903 5.744 6.491 1.00 83.94 402 ARG A O 1
ATOM 3167 N N . MET A 1 403 ? 3.811 6.020 4.455 1.00 82.81 403 MET A N 1
ATOM 3168 C CA . MET A 1 403 ? 2.911 7.114 4.049 1.00 82.81 403 MET A CA 1
ATOM 3169 C C . MET A 1 403 ? 1.425 6.776 4.227 1.00 82.81 403 MET A C 1
ATOM 3171 O O . MET A 1 403 ? 0.663 7.668 4.598 1.00 82.81 403 MET A O 1
ATOM 3175 N N . LYS A 1 404 ? 1.035 5.501 4.033 1.00 80.94 404 LYS A N 1
ATOM 3176 C CA . LYS A 1 404 ? -0.327 4.991 4.287 1.00 80.94 404 LYS A CA 1
ATOM 3177 C C . LYS A 1 404 ? -0.829 5.347 5.693 1.00 80.94 404 LYS A C 1
ATOM 3179 O O . LYS A 1 404 ? -2.002 5.643 5.846 1.00 80.94 404 LYS A O 1
ATOM 3184 N N . TYR A 1 405 ? 0.049 5.380 6.695 1.00 89.25 405 TYR A N 1
ATOM 3185 C CA . TYR A 1 405 ? -0.308 5.694 8.083 1.00 89.25 405 TYR A CA 1
ATOM 3186 C C . TYR A 1 405 ? -0.077 7.165 8.427 1.00 89.25 405 TYR A C 1
ATOM 3188 O O . TYR A 1 405 ? -0.885 7.798 9.108 1.00 89.25 405 TYR A O 1
ATOM 3196 N N . LEU A 1 406 ? 1.025 7.732 7.929 1.00 90.56 406 LEU A N 1
ATOM 3197 C CA . LEU A 1 406 ? 1.409 9.108 8.228 1.00 90.56 406 LEU A CA 1
ATOM 3198 C C . LEU A 1 406 ? 0.418 10.118 7.641 1.00 90.56 406 LEU A C 1
ATOM 3200 O O . LEU A 1 406 ? -0.033 11.023 8.348 1.00 90.56 406 LEU A O 1
ATOM 3204 N N . ARG A 1 407 ? 0.065 9.976 6.354 1.00 89.19 407 ARG A N 1
ATOM 3205 C CA . ARG A 1 407 ? -0.792 10.942 5.651 1.00 89.19 407 ARG A CA 1
ATOM 3206 C C . ARG A 1 407 ? -2.169 11.083 6.306 1.00 89.19 407 ARG A C 1
ATOM 3208 O O . ARG A 1 407 ? -2.531 12.230 6.584 1.00 89.19 407 ARG A O 1
ATOM 3215 N N . PRO A 1 408 ? -2.924 10.005 6.599 1.00 89.38 408 PRO A N 1
ATOM 3216 C CA . PRO A 1 408 ? -4.240 10.140 7.220 1.00 89.38 408 PRO A CA 1
ATOM 3217 C C . PRO A 1 408 ? -4.186 10.790 8.605 1.00 89.38 408 PRO A C 1
ATOM 3219 O O . PRO A 1 408 ? -4.980 11.687 8.887 1.00 89.38 408 PRO A O 1
ATOM 3222 N N . LEU A 1 409 ? -3.210 10.425 9.446 1.00 92.38 409 LEU A N 1
ATOM 3223 C CA . LEU A 1 409 ? -3.066 10.999 10.789 1.00 92.38 409 LEU A CA 1
ATOM 3224 C C . LEU A 1 409 ? -2.684 12.482 10.753 1.00 92.38 409 LEU A C 1
ATOM 3226 O O . LEU A 1 409 ? -3.316 13.290 11.434 1.00 92.38 409 LEU A O 1
ATOM 3230 N N . TYR A 1 410 ? -1.697 12.874 9.939 1.00 92.69 410 TYR A N 1
ATOM 3231 C CA . TYR A 1 410 ? -1.353 14.290 9.781 1.00 92.69 410 TYR A CA 1
ATOM 3232 C C . TYR A 1 410 ? -2.507 15.090 9.177 1.00 92.69 410 TYR A C 1
ATOM 3234 O O . TYR A 1 410 ? -2.782 16.200 9.632 1.00 92.69 410 TYR A O 1
ATOM 3242 N N . THR A 1 411 ? -3.218 14.526 8.199 1.00 90.44 411 THR A N 1
ATOM 3243 C CA . THR A 1 411 ? -4.393 15.167 7.595 1.00 90.44 411 THR A CA 1
ATOM 3244 C C . THR A 1 411 ? -5.486 15.385 8.636 1.00 90.44 411 THR A C 1
ATOM 3246 O O . THR A 1 411 ? -5.991 16.501 8.758 1.00 90.44 411 THR A O 1
ATOM 3249 N N . ALA A 1 412 ? -5.793 14.372 9.450 1.00 89.19 412 ALA A N 1
ATOM 3250 C CA . ALA A 1 412 ? -6.762 14.480 10.534 1.00 89.19 412 ALA A CA 1
ATOM 3251 C C . ALA A 1 412 ? -6.346 15.525 11.579 1.00 89.19 412 ALA A C 1
ATOM 3253 O O . ALA A 1 412 ? -7.174 16.335 11.991 1.00 89.19 412 ALA A O 1
ATOM 3254 N N . LEU A 1 413 ? -5.065 15.568 11.964 1.00 89.69 413 LEU A N 1
ATOM 3255 C CA . LEU A 1 413 ? -4.542 16.574 12.893 1.00 89.69 413 LEU A CA 1
ATOM 3256 C C . LEU A 1 413 ? -4.694 17.994 12.335 1.00 89.69 413 LEU A C 1
ATOM 3258 O O . LEU A 1 413 ? -5.118 18.895 13.056 1.00 89.69 413 LEU A O 1
ATOM 3262 N N . VAL A 1 414 ? -4.395 18.198 11.049 1.00 87.56 414 VAL A N 1
ATOM 3263 C CA . VAL A 1 414 ? -4.521 19.506 10.388 1.00 87.56 414 VAL A CA 1
ATOM 3264 C C . VAL A 1 414 ? -5.984 19.922 10.238 1.00 87.56 414 VAL A C 1
ATOM 3266 O O . VAL A 1 414 ? -6.314 21.072 10.523 1.00 87.56 414 VAL A O 1
ATOM 3269 N N . GLN A 1 415 ? -6.866 19.009 9.825 1.00 83.38 415 GLN A N 1
ATOM 3270 C CA . GLN A 1 415 ? -8.303 19.273 9.689 1.00 83.38 415 GLN A CA 1
ATOM 3271 C C . GLN A 1 415 ? -8.977 19.511 11.047 1.00 83.38 415 GLN A C 1
ATOM 3273 O O . GLN A 1 415 ? -9.871 20.350 11.163 1.00 83.38 415 GLN A O 1
ATOM 3278 N N . GLY A 1 416 ? -8.526 18.805 12.085 1.00 70.75 416 GLY A N 1
ATOM 3279 C CA . GLY A 1 416 ? -8.984 18.976 13.460 1.00 70.75 416 GLY A CA 1
ATOM 3280 C C . GLY A 1 416 ? -8.483 20.262 14.122 1.00 70.75 416 GLY A C 1
ATOM 3281 O O . GLY A 1 416 ? -9.113 20.719 15.076 1.00 70.75 416 GLY A O 1
ATOM 3282 N N . ALA A 1 417 ? -7.402 20.869 13.608 1.00 64.12 417 ALA A N 1
ATOM 3283 C CA . ALA A 1 417 ? -6.728 22.019 14.203 1.00 64.12 417 ALA A CA 1
ATOM 3284 C C . ALA A 1 417 ? -7.509 23.335 14.036 1.00 64.12 417 ALA A C 1
ATOM 3286 O O . ALA A 1 417 ? -7.191 24.196 13.208 1.00 64.12 417 ALA A O 1
ATOM 3287 N N . GLY A 1 418 ? -8.524 23.521 14.879 1.00 61.12 418 GLY A N 1
ATOM 3288 C CA . GLY A 1 418 ? -9.291 24.765 14.976 1.00 61.12 418 GLY A CA 1
ATOM 3289 C C . GLY A 1 418 ? -8.606 25.843 15.825 1.00 61.12 418 GLY A C 1
ATOM 3290 O O . GLY A 1 418 ? -8.995 27.007 15.760 1.00 61.12 418 GLY A O 1
ATOM 3291 N N . ARG A 1 419 ? -7.590 25.474 16.621 1.00 66.12 419 ARG A N 1
ATOM 3292 C CA . ARG A 1 419 ? -6.874 26.363 17.555 1.00 66.12 419 ARG A CA 1
ATOM 3293 C C . ARG A 1 419 ? -5.373 26.390 17.270 1.00 66.12 419 ARG A C 1
ATOM 3295 O O . ARG A 1 419 ? -4.792 25.381 16.875 1.00 66.12 419 ARG A O 1
ATOM 3302 N N . ASP A 1 420 ? -4.726 27.521 17.551 1.00 72.38 420 ASP A N 1
ATOM 3303 C CA . ASP A 1 420 ? -3.280 27.699 17.335 1.00 72.38 420 ASP A CA 1
ATOM 3304 C C . ASP A 1 420 ? -2.433 26.625 18.041 1.00 72.38 420 ASP A C 1
ATOM 3306 O O . ASP A 1 420 ? -1.441 26.155 17.486 1.00 72.38 420 ASP A O 1
ATOM 3310 N N . GLY A 1 421 ? -2.878 26.146 19.210 1.00 72.31 421 GLY A N 1
ATOM 3311 C CA . GLY A 1 421 ? -2.213 25.071 19.952 1.00 72.31 421 GLY A CA 1
ATOM 3312 C C . GLY A 1 421 ? -2.148 23.727 19.212 1.00 72.31 421 GLY A C 1
ATOM 3313 O O . GLY A 1 421 ? -1.116 23.063 19.252 1.00 72.31 421 GLY A O 1
ATOM 3314 N N . GLU A 1 422 ? -3.195 23.336 18.480 1.00 77.12 422 GLU A N 1
ATOM 3315 C CA . GLU A 1 422 ? -3.240 22.066 17.727 1.00 77.12 422 GLU A CA 1
ATOM 3316 C C . GLU A 1 422 ? -2.362 22.137 16.464 1.00 77.12 422 GLU A C 1
ATOM 3318 O O . GLU A 1 422 ? -1.668 21.177 16.110 1.00 77.12 422 GLU A O 1
ATOM 3323 N N . LYS A 1 423 ? -2.292 23.316 15.829 1.00 81.62 423 LYS A N 1
ATOM 3324 C CA . LYS A 1 423 ? -1.364 23.570 14.714 1.00 81.62 423 LYS A CA 1
ATOM 3325 C C . LYS A 1 423 ? 0.090 23.539 15.177 1.00 81.62 423 LYS A C 1
ATOM 3327 O O . LYS A 1 423 ? 0.933 22.949 14.502 1.00 81.62 423 LYS A O 1
ATOM 3332 N N . MET A 1 424 ? 0.388 24.153 16.323 1.00 84.81 424 MET A N 1
ATOM 3333 C CA . MET A 1 424 ? 1.725 24.110 16.921 1.00 84.81 424 MET A CA 1
ATOM 3334 C C . MET A 1 424 ? 2.122 22.687 17.314 1.00 84.81 424 MET A C 1
ATOM 3336 O O . MET A 1 424 ? 3.241 22.275 17.019 1.00 84.81 424 MET A O 1
ATOM 3340 N N . PHE A 1 425 ? 1.203 21.922 17.907 1.00 86.12 425 PHE A N 1
ATOM 3341 C CA . PHE A 1 425 ? 1.411 20.512 18.234 1.00 86.12 425 PHE A CA 1
ATOM 3342 C C . PHE A 1 425 ? 1.772 19.688 16.991 1.00 86.12 425 PHE A C 1
ATOM 3344 O O . PHE A 1 425 ? 2.803 19.021 16.980 1.00 86.12 425 PHE A O 1
ATOM 3351 N N . THR A 1 426 ? 0.992 19.816 15.915 1.00 89.94 426 THR A N 1
ATOM 3352 C CA . THR A 1 426 ? 1.225 19.090 14.654 1.00 89.94 426 THR A CA 1
ATOM 3353 C C . THR A 1 426 ? 2.572 19.453 14.024 1.00 89.94 426 THR A C 1
ATOM 3355 O O . THR A 1 426 ? 3.340 18.570 13.643 1.00 89.94 426 THR A O 1
ATOM 3358 N N . ARG A 1 427 ? 2.900 20.753 13.960 1.00 90.69 427 ARG A N 1
ATOM 3359 C CA . ARG A 1 427 ? 4.188 21.234 13.427 1.00 90.69 427 ARG A CA 1
ATOM 3360 C C . ARG A 1 427 ? 5.372 20.735 14.245 1.00 90.69 427 ARG A C 1
ATOM 3362 O O . ARG A 1 427 ? 6.369 20.333 13.656 1.00 90.69 427 ARG A O 1
ATOM 3369 N N . ARG A 1 428 ? 5.251 20.742 15.576 1.00 93.88 428 ARG A N 1
ATOM 3370 C CA . ARG A 1 428 ? 6.275 20.216 16.483 1.00 93.88 428 ARG A CA 1
ATOM 3371 C C . ARG A 1 428 ? 6.528 18.736 16.203 1.00 93.88 428 ARG A C 1
ATOM 3373 O O . ARG A 1 428 ? 7.666 18.375 15.928 1.00 93.88 428 ARG A O 1
ATOM 3380 N N . ILE A 1 429 ? 5.480 17.908 16.193 1.00 92.94 429 ILE A N 1
ATOM 3381 C CA . ILE A 1 429 ? 5.624 16.466 15.931 1.00 92.94 429 ILE A CA 1
ATOM 3382 C C . ILE A 1 429 ? 6.283 16.230 14.580 1.00 92.94 429 ILE A C 1
ATOM 3384 O O . ILE A 1 429 ? 7.229 15.456 14.500 1.00 92.94 429 ILE A O 1
ATOM 3388 N N . PHE A 1 430 ? 5.818 16.911 13.529 1.00 93.12 430 PHE A N 1
ATOM 3389 C CA . PHE A 1 430 ? 6.426 16.775 12.211 1.00 93.12 430 PHE A CA 1
ATOM 3390 C C . PHE A 1 430 ? 7.904 17.172 12.226 1.00 93.12 430 PHE A C 1
ATOM 3392 O O . PHE A 1 430 ? 8.721 16.418 11.720 1.00 93.12 430 PHE A O 1
ATOM 3399 N N . SER A 1 431 ? 8.272 18.292 12.857 1.00 92.75 431 SER A N 1
ATOM 3400 C CA . SER A 1 431 ? 9.676 18.724 12.937 1.00 92.75 431 SER A CA 1
ATOM 3401 C C . SER A 1 431 ? 10.585 17.755 13.698 1.00 92.75 431 SER A C 1
ATOM 3403 O O . SER A 1 431 ? 11.773 17.678 13.405 1.00 92.75 431 SER A O 1
ATOM 3405 N N . GLU A 1 432 ? 10.034 17.021 14.665 1.00 91.81 432 GLU A N 1
ATOM 3406 C CA . GLU A 1 432 ? 10.775 16.029 15.443 1.00 91.81 432 GLU A CA 1
ATOM 3407 C C . GLU A 1 432 ? 10.878 14.686 14.699 1.00 91.81 432 GLU A C 1
ATOM 3409 O O . GLU A 1 432 ? 11.929 14.053 14.726 1.00 91.81 432 GLU A O 1
ATOM 3414 N N . ALA A 1 433 ? 9.807 14.256 14.024 1.00 91.69 433 ALA A N 1
ATOM 3415 C CA . ALA A 1 433 ? 9.723 12.944 13.382 1.00 91.69 433 ALA A CA 1
ATOM 3416 C C . ALA A 1 433 ? 10.258 12.920 11.938 1.00 91.69 433 ALA A C 1
ATOM 3418 O O . ALA A 1 433 ? 10.764 11.891 11.496 1.00 91.69 433 ALA A O 1
ATOM 3419 N N . CYS A 1 434 ? 10.212 14.043 11.206 1.00 87.12 434 CYS A N 1
ATOM 3420 C CA . CYS A 1 434 ? 10.559 14.083 9.779 1.00 87.12 434 CYS A CA 1
ATOM 3421 C C . CYS A 1 434 ? 12.005 13.685 9.473 1.00 87.12 434 CYS A C 1
ATOM 3423 O O . CYS A 1 434 ? 12.296 13.253 8.364 1.00 87.12 434 CYS A O 1
ATOM 3425 N N . VAL A 1 435 ? 12.901 13.786 10.457 1.00 84.38 435 VAL A N 1
ATOM 3426 C CA . VAL A 1 435 ? 14.298 13.352 10.335 1.00 84.38 435 VAL A CA 1
ATOM 3427 C C . VAL A 1 435 ? 14.408 11.833 10.133 1.00 84.38 435 VAL A C 1
ATOM 3429 O O . VAL A 1 435 ? 15.369 11.377 9.518 1.00 84.38 435 VAL A O 1
ATOM 3432 N N . GLY A 1 436 ? 13.445 11.056 10.643 1.00 82.12 436 GLY A N 1
ATOM 3433 C CA . GLY A 1 436 ? 13.404 9.596 10.513 1.00 82.12 436 GLY A CA 1
ATOM 3434 C C . GLY A 1 436 ? 12.577 9.081 9.332 1.00 82.12 436 GLY A C 1
ATOM 3435 O O . GLY A 1 436 ? 12.626 7.889 9.038 1.00 82.12 436 GLY A O 1
ATOM 3436 N N . TYR A 1 437 ? 11.816 9.943 8.654 1.00 86.00 437 TYR A N 1
ATOM 3437 C CA . TYR A 1 437 ? 10.971 9.530 7.534 1.00 86.00 437 TYR A CA 1
ATOM 3438 C C . TYR A 1 437 ? 11.767 9.315 6.246 1.00 86.00 437 TYR A C 1
ATOM 3440 O O . TYR A 1 437 ? 12.880 9.819 6.071 1.00 86.00 437 TYR A O 1
ATOM 3448 N N . HIS A 1 438 ? 11.166 8.569 5.317 1.00 78.44 438 HIS A N 1
ATOM 3449 C CA . HIS A 1 438 ? 11.638 8.563 3.939 1.00 78.44 438 HIS A CA 1
ATOM 3450 C C . HIS A 1 438 ? 11.545 9.992 3.361 1.00 78.44 438 HIS A C 1
ATOM 3452 O O . HIS A 1 438 ? 10.622 10.724 3.712 1.00 78.44 438 HIS A O 1
ATOM 3458 N N . PRO A 1 439 ? 12.461 10.421 2.472 1.00 73.19 439 PRO A N 1
ATOM 3459 C CA . PRO A 1 439 ? 12.385 11.744 1.839 1.00 73.19 439 PRO A CA 1
ATOM 3460 C C . PRO A 1 439 ? 11.141 12.033 0.975 1.00 73.19 439 PRO A C 1
ATOM 3462 O O . PRO A 1 439 ? 10.972 13.178 0.559 1.00 73.19 439 PRO A O 1
ATOM 3465 N N . ILE A 1 440 ? 10.330 11.014 0.664 1.00 71.06 440 ILE A N 1
ATOM 3466 C CA . ILE A 1 440 ? 9.056 11.116 -0.076 1.00 71.06 440 ILE A CA 1
ATOM 3467 C C . ILE A 1 440 ? 7.957 11.284 0.966 1.00 71.06 440 ILE A C 1
ATOM 3469 O O . ILE A 1 440 ? 7.143 12.226 0.820 1.00 71.06 440 ILE A O 1
#